Protein AF-A0A7S2HRE6-F1 (afdb_monomer_lite)

InterPro domains:
  IPR035952 Rhomboid-like superfamily [G3DSA:1.20.1540.10] (187-405)
  IPR035952 Rhomboid-like superfamily [SSF144091] (189-252)

pLDDT: mean 77.92, std 15.8, range [37.38, 98.12]

Sequence (557 aa):
MCKCFGLVRYGRLFTWSDDVVVDGQINCSAGLFGDPMPMDVKICKCYPKICTTDTGTCTPEPCSCPTSRDPAVEWGKKTLMTSDGTKCWACEKRASAAGVLVEGDSKFCPTLPGRCSLKRSCKCESSSDTKRVMRTKDGQKCWTCAPAGEGGALGMDSGQKAMFWMLPLLWPFMDLPNSAYEVCSGCRALTTFLALCVVGYILQNFVTVLNLNRFFSFYAPCMKKGEFWRLFTYFMLHSDLQHLCINLMHLLDALDLEGVPDLEVSLGVPLRCTRDGPVGSVCYPDVGIGRQHVVALIALVLAYGALVGTIKNFGALVQGASSVCFGVDGALIALYAMFLGAGLDSQLKIPEFGAFFWMRIGIIAFHIIIDVVQSICGQGKDTVGTMAHMASLVAGFCYVIIVLPPMGDGSLFHNTQPYIINCGMTSPKYTTIEEATTDCVAFFRRGNGIEISLAQNIAIAILGGGVLISAVNAVLKRHISDDGLALCSCGDVPGPKGEDAQNAEKDLISLRERQVGALKEDVTRLERLMHNMPNLPAAAPSDAAPAGAAAPATPSA

Structure (mmCIF, N/CA/C/O backbone):
data_AF-A0A7S2HRE6-F1
#
_entry.id   AF-A0A7S2HRE6-F1
#
loop_
_atom_site.group_PDB
_atom_site.id
_atom_site.type_symbol
_atom_site.label_atom_id
_atom_site.label_alt_id
_atom_site.label_comp_id
_atom_site.label_asym_id
_atom_site.label_entity_id
_atom_site.label_seq_id
_atom_site.pdbx_PDB_ins_code
_atom_site.Cartn_x
_atom_site.Cartn_y
_atom_site.Cartn_z
_atom_site.occupancy
_atom_site.B_iso_or_equiv
_atom_site.auth_seq_id
_atom_site.auth_comp_id
_atom_site.auth_asym_id
_atom_site.auth_atom_id
_atom_site.pdbx_PDB_model_num
ATOM 1 N N . MET A 1 1 ? -3.762 -34.401 -44.438 1.00 69.00 1 MET A N 1
ATOM 2 C CA . MET A 1 1 ? -3.299 -33.010 -44.645 1.00 69.00 1 MET A CA 1
ATOM 3 C C . MET A 1 1 ? -2.797 -32.472 -43.310 1.00 69.00 1 MET A C 1
ATOM 5 O O . MET A 1 1 ? -3.490 -32.671 -42.320 1.00 69.00 1 MET A O 1
ATOM 9 N N . CYS A 1 2 ? -1.602 -31.883 -43.249 1.00 76.00 2 CYS A N 1
ATOM 10 C CA . CYS A 1 2 ? -1.016 -31.337 -42.017 1.00 76.00 2 CYS A CA 1
ATOM 11 C C . CYS A 1 2 ? -0.936 -29.810 -42.123 1.00 76.00 2 CYS A C 1
ATOM 13 O O . CYS A 1 2 ? -0.434 -29.302 -43.124 1.00 76.00 2 CYS A O 1
ATOM 15 N N . LYS A 1 3 ? -1.454 -29.092 -41.116 1.00 75.94 3 LYS A N 1
ATOM 16 C CA . LYS A 1 3 ? -1.306 -27.636 -40.988 1.00 75.94 3 LYS A CA 1
ATOM 17 C C . LYS A 1 3 ? -0.035 -27.343 -40.188 1.00 75.94 3 LYS A C 1
ATOM 19 O O . LYS A 1 3 ? 0.048 -27.765 -39.038 1.00 75.94 3 LYS A O 1
ATOM 24 N N . CYS A 1 4 ? 0.947 -26.680 -40.788 1.00 71.75 4 CYS A N 1
ATOM 25 C CA . CYS A 1 4 ? 2.228 -26.370 -40.156 1.00 71.75 4 CYS A CA 1
ATOM 26 C C . CYS A 1 4 ? 2.850 -25.109 -40.768 1.00 71.75 4 CYS A C 1
ATOM 28 O O . CYS A 1 4 ? 2.831 -24.943 -41.985 1.00 71.75 4 CYS A O 1
ATOM 30 N N . PHE A 1 5 ? 3.434 -24.264 -39.919 1.00 69.19 5 PHE A N 1
ATOM 31 C CA . PHE A 1 5 ? 4.257 -23.115 -40.299 1.00 69.19 5 PHE A CA 1
ATOM 32 C C . PHE A 1 5 ? 5.659 -23.321 -39.713 1.00 69.19 5 PHE A C 1
ATOM 34 O O . PHE A 1 5 ? 5.903 -23.064 -38.533 1.00 69.19 5 PHE A O 1
ATOM 41 N N . GLY A 1 6 ? 6.571 -23.891 -40.498 1.00 75.94 6 GLY A N 1
ATOM 42 C CA . GLY A 1 6 ? 7.876 -24.330 -40.004 1.00 75.94 6 GLY A CA 1
ATOM 43 C C . GLY A 1 6 ? 8.429 -25.514 -40.784 1.00 75.94 6 GLY A C 1
ATOM 44 O O . GLY A 1 6 ? 8.315 -25.560 -42.003 1.00 75.94 6 GLY A O 1
ATOM 45 N N . LEU A 1 7 ? 9.051 -26.464 -40.089 1.00 80.50 7 LEU A N 1
ATOM 46 C CA . LEU A 1 7 ? 9.612 -27.666 -40.704 1.00 80.50 7 LEU A CA 1
ATOM 47 C C . LEU A 1 7 ? 8.683 -28.854 -40.475 1.00 80.50 7 LEU A C 1
ATOM 49 O O . LEU A 1 7 ? 8.228 -29.086 -39.357 1.00 80.50 7 LEU A O 1
ATOM 53 N N . VAL A 1 8 ? 8.416 -29.628 -41.519 1.00 88.00 8 VAL A N 1
ATOM 54 C CA . VAL A 1 8 ? 7.694 -30.897 -41.425 1.00 88.00 8 VAL A CA 1
ATOM 55 C C . VAL A 1 8 ? 8.620 -32.015 -41.857 1.00 88.00 8 VAL A C 1
ATOM 57 O O . VAL A 1 8 ? 9.276 -31.910 -42.886 1.00 88.00 8 VAL A O 1
ATOM 60 N N . ARG A 1 9 ? 8.612 -33.109 -41.102 1.00 92.00 9 ARG A N 1
ATOM 61 C CA . ARG A 1 9 ? 9.232 -34.373 -41.508 1.00 92.00 9 ARG A CA 1
ATOM 62 C C . ARG A 1 9 ? 8.221 -35.502 -41.483 1.00 92.00 9 ARG A C 1
ATOM 64 O O . ARG A 1 9 ? 7.295 -35.497 -40.666 1.00 92.00 9 ARG A O 1
ATOM 71 N N . TYR A 1 10 ? 8.413 -36.473 -42.360 1.00 92.56 10 TYR A N 1
ATOM 72 C CA . TYR A 1 10 ? 7.510 -37.595 -42.569 1.00 92.56 10 TYR A CA 1
ATOM 73 C C . TYR A 1 10 ? 8.219 -38.896 -42.205 1.00 92.56 10 TYR A C 1
ATOM 75 O O . TYR A 1 10 ? 9.350 -39.119 -42.616 1.00 92.56 10 TYR A O 1
ATOM 83 N N . GLY A 1 11 ? 7.610 -39.752 -41.392 1.00 91.94 11 GLY A N 1
ATOM 84 C CA . GLY A 1 11 ? 8.282 -40.971 -40.945 1.00 91.94 11 GLY A CA 1
ATOM 85 C C . GLY A 1 11 ? 7.566 -41.700 -39.824 1.00 91.94 11 GLY A C 1
ATOM 86 O O . GLY A 1 11 ? 6.408 -41.420 -39.508 1.00 91.94 11 GLY A O 1
ATOM 87 N N . ARG A 1 12 ? 8.259 -42.663 -39.220 1.00 87.06 12 ARG A N 1
ATOM 88 C CA . ARG A 1 12 ? 7.756 -43.452 -38.095 1.00 87.06 12 ARG A CA 1
ATOM 89 C C . ARG A 1 12 ? 8.908 -43.863 -37.188 1.00 87.06 12 ARG A C 1
ATOM 91 O O . ARG A 1 12 ? 9.979 -44.232 -37.656 1.00 87.06 12 ARG A O 1
ATOM 98 N N . LEU A 1 13 ? 8.662 -43.824 -35.877 1.00 84.88 13 LEU A N 1
ATOM 99 C CA . LEU A 1 13 ? 9.634 -44.197 -34.844 1.00 84.88 13 LEU A CA 1
ATOM 100 C C . LEU A 1 13 ? 10.957 -43.422 -34.997 1.00 84.88 13 LEU A C 1
ATOM 102 O O . LEU A 1 13 ? 10.983 -42.209 -34.776 1.00 84.88 13 LEU A O 1
ATOM 106 N N . PHE A 1 14 ? 12.038 -44.109 -35.366 1.00 86.06 14 PHE A N 1
ATOM 107 C CA . PHE A 1 14 ? 13.389 -43.556 -35.472 1.00 86.06 14 PHE A CA 1
ATOM 108 C C . PHE A 1 14 ? 13.807 -43.239 -36.915 1.00 86.06 14 PHE A C 1
ATOM 110 O O . PHE A 1 14 ? 14.906 -42.736 -37.123 1.00 86.06 14 PHE A O 1
ATOM 117 N N . THR A 1 15 ? 12.933 -43.473 -37.897 1.00 86.62 15 THR A N 1
ATOM 118 C CA . THR A 1 15 ? 13.238 -43.286 -39.321 1.00 86.62 15 THR A CA 1
ATOM 119 C C . THR A 1 15 ? 12.344 -42.194 -39.902 1.00 86.62 15 THR A C 1
ATOM 121 O O . THR A 1 15 ? 11.116 -42.323 -39.928 1.00 86.62 15 THR A O 1
ATOM 124 N N . TRP A 1 16 ? 12.963 -41.097 -40.337 1.00 90.69 16 TRP A N 1
ATOM 125 C CA . TRP A 1 16 ? 12.298 -39.879 -40.806 1.00 90.69 16 TRP A CA 1
ATOM 126 C C . TRP A 1 16 ? 12.901 -39.420 -42.134 1.00 90.69 16 TRP A C 1
ATOM 128 O O . TRP A 1 16 ? 14.079 -39.657 -42.384 1.00 90.69 16 TRP A O 1
ATOM 138 N N . SER A 1 17 ? 12.089 -38.771 -42.966 1.00 90.44 17 SER A N 1
ATOM 139 C CA . SER A 1 17 ? 12.543 -38.023 -44.138 1.00 90.44 17 SER A CA 1
ATOM 140 C C . SER A 1 17 ? 13.353 -36.796 -43.725 1.00 90.44 17 SER A C 1
ATOM 142 O O . SER A 1 17 ? 13.287 -36.360 -42.570 1.00 90.44 17 SER A O 1
ATOM 144 N N . ASP A 1 18 ? 14.008 -36.178 -44.704 1.00 87.75 18 ASP A N 1
ATOM 145 C CA . ASP A 1 18 ? 14.525 -34.822 -44.555 1.00 87.75 18 ASP A CA 1
ATOM 146 C C . ASP A 1 18 ? 13.396 -33.828 -44.237 1.00 87.75 18 ASP A C 1
ATOM 148 O O . ASP A 1 18 ? 12.217 -34.050 -44.558 1.00 87.75 18 ASP A O 1
ATOM 152 N N . ASP A 1 19 ? 13.771 -32.738 -43.571 1.00 85.19 19 ASP A N 1
ATOM 153 C CA . ASP A 1 19 ? 12.858 -31.667 -43.189 1.00 85.19 19 ASP A CA 1
ATOM 154 C C . ASP A 1 19 ? 12.453 -30.841 -44.422 1.00 85.19 19 ASP A C 1
ATOM 156 O O . ASP A 1 19 ? 13.297 -30.358 -45.179 1.00 85.19 19 ASP A O 1
ATOM 160 N N . VAL A 1 20 ? 11.152 -30.603 -44.586 1.00 78.56 20 VAL A N 1
ATOM 161 C CA . VAL A 1 20 ? 10.592 -29.731 -45.629 1.00 78.56 20 VAL A CA 1
ATOM 162 C C . VAL A 1 20 ? 10.002 -28.486 -44.982 1.00 78.56 20 VAL A C 1
ATOM 164 O O . VAL A 1 20 ? 9.255 -28.578 -44.007 1.00 78.56 20 VAL A O 1
ATOM 167 N N . VAL A 1 21 ? 10.319 -27.310 -45.525 1.00 74.31 21 VAL A N 1
ATOM 168 C CA . VAL A 1 21 ? 9.739 -26.038 -45.073 1.00 74.31 21 VAL A CA 1
ATOM 169 C C . VAL A 1 21 ? 8.299 -25.930 -45.572 1.00 74.31 21 VAL A C 1
ATOM 171 O O . VAL A 1 21 ? 8.037 -26.079 -46.764 1.00 74.31 21 VAL A O 1
ATOM 174 N N . VAL A 1 22 ? 7.368 -25.657 -44.661 1.00 71.69 22 VAL A N 1
ATOM 175 C CA . VAL A 1 22 ? 5.931 -25.557 -44.936 1.00 71.69 22 VAL A CA 1
ATOM 176 C C . VAL A 1 22 ? 5.396 -24.232 -44.420 1.00 71.69 22 VAL A C 1
ATOM 178 O O . VAL A 1 22 ? 5.640 -23.868 -43.270 1.00 71.69 22 VAL A O 1
ATOM 181 N N . ASP A 1 23 ? 4.636 -23.549 -45.270 1.00 62.50 23 ASP A N 1
ATOM 182 C CA . ASP A 1 23 ? 3.938 -22.301 -44.967 1.00 62.50 23 ASP A CA 1
ATOM 183 C C . ASP A 1 23 ? 2.423 -22.523 -45.101 1.00 62.50 23 ASP A C 1
ATOM 185 O O . ASP A 1 23 ? 1.811 -22.288 -46.142 1.00 62.50 23 ASP A O 1
ATOM 189 N N . GLY A 1 24 ? 1.824 -23.114 -44.066 1.00 73.00 24 GLY A N 1
ATOM 190 C CA . GLY A 1 24 ? 0.382 -23.313 -43.974 1.00 73.00 24 GLY A CA 1
ATOM 191 C C . GLY A 1 24 ? -0.035 -24.773 -44.019 1.00 73.00 24 GLY A C 1
ATOM 192 O O . GLY A 1 24 ? -0.296 -25.360 -42.971 1.00 73.00 24 GLY A O 1
ATOM 193 N N . GLN A 1 25 ? -0.179 -25.365 -45.206 1.00 80.94 25 GLN A N 1
ATOM 194 C CA . GLN A 1 25 ? -0.682 -26.736 -45.365 1.00 80.94 25 GLN A CA 1
ATOM 195 C C . GLN A 1 25 ? 0.212 -27.577 -46.267 1.00 80.94 25 GLN A C 1
ATOM 197 O O . GLN A 1 25 ? 0.592 -27.147 -47.350 1.00 80.94 25 GLN A O 1
ATOM 202 N N . ILE A 1 26 ? 0.475 -28.816 -45.850 1.00 83.75 26 ILE A N 1
ATOM 203 C CA . ILE A 1 26 ? 1.204 -29.800 -46.651 1.00 83.75 26 ILE A CA 1
ATOM 204 C C . ILE A 1 26 ? 0.468 -31.137 -46.708 1.00 83.75 26 ILE A C 1
ATOM 206 O O . ILE A 1 26 ? -0.192 -31.571 -45.750 1.00 83.75 26 ILE A O 1
ATOM 210 N N . ASN A 1 27 ? 0.584 -31.816 -47.850 1.00 89.06 27 ASN A N 1
ATOM 211 C CA . ASN A 1 27 ? 0.094 -33.176 -47.987 1.00 89.06 27 ASN A CA 1
ATOM 212 C C . ASN A 1 27 ? 1.154 -34.184 -47.523 1.00 89.06 27 ASN A C 1
ATOM 214 O O . ASN A 1 27 ? 2.197 -34.356 -48.146 1.00 89.06 27 ASN A O 1
ATOM 218 N N . CYS A 1 28 ? 0.859 -34.865 -46.421 1.00 87.00 28 CYS A N 1
ATOM 219 C CA . CYS A 1 28 ? 1.733 -35.853 -45.801 1.00 87.00 28 CYS A CA 1
ATOM 220 C C . CYS A 1 28 ? 1.654 -37.185 -46.533 1.00 87.00 28 CYS A C 1
ATOM 222 O O . CYS A 1 28 ? 0.862 -38.052 -46.166 1.00 87.00 28 CYS A O 1
ATOM 224 N N . SER A 1 29 ? 2.452 -37.320 -47.588 1.00 89.00 29 SER A N 1
ATOM 225 C CA . SER A 1 29 ? 2.472 -38.507 -48.436 1.00 89.00 29 SER A CA 1
ATOM 226 C C . SER A 1 29 ? 3.894 -38.876 -48.843 1.00 89.00 29 SER A C 1
ATOM 228 O O . SER A 1 29 ? 4.751 -38.003 -48.999 1.00 89.00 29 SER A O 1
ATOM 230 N N . ALA A 1 30 ? 4.111 -40.170 -49.083 1.00 85.12 30 ALA A N 1
ATOM 231 C CA . ALA A 1 30 ? 5.383 -40.686 -49.578 1.00 85.12 30 ALA A CA 1
ATOM 232 C C . ALA A 1 30 ? 5.775 -40.104 -50.951 1.00 85.12 30 ALA A C 1
ATOM 234 O O . ALA A 1 30 ? 6.952 -40.047 -51.281 1.00 85.12 30 ALA A O 1
ATOM 235 N N . GLY A 1 31 ? 4.807 -39.616 -51.736 1.00 84.44 31 GLY A N 1
ATOM 236 C CA . GLY A 1 31 ? 5.090 -38.948 -53.009 1.00 84.44 31 GLY A CA 1
ATOM 237 C C . GLY A 1 31 ? 5.794 -37.596 -52.858 1.00 84.44 31 GLY A C 1
ATOM 238 O O . GLY A 1 31 ? 6.489 -37.180 -53.776 1.00 84.44 31 GLY A O 1
ATOM 239 N N . LEU A 1 32 ? 5.634 -36.919 -51.713 1.00 86.06 32 LEU A N 1
ATOM 240 C CA . LEU A 1 32 ? 6.218 -35.595 -51.472 1.00 86.06 32 LEU A CA 1
ATOM 241 C C . LEU A 1 32 ? 7.521 -35.654 -50.665 1.00 86.06 32 LEU A C 1
ATOM 243 O O . LEU A 1 32 ? 8.437 -34.886 -50.930 1.00 86.06 32 LEU A O 1
ATOM 247 N N . PHE A 1 33 ? 7.601 -36.559 -49.688 1.00 88.88 33 PHE A N 1
ATOM 248 C CA . PHE A 1 33 ? 8.744 -36.684 -48.772 1.00 88.88 33 PHE A CA 1
ATOM 249 C C . PHE A 1 33 ? 9.662 -37.874 -49.092 1.00 88.88 33 PHE A C 1
ATOM 251 O O . PHE A 1 33 ? 10.645 -38.101 -48.389 1.00 88.88 33 PHE A O 1
ATOM 258 N N . GLY A 1 34 ? 9.323 -38.663 -50.114 1.00 87.38 34 GLY A N 1
ATOM 259 C CA . GLY A 1 34 ? 9.881 -39.998 -50.308 1.00 87.38 34 GLY A CA 1
ATOM 260 C C . GLY A 1 34 ? 9.299 -41.016 -49.324 1.00 87.38 34 GLY A C 1
ATOM 261 O O . GLY A 1 34 ? 8.526 -40.680 -48.420 1.00 87.38 34 GLY A O 1
ATOM 262 N N . ASP A 1 35 ? 9.668 -42.285 -49.507 1.00 89.25 35 ASP A N 1
ATOM 263 C CA . ASP A 1 35 ? 9.317 -43.347 -48.568 1.00 89.25 35 ASP A CA 1
ATOM 264 C C . ASP A 1 35 ? 10.525 -43.722 -47.692 1.00 89.25 35 ASP A C 1
ATOM 266 O O . ASP A 1 35 ? 11.318 -44.582 -48.083 1.00 89.25 35 ASP A O 1
ATOM 270 N N . PRO A 1 36 ? 10.684 -43.105 -46.505 1.00 88.38 36 PRO A N 1
ATOM 271 C CA . PRO A 1 36 ? 11.795 -43.425 -45.614 1.00 88.38 36 PRO A CA 1
ATOM 272 C C . PRO A 1 36 ? 11.671 -44.822 -44.978 1.00 88.38 36 PRO A C 1
ATOM 274 O O . PRO A 1 36 ? 12.629 -45.288 -44.369 1.00 88.38 36 PRO A O 1
ATOM 277 N N . MET A 1 37 ? 10.514 -45.493 -45.080 1.00 86.81 37 MET A N 1
ATOM 278 C CA . MET A 1 37 ? 10.287 -46.821 -44.498 1.00 86.81 37 MET A CA 1
ATOM 279 C C . MET A 1 37 ? 9.232 -47.604 -45.304 1.00 86.81 37 MET A C 1
ATOM 281 O O . MET A 1 37 ? 8.046 -47.578 -44.961 1.00 86.81 37 MET A O 1
ATOM 285 N N . PRO A 1 38 ? 9.625 -48.296 -46.386 1.00 84.62 38 PRO A N 1
ATOM 286 C CA . PRO A 1 38 ? 8.693 -49.004 -47.261 1.00 84.62 38 PRO A CA 1
ATOM 287 C C . PRO A 1 38 ? 7.770 -49.978 -46.515 1.00 84.62 38 PRO A C 1
ATOM 289 O O . PRO A 1 38 ? 8.183 -50.643 -45.574 1.00 84.62 38 PRO A O 1
ATOM 292 N N . MET A 1 39 ? 6.517 -50.071 -46.972 1.00 85.94 39 MET A N 1
ATOM 293 C CA . MET A 1 39 ? 5.447 -50.940 -46.438 1.00 85.94 39 MET A CA 1
ATOM 294 C C . MET A 1 39 ? 4.860 -50.591 -45.059 1.00 85.94 39 MET A C 1
ATOM 296 O O . MET A 1 39 ? 3.918 -51.255 -44.634 1.00 85.94 39 MET A O 1
ATOM 300 N N . ASP A 1 40 ? 5.308 -49.515 -44.407 1.00 88.19 40 ASP A N 1
ATOM 301 C CA . ASP A 1 40 ? 4.717 -49.042 -43.146 1.00 88.19 40 ASP A CA 1
ATOM 302 C C . ASP A 1 40 ? 3.834 -47.790 -43.287 1.00 88.19 40 ASP A C 1
ATOM 304 O O . ASP A 1 40 ? 3.931 -47.024 -44.251 1.00 88.19 40 ASP A O 1
ATOM 308 N N . VAL A 1 41 ? 2.981 -47.543 -42.283 1.00 85.38 41 VAL A N 1
ATOM 309 C CA . VAL A 1 41 ? 2.174 -46.310 -42.166 1.00 85.38 41 VAL A CA 1
ATOM 310 C C . VAL A 1 41 ? 2.983 -45.231 -41.452 1.00 85.38 41 VAL A C 1
ATOM 312 O O . VAL A 1 41 ? 3.355 -45.424 -40.296 1.00 85.38 41 VAL A O 1
ATOM 315 N N . LYS A 1 42 ? 3.200 -44.077 -42.091 1.00 90.19 42 LYS A N 1
ATOM 316 C CA . LYS A 1 42 ? 4.003 -42.961 -41.560 1.00 90.19 42 LYS A CA 1
ATOM 317 C C . LYS A 1 42 ? 3.144 -41.782 -41.118 1.00 90.19 42 LYS A C 1
ATOM 319 O O . LYS A 1 42 ? 2.024 -41.593 -41.589 1.00 90.19 42 LYS A O 1
ATOM 324 N N . ILE A 1 43 ? 3.710 -40.961 -40.243 1.00 89.06 43 ILE A N 1
ATOM 325 C CA . ILE A 1 43 ? 3.108 -39.732 -39.734 1.00 89.06 43 ILE A CA 1
ATOM 326 C C . ILE A 1 43 ? 3.955 -38.518 -40.114 1.00 89.06 43 ILE A C 1
ATOM 328 O O . ILE A 1 43 ? 5.169 -38.612 -40.282 1.00 89.06 43 ILE A O 1
ATOM 332 N N . CYS A 1 44 ? 3.311 -37.359 -40.216 1.00 88.69 44 CYS A N 1
ATOM 333 C CA . CYS A 1 44 ? 4.009 -36.080 -40.260 1.00 88.69 44 CYS A CA 1
ATOM 334 C C . CYS A 1 44 ? 4.216 -35.538 -38.854 1.00 88.69 44 CYS A C 1
ATOM 336 O O . CYS A 1 44 ? 3.302 -35.578 -38.030 1.00 88.69 44 CYS A O 1
ATOM 338 N N . LYS A 1 45 ? 5.384 -34.949 -38.617 1.00 86.50 45 LYS A N 1
ATOM 339 C CA . LYS A 1 45 ? 5.677 -34.193 -37.405 1.00 86.50 45 LYS A CA 1
ATOM 340 C C . LYS A 1 45 ? 6.072 -32.769 -37.776 1.00 86.50 45 LYS A C 1
ATOM 342 O O . LYS A 1 45 ? 6.993 -32.578 -38.565 1.00 86.50 45 LYS A O 1
ATOM 347 N N . CYS A 1 46 ? 5.350 -31.801 -37.219 1.00 83.19 46 CYS A N 1
ATOM 348 C CA . CYS A 1 46 ? 5.584 -30.373 -37.411 1.00 83.19 46 CYS A CA 1
ATOM 349 C C . CYS A 1 46 ? 6.501 -29.833 -36.307 1.00 83.19 46 CYS A C 1
ATOM 351 O O . CYS A 1 46 ? 6.291 -30.112 -35.126 1.00 83.19 46 CYS A O 1
ATOM 353 N N . TYR A 1 47 ? 7.487 -29.041 -36.711 1.00 76.44 47 TYR A N 1
ATOM 354 C CA . TYR A 1 47 ? 8.399 -28.278 -35.872 1.00 76.44 47 TYR A CA 1
ATOM 355 C C . TYR A 1 47 ? 8.228 -26.794 -36.216 1.00 76.44 47 TYR A C 1
ATOM 357 O O . TYR A 1 47 ? 8.869 -26.305 -37.155 1.00 76.44 47 TYR A O 1
ATOM 365 N N . PRO A 1 48 ? 7.338 -26.073 -35.514 1.00 63.31 48 PRO A N 1
ATOM 366 C CA . PRO A 1 48 ? 7.147 -24.653 -35.762 1.00 63.31 48 PRO A CA 1
ATOM 367 C C . PRO A 1 48 ? 8.440 -23.900 -35.422 1.00 63.31 48 PRO A C 1
ATOM 369 O O . PRO A 1 48 ? 8.988 -24.063 -34.336 1.00 63.31 48 PRO A O 1
ATOM 372 N N . LYS A 1 49 ? 8.959 -23.108 -36.367 1.00 59.38 49 LYS A N 1
ATOM 373 C CA . LYS A 1 49 ? 10.179 -22.289 -36.178 1.00 59.38 49 LYS A CA 1
ATOM 374 C C . LYS A 1 49 ? 9.961 -20.793 -36.440 1.00 59.38 49 LYS A C 1
ATOM 376 O O . LYS A 1 49 ? 10.856 -19.991 -36.181 1.00 59.38 49 LYS A O 1
ATOM 381 N N . ILE A 1 50 ? 8.784 -20.403 -36.926 1.00 56.50 50 ILE A N 1
ATOM 382 C CA . ILE A 1 50 ? 8.454 -19.027 -37.315 1.00 56.50 50 ILE A CA 1
ATOM 383 C C . ILE A 1 50 ? 7.185 -18.634 -36.559 1.00 56.50 50 ILE A C 1
ATOM 385 O O . ILE A 1 50 ? 6.195 -19.356 -36.654 1.00 56.50 50 ILE A O 1
ATOM 389 N N . CYS A 1 51 ? 7.207 -17.540 -35.785 1.00 57.12 51 CYS A N 1
ATOM 390 C CA . CYS A 1 51 ? 5.969 -17.055 -35.167 1.00 57.12 51 CYS A CA 1
ATOM 391 C C . CYS A 1 51 ? 5.085 -16.410 -36.252 1.00 57.12 51 CYS A C 1
ATOM 393 O O . CYS A 1 51 ? 5.574 -15.646 -37.086 1.00 57.12 51 CYS A O 1
ATOM 395 N N . THR A 1 52 ? 3.794 -16.731 -36.262 1.00 58.84 52 THR A N 1
ATOM 396 C CA . THR A 1 52 ? 2.835 -16.263 -37.273 1.00 58.84 52 THR A CA 1
ATOM 397 C C . THR A 1 52 ? 2.540 -14.761 -37.146 1.00 58.84 52 THR A C 1
ATOM 399 O O . THR A 1 52 ? 2.633 -14.178 -36.062 1.00 58.84 52 THR A O 1
ATOM 402 N N . THR A 1 53 ? 2.218 -14.128 -38.278 1.00 53.91 53 THR A N 1
ATOM 403 C CA . THR A 1 53 ? 1.857 -12.702 -38.397 1.00 53.91 53 THR A CA 1
ATOM 404 C C . THR A 1 53 ? 0.390 -12.451 -38.016 1.00 53.91 53 THR A C 1
ATOM 406 O O . THR A 1 53 ? -0.349 -13.411 -37.813 1.00 53.91 53 THR A O 1
ATOM 409 N N . ASP A 1 54 ? -0.023 -11.177 -37.953 1.00 50.28 54 ASP A N 1
ATOM 410 C CA . ASP A 1 54 ? -1.274 -10.587 -37.407 1.00 50.28 54 ASP A CA 1
ATOM 411 C C . ASP A 1 54 ? -2.644 -11.237 -37.752 1.00 50.28 54 ASP A C 1
ATOM 413 O O . ASP A 1 54 ? -3.687 -10.760 -37.313 1.00 50.28 54 ASP A O 1
ATOM 417 N N . THR A 1 55 ? -2.694 -12.347 -38.489 1.00 47.91 55 THR A N 1
ATOM 418 C CA . THR A 1 55 ? -3.914 -13.033 -38.952 1.00 47.91 55 THR A CA 1
ATOM 419 C C . THR A 1 55 ? -4.329 -14.265 -38.127 1.00 47.91 55 THR A C 1
ATOM 421 O O . THR A 1 55 ? -5.012 -15.148 -38.637 1.00 47.91 5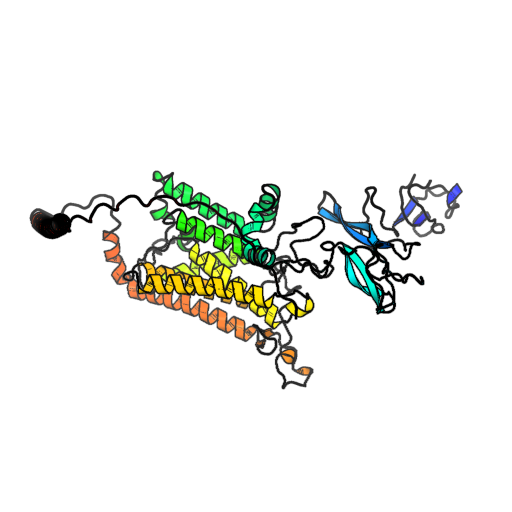5 THR A O 1
ATOM 424 N N . GLY A 1 56 ? -4.001 -14.314 -36.831 1.00 52.38 56 GLY A N 1
ATOM 425 C CA . GLY A 1 56 ? -4.835 -15.054 -35.866 1.00 52.38 56 GLY A CA 1
ATOM 426 C C . GLY A 1 56 ? -4.475 -16.511 -35.554 1.00 52.38 56 GLY A C 1
ATOM 427 O O . GLY A 1 56 ? -5.358 -17.356 -35.428 1.00 52.38 56 GLY A O 1
ATOM 428 N N . THR A 1 57 ? -3.201 -16.844 -35.357 1.00 55.00 57 THR A N 1
ATOM 429 C CA . THR A 1 57 ? -2.837 -18.049 -34.581 1.00 55.00 57 THR A CA 1
ATOM 430 C C . THR A 1 57 ? -1.462 -17.838 -33.958 1.00 55.00 57 THR A C 1
ATOM 432 O O . THR A 1 57 ? -0.507 -17.570 -34.677 1.00 55.00 57 THR A O 1
ATOM 435 N N . CYS A 1 58 ? -1.356 -17.878 -32.630 1.00 57.44 58 CYS A N 1
ATOM 436 C CA . CYS A 1 58 ? -0.111 -17.616 -31.906 1.00 57.44 58 CYS A CA 1
ATOM 437 C C . CYS A 1 58 ? 0.604 -18.921 -31.517 1.00 57.44 58 CYS A C 1
ATOM 439 O O . CYS A 1 58 ? -0.025 -19.972 -31.399 1.00 57.44 58 CYS A O 1
ATOM 441 N N . THR A 1 59 ? 1.926 -18.867 -31.343 1.00 60.66 59 THR A N 1
ATOM 442 C CA . THR A 1 59 ? 2.785 -20.063 -31.196 1.00 60.66 59 THR A CA 1
ATOM 443 C C . THR A 1 59 ? 3.394 -20.133 -29.790 1.00 60.66 59 THR A C 1
ATOM 445 O O . THR A 1 59 ? 3.852 -19.092 -29.315 1.00 60.66 59 THR A O 1
ATOM 448 N N . PRO A 1 60 ? 3.434 -21.306 -29.123 1.00 59.94 60 PRO A N 1
ATOM 449 C CA . PRO A 1 60 ? 4.206 -21.519 -27.892 1.00 59.94 60 PRO A CA 1
ATOM 450 C C . PRO A 1 60 ? 5.722 -21.674 -28.166 1.00 59.94 60 PRO A C 1
ATOM 452 O O . PRO A 1 60 ? 6.141 -21.874 -29.305 1.00 59.94 60 PRO A O 1
ATOM 455 N N . GLU A 1 61 ? 6.551 -21.528 -27.128 1.00 59.94 61 GLU A N 1
ATOM 456 C CA . GLU A 1 61 ? 8.020 -21.395 -27.198 1.00 59.94 61 GLU A CA 1
ATOM 457 C C . GLU A 1 61 ? 8.744 -22.666 -27.713 1.00 59.94 61 GLU A C 1
ATOM 459 O O . GLU A 1 61 ? 8.269 -23.772 -27.438 1.00 59.94 61 GLU A O 1
ATOM 464 N N . PRO A 1 62 ? 9.913 -22.563 -28.396 1.00 57.69 62 PRO A N 1
ATOM 465 C CA . PRO A 1 62 ? 10.627 -21.364 -28.859 1.00 57.69 62 PRO A CA 1
ATOM 466 C C . PRO A 1 62 ? 10.333 -20.998 -30.324 1.00 57.69 62 PRO A C 1
ATOM 468 O O . PRO A 1 62 ? 10.521 -21.807 -31.231 1.00 57.69 62 PRO A O 1
ATOM 471 N N . CYS A 1 63 ? 9.953 -19.739 -30.574 1.00 64.19 63 CYS A N 1
ATOM 472 C CA . CYS A 1 63 ? 9.759 -19.205 -31.928 1.00 64.19 63 CYS A CA 1
ATOM 473 C C . CYS A 1 63 ? 10.658 -17.983 -32.204 1.00 64.19 63 CYS A C 1
ATOM 475 O O . CYS A 1 63 ? 11.018 -17.226 -31.293 1.00 64.19 63 CYS A O 1
ATOM 477 N N . SER A 1 64 ? 11.043 -17.794 -33.468 1.00 65.31 64 SER A N 1
ATOM 478 C CA . SER A 1 64 ? 11.833 -16.654 -33.956 1.00 65.31 64 SER A CA 1
ATOM 479 C C . SER A 1 64 ? 11.047 -15.851 -34.990 1.00 65.31 64 SER A C 1
ATOM 481 O O . SER A 1 64 ? 10.358 -16.434 -35.828 1.00 65.31 64 SER A O 1
ATOM 483 N N . CYS A 1 65 ? 11.151 -14.520 -34.932 1.00 68.75 65 CYS A N 1
ATOM 484 C CA . CYS A 1 65 ? 10.537 -13.648 -35.927 1.00 68.75 65 CYS A CA 1
ATOM 485 C C . CYS A 1 65 ? 11.397 -13.542 -37.188 1.00 68.75 65 CYS A C 1
ATOM 487 O O . CYS A 1 65 ? 12.627 -13.586 -37.089 1.00 68.75 65 CYS A O 1
ATOM 489 N N . PRO A 1 66 ? 10.772 -13.406 -38.371 1.00 66.56 66 PRO A N 1
ATOM 490 C CA . PRO A 1 66 ? 11.513 -13.226 -39.608 1.00 66.56 66 PRO A CA 1
ATOM 491 C C . PRO A 1 66 ? 12.314 -11.921 -39.567 1.00 66.56 66 PRO A C 1
ATOM 493 O O . PRO A 1 66 ? 11.885 -10.918 -39.001 1.00 66.56 66 PRO A O 1
ATOM 496 N N . THR A 1 67 ? 13.482 -11.908 -40.202 1.00 62.34 67 THR A N 1
ATOM 497 C CA . THR A 1 67 ? 14.226 -10.671 -40.439 1.00 62.34 67 THR A CA 1
ATOM 498 C C . THR A 1 67 ? 13.548 -9.875 -41.552 1.00 62.34 67 THR A C 1
ATOM 500 O O . THR A 1 67 ? 13.238 -10.399 -42.624 1.00 62.34 67 THR A O 1
ATOM 503 N N . SER A 1 68 ? 13.276 -8.594 -41.297 1.00 61.97 68 SER A N 1
ATOM 504 C CA . SER A 1 68 ? 12.727 -7.701 -42.320 1.00 61.97 68 SER A CA 1
ATOM 505 C C . SER A 1 68 ? 13.775 -7.440 -43.401 1.00 61.97 68 SER A C 1
ATOM 507 O O . SER A 1 68 ? 14.943 -7.198 -43.094 1.00 61.97 68 SER A O 1
ATOM 509 N N . ARG A 1 69 ? 13.351 -7.460 -44.670 1.00 57.69 69 ARG A N 1
ATOM 510 C CA . ARG A 1 69 ? 14.174 -6.985 -45.796 1.00 57.69 69 ARG A CA 1
ATOM 511 C C . ARG A 1 69 ? 14.239 -5.459 -45.861 1.00 57.69 69 ARG A C 1
ATOM 513 O O . ARG A 1 69 ? 15.177 -4.927 -46.442 1.00 57.69 69 ARG A O 1
ATOM 520 N N . ASP A 1 70 ? 13.253 -4.774 -45.285 1.00 64.50 70 ASP A N 1
ATOM 521 C CA . ASP A 1 70 ? 13.261 -3.320 -45.159 1.00 64.50 70 ASP A CA 1
ATOM 522 C C . ASP A 1 70 ? 13.994 -2.939 -43.864 1.00 64.50 70 ASP A C 1
ATOM 524 O O . ASP A 1 70 ? 13.513 -3.300 -42.785 1.00 64.50 70 ASP A O 1
ATOM 528 N N . PRO A 1 71 ? 15.132 -2.227 -43.931 1.00 61.38 71 PRO A N 1
ATOM 529 C CA . PRO A 1 71 ? 15.880 -1.832 -42.744 1.00 61.38 71 PRO A CA 1
ATOM 530 C C . PRO A 1 71 ? 15.102 -0.870 -41.831 1.00 61.38 71 PRO A C 1
ATOM 532 O O . PRO A 1 71 ? 15.451 -0.767 -40.656 1.00 61.38 71 PRO A O 1
ATOM 535 N N . ALA A 1 72 ? 14.073 -0.174 -42.335 1.00 56.06 72 ALA A N 1
ATOM 536 C CA . ALA A 1 72 ? 13.256 0.760 -41.552 1.00 56.06 72 ALA A CA 1
ATOM 537 C C . ALA A 1 72 ? 12.218 0.060 -40.657 1.00 56.06 72 ALA A C 1
ATOM 539 O O . ALA A 1 72 ? 11.654 0.681 -39.753 1.00 56.06 72 ALA A O 1
ATOM 540 N N . VAL A 1 73 ? 11.980 -1.230 -40.888 1.00 62.72 73 VAL A N 1
ATOM 541 C CA . VAL A 1 73 ? 10.977 -2.029 -40.184 1.00 62.72 73 VAL A CA 1
ATOM 542 C C . VAL A 1 73 ? 11.679 -3.180 -39.479 1.00 62.72 73 VAL A C 1
ATOM 544 O O . VAL A 1 73 ? 12.461 -3.904 -40.089 1.00 62.72 73 VAL A O 1
ATOM 547 N N . GLU A 1 74 ? 11.390 -3.384 -38.201 1.00 71.00 74 GLU A N 1
ATOM 548 C CA . GLU A 1 74 ? 11.831 -4.556 -37.452 1.00 71.00 74 GLU A CA 1
ATOM 549 C C . GLU A 1 74 ? 10.633 -5.402 -37.026 1.00 71.00 74 GLU A C 1
ATOM 551 O O . GLU A 1 74 ? 9.544 -4.890 -36.771 1.00 71.00 74 GLU A O 1
ATOM 556 N N . TRP A 1 75 ? 10.815 -6.720 -36.988 1.00 67.62 75 TRP A N 1
ATOM 557 C CA . TRP A 1 75 ? 9.799 -7.618 -36.455 1.00 67.62 75 TRP A CA 1
ATOM 558 C C . TRP A 1 75 ? 10.053 -7.816 -34.966 1.00 67.62 75 TRP A C 1
ATOM 560 O O . TRP A 1 75 ? 11.061 -8.406 -34.573 1.00 67.62 75 TRP A O 1
ATOM 570 N N . GLY A 1 76 ? 9.140 -7.309 -34.145 1.00 68.12 76 GLY A N 1
ATOM 571 C CA . GLY A 1 76 ? 9.135 -7.519 -32.704 1.00 68.12 76 GLY A CA 1
ATOM 572 C C . GLY A 1 76 ? 8.320 -8.754 -32.330 1.00 68.12 76 GLY A C 1
ATOM 573 O O . GLY A 1 76 ? 7.326 -9.074 -32.983 1.00 68.12 76 GLY A O 1
ATOM 574 N N . LYS A 1 77 ? 8.715 -9.438 -31.251 1.00 73.50 77 LYS A N 1
ATOM 575 C CA . LYS A 1 77 ? 7.849 -10.430 -30.603 1.00 73.50 77 LYS A CA 1
ATOM 576 C C . LYS A 1 77 ? 6.780 -9.691 -29.801 1.00 73.50 77 LYS A C 1
ATOM 578 O O . LYS A 1 77 ? 7.111 -8.886 -28.934 1.00 73.50 77 LYS A O 1
ATOM 583 N N . LYS A 1 78 ? 5.514 -9.989 -30.066 1.00 74.19 78 LYS A N 1
ATOM 584 C CA . LYS A 1 78 ? 4.361 -9.544 -29.286 1.00 74.19 78 LYS A CA 1
ATOM 585 C C . LYS A 1 78 ? 3.833 -10.727 -28.488 1.00 74.19 78 LYS A C 1
ATOM 587 O O . LYS A 1 78 ? 3.529 -11.769 -29.069 1.00 74.19 78 LYS A O 1
ATOM 592 N N . THR A 1 79 ? 3.750 -10.580 -27.172 1.00 73.44 79 THR A N 1
ATOM 593 C CA . THR A 1 79 ? 3.104 -11.577 -26.312 1.00 73.44 79 THR A CA 1
ATOM 594 C C . THR A 1 79 ? 1.596 -11.384 -26.406 1.00 73.44 79 THR A C 1
ATOM 596 O O . THR A 1 79 ? 1.100 -10.269 -26.275 1.00 73.44 79 THR A O 1
ATOM 599 N N . LEU A 1 80 ? 0.879 -12.468 -26.656 1.00 66.25 80 LEU A N 1
ATOM 600 C CA . LEU A 1 80 ? -0.572 -12.540 -26.681 1.00 66.25 80 LEU A CA 1
ATOM 601 C C . LEU A 1 80 ? -1.024 -13.548 -25.623 1.00 66.25 80 LEU A C 1
ATOM 603 O O . LEU A 1 80 ? -0.285 -14.467 -25.266 1.00 66.25 80 LEU A O 1
ATOM 607 N N . MET A 1 81 ? -2.245 -13.371 -25.134 1.00 64.00 81 MET A N 1
ATOM 608 C CA . MET A 1 81 ? -2.904 -14.317 -24.241 1.00 64.00 81 MET A CA 1
ATOM 609 C C . MET A 1 81 ? -4.047 -14.973 -25.005 1.00 64.00 81 MET A C 1
ATOM 611 O O . MET A 1 81 ? -4.894 -14.285 -25.576 1.00 64.00 81 MET A O 1
ATOM 615 N N . THR A 1 82 ? -4.066 -16.299 -25.046 1.00 60.78 82 THR A N 1
ATOM 616 C CA . THR A 1 82 ? -5.223 -17.046 -25.547 1.00 60.78 82 THR A CA 1
ATOM 617 C C . THR A 1 82 ? -6.361 -16.996 -24.528 1.00 60.78 82 THR A C 1
ATOM 619 O O . THR A 1 82 ? -6.154 -16.729 -23.345 1.00 60.78 82 THR A O 1
ATOM 622 N N . SER A 1 83 ? -7.590 -17.268 -24.973 1.00 52.53 83 SER A N 1
ATOM 623 C CA . SER A 1 83 ? -8.789 -17.264 -24.118 1.00 52.53 83 SER A CA 1
ATOM 624 C C . SER A 1 83 ? -8.738 -18.266 -22.954 1.00 52.53 83 SER A C 1
ATOM 626 O O . SER A 1 83 ? -9.540 -18.175 -22.033 1.00 52.53 83 SER A O 1
ATOM 628 N N . ASP A 1 84 ? -7.817 -19.228 -23.001 1.00 62.44 84 ASP A N 1
ATOM 629 C CA . ASP A 1 84 ? -7.537 -20.206 -21.945 1.00 62.44 84 ASP A CA 1
ATOM 630 C C . ASP A 1 84 ? -6.436 -19.748 -20.961 1.00 62.44 84 ASP A C 1
ATOM 632 O O . ASP A 1 84 ? -6.065 -20.499 -20.062 1.00 62.44 84 ASP A O 1
ATOM 636 N N . GLY A 1 85 ? -5.918 -18.521 -21.104 1.00 57.72 85 GLY A N 1
ATOM 637 C CA . GLY A 1 85 ? -4.892 -17.951 -20.228 1.00 57.72 85 GLY A CA 1
ATOM 638 C C . GLY A 1 85 ? -3.458 -18.386 -20.551 1.00 57.72 85 GLY A C 1
ATOM 639 O O . GLY A 1 85 ? -2.544 -18.083 -19.783 1.00 57.72 85 GLY A O 1
ATOM 640 N N . THR A 1 86 ? -3.226 -19.074 -21.671 1.00 67.62 86 THR A N 1
ATOM 641 C CA . THR A 1 86 ? -1.872 -19.467 -22.082 1.00 67.62 86 THR A CA 1
ATOM 642 C C . THR A 1 86 ? -1.140 -18.294 -22.744 1.00 67.62 86 THR A C 1
ATOM 644 O O . THR A 1 86 ? -1.666 -17.623 -23.633 1.00 67.62 86 THR A O 1
ATOM 647 N N . LYS A 1 87 ? 0.110 -18.048 -22.329 1.00 64.38 87 LYS A N 1
ATOM 648 C CA . LYS A 1 87 ? 1.000 -17.084 -22.996 1.00 64.38 87 LYS A CA 1
ATOM 649 C C . LYS A 1 87 ? 1.433 -17.641 -24.349 1.00 64.38 87 LYS A C 1
ATOM 651 O O . LYS A 1 87 ? 1.952 -18.754 -24.428 1.00 64.38 87 LYS A O 1
ATOM 656 N N . CYS A 1 88 ? 1.272 -16.855 -25.401 1.00 67.06 88 CYS A N 1
ATOM 657 C CA . CYS A 1 88 ? 1.741 -17.186 -26.738 1.00 67.06 88 CYS A CA 1
ATOM 658 C C . CYS A 1 88 ? 2.401 -15.977 -27.407 1.00 67.06 88 CYS A C 1
ATOM 660 O O . CYS A 1 88 ? 2.261 -14.847 -26.945 1.00 67.06 88 CYS A O 1
ATOM 662 N N . TRP A 1 89 ? 3.141 -16.197 -28.496 1.00 70.56 89 TRP A N 1
ATOM 663 C CA . TRP A 1 89 ? 3.855 -15.122 -29.192 1.00 70.56 89 TRP A CA 1
ATOM 664 C C . TRP A 1 89 ? 3.442 -15.014 -30.661 1.00 70.56 89 TRP A C 1
ATOM 666 O O . TRP A 1 89 ? 3.254 -16.023 -31.350 1.00 70.56 89 TRP A O 1
ATOM 676 N N . ALA A 1 90 ? 3.340 -13.773 -31.131 1.00 70.56 90 ALA A N 1
ATOM 677 C CA . ALA A 1 90 ? 3.159 -13.388 -32.526 1.00 70.56 90 ALA A CA 1
ATOM 678 C C . ALA A 1 90 ? 4.272 -12.421 -32.955 1.00 70.56 90 ALA A C 1
ATOM 680 O O . ALA A 1 90 ? 4.915 -11.792 -32.111 1.00 70.56 90 ALA A O 1
ATOM 681 N N . CYS A 1 91 ? 4.514 -12.305 -34.259 1.00 70.44 91 CYS A N 1
ATOM 682 C CA . CYS A 1 91 ? 5.4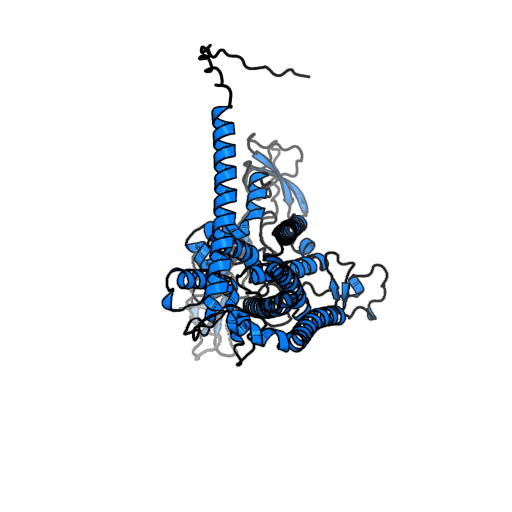34 -11.300 -34.789 1.00 70.44 91 CYS A CA 1
ATOM 683 C C . CYS A 1 91 ? 4.657 -10.080 -35.271 1.00 70.44 91 CYS A C 1
ATOM 685 O O . CYS A 1 91 ? 3.799 -10.202 -36.140 1.00 70.44 91 CYS A O 1
ATOM 687 N N . GLU A 1 92 ? 5.009 -8.912 -34.745 1.00 74.94 92 GLU A N 1
ATOM 688 C CA . GLU A 1 92 ? 4.424 -7.622 -35.110 1.00 74.94 92 GLU A CA 1
ATOM 689 C C . GLU A 1 92 ? 5.485 -6.771 -35.814 1.00 74.94 92 GLU A C 1
ATOM 691 O O . GLU A 1 92 ? 6.636 -6.697 -35.369 1.00 74.94 92 GLU A O 1
ATOM 696 N N . LYS A 1 93 ? 5.117 -6.118 -36.921 1.00 68.38 93 LYS A N 1
ATOM 697 C CA . LYS A 1 93 ? 5.994 -5.131 -37.564 1.00 68.38 93 LYS A CA 1
ATOM 698 C C . LYS A 1 93 ? 6.006 -3.852 -36.738 1.00 68.38 93 LYS A C 1
ATOM 700 O O . LYS A 1 93 ? 4.961 -3.253 -36.509 1.00 68.38 93 LYS A O 1
ATOM 705 N N . ARG A 1 94 ? 7.193 -3.394 -36.359 1.00 66.38 94 ARG A N 1
ATOM 706 C CA . ARG A 1 94 ? 7.417 -2.112 -35.686 1.00 66.38 94 ARG A CA 1
ATOM 707 C C . ARG A 1 94 ? 8.434 -1.290 -36.468 1.00 66.38 94 ARG A C 1
ATOM 709 O O . ARG A 1 94 ? 9.232 -1.831 -37.233 1.00 66.38 94 ARG A O 1
ATOM 716 N N . ALA A 1 95 ? 8.398 0.029 -36.304 1.00 61.66 95 ALA A N 1
ATOM 717 C CA . ALA A 1 95 ? 9.478 0.874 -36.800 1.00 61.66 95 ALA A CA 1
ATOM 718 C C . ALA A 1 95 ? 10.769 0.515 -36.050 1.00 61.66 95 ALA A C 1
ATOM 720 O O . ALA A 1 95 ? 10.738 0.368 -34.830 1.00 61.66 95 ALA A O 1
ATOM 721 N N . SER A 1 96 ? 11.880 0.368 -36.773 1.00 62.22 96 SER A N 1
ATOM 722 C CA . SER A 1 96 ? 13.173 0.024 -36.172 1.00 62.22 96 SER A CA 1
ATOM 723 C C . SER A 1 96 ? 13.563 1.040 -35.093 1.00 62.22 96 SER A C 1
ATOM 725 O O . SER A 1 96 ? 13.673 2.235 -35.381 1.00 62.22 96 SER A O 1
ATOM 727 N N . ALA A 1 97 ? 13.827 0.573 -33.866 1.00 56.94 97 ALA A N 1
ATOM 728 C CA . ALA A 1 97 ? 14.344 1.410 -32.778 1.00 56.94 97 ALA A CA 1
ATOM 729 C C . ALA A 1 97 ? 15.715 2.026 -33.116 1.00 56.94 97 ALA A C 1
ATOM 731 O O . ALA A 1 97 ? 16.074 3.103 -32.630 1.00 56.94 97 ALA A O 1
ATOM 732 N N . ALA A 1 98 ? 16.480 1.353 -33.977 1.00 59.44 98 ALA A N 1
ATOM 733 C CA . ALA A 1 98 ? 17.718 1.872 -34.525 1.00 59.44 98 ALA A CA 1
ATOM 734 C C . ALA A 1 98 ? 17.449 2.652 -35.815 1.00 59.44 98 ALA A C 1
ATOM 736 O O . ALA A 1 98 ? 16.845 2.134 -36.756 1.00 59.44 98 ALA A O 1
ATOM 737 N N . GLY A 1 99 ? 17.948 3.885 -35.872 1.00 63.81 99 GLY A N 1
ATOM 738 C CA . GLY A 1 99 ? 17.806 4.727 -37.049 1.00 63.81 99 GLY A CA 1
ATOM 739 C C . GLY A 1 99 ? 18.586 4.188 -38.244 1.00 63.81 99 GLY A C 1
ATOM 740 O O . GLY A 1 99 ? 19.787 3.930 -38.144 1.00 63.81 99 GLY A O 1
ATOM 741 N N . VAL A 1 100 ? 17.913 4.047 -39.380 1.00 77.12 100 VAL A N 1
ATOM 742 C CA . VAL A 1 100 ? 18.533 3.780 -40.677 1.00 77.12 100 VAL A CA 1
ATOM 743 C C . VAL A 1 100 ? 19.054 5.092 -41.233 1.00 77.12 100 VAL A C 1
ATOM 745 O O . VAL A 1 100 ? 18.310 6.072 -41.351 1.00 77.12 100 VAL A O 1
ATOM 748 N N . LEU A 1 101 ? 20.338 5.103 -41.578 1.00 77.00 101 LEU A N 1
ATOM 749 C CA . LEU A 1 101 ? 20.962 6.258 -42.195 1.00 77.00 101 LEU A CA 1
ATOM 750 C C . LEU A 1 101 ? 20.388 6.487 -43.585 1.00 77.00 101 LEU A C 1
ATOM 752 O O . LEU A 1 101 ? 20.392 5.599 -44.433 1.00 77.00 101 LEU A O 1
ATOM 756 N N . VAL A 1 102 ? 19.908 7.704 -43.812 1.00 81.12 102 VAL A N 1
ATOM 757 C CA . VAL A 1 102 ? 19.580 8.174 -45.154 1.00 81.12 102 VAL A CA 1
ATOM 758 C C . VAL A 1 102 ? 20.765 8.993 -45.641 1.00 81.12 102 VAL A C 1
ATOM 760 O O . VAL A 1 102 ? 20.971 10.125 -45.197 1.00 81.12 102 VAL A O 1
ATOM 763 N N . GLU A 1 103 ? 21.561 8.409 -46.533 1.00 69.06 103 GLU A N 1
ATOM 764 C CA . GLU A 1 103 ? 22.586 9.138 -47.276 1.00 69.06 103 GLU A CA 1
ATOM 765 C C . GLU A 1 103 ? 21.896 9.995 -48.337 1.00 69.06 103 GLU A C 1
ATOM 767 O O . GLU A 1 103 ? 21.569 9.553 -49.434 1.00 69.06 103 GLU A O 1
ATOM 772 N N . GLY A 1 104 ? 21.597 11.233 -47.961 1.00 68.44 104 GLY A N 1
ATOM 773 C CA . GLY A 1 104 ? 21.030 12.232 -48.850 1.00 68.44 104 GLY A CA 1
ATOM 774 C C . GLY A 1 104 ? 21.629 13.594 -48.547 1.00 68.44 104 GLY A C 1
ATOM 775 O O . GLY A 1 104 ? 21.870 13.946 -47.389 1.00 68.44 104 GLY A O 1
ATOM 776 N N . ASP A 1 105 ? 21.849 14.392 -49.588 1.00 75.06 105 ASP A N 1
ATOM 777 C CA . ASP A 1 105 ? 22.390 15.744 -49.444 1.00 75.06 105 ASP A CA 1
ATOM 778 C C . ASP A 1 105 ? 21.333 16.768 -48.972 1.00 75.06 105 ASP A C 1
ATOM 780 O O . ASP A 1 105 ? 21.531 17.980 -49.043 1.00 75.06 105 ASP A O 1
ATOM 784 N N . SER A 1 106 ? 20.201 16.286 -48.446 1.00 80.38 106 SER A N 1
ATOM 785 C CA . SER A 1 106 ? 19.086 17.117 -48.010 1.00 80.38 106 SER A CA 1
ATOM 786 C C . SER A 1 106 ? 19.473 18.021 -46.839 1.00 80.38 106 SER A C 1
ATOM 788 O O . SER A 1 106 ? 20.141 17.629 -45.879 1.00 80.38 106 SER A O 1
ATOM 790 N N . LYS A 1 107 ? 18.993 19.267 -46.897 1.00 89.50 107 LYS A N 1
ATOM 791 C CA . LYS A 1 107 ? 19.097 20.238 -45.797 1.00 89.50 107 LYS A CA 1
ATOM 792 C C . LYS A 1 107 ? 18.149 19.905 -44.635 1.00 89.50 107 LYS A C 1
ATOM 794 O O . LYS A 1 107 ? 18.323 20.424 -43.531 1.00 89.50 107 LYS A O 1
ATOM 799 N N . PHE A 1 108 ? 17.165 19.039 -44.877 1.00 90.44 108 PHE A N 1
ATOM 800 C CA . PHE A 1 108 ? 16.142 18.652 -43.913 1.00 90.44 108 PHE A CA 1
ATOM 801 C C . PHE A 1 108 ? 16.410 17.273 -43.308 1.00 90.44 108 PHE A C 1
ATOM 803 O O . PHE A 1 108 ? 16.962 16.399 -43.984 1.00 90.44 108 PHE A O 1
ATOM 810 N N . CYS A 1 109 ? 16.061 17.095 -42.029 1.00 89.12 109 CYS A N 1
ATOM 811 C CA . CYS A 1 109 ? 16.123 15.780 -41.395 1.00 89.12 109 CYS A CA 1
ATOM 812 C C . CYS A 1 109 ? 14.936 14.924 -41.882 1.00 89.12 109 CYS A C 1
ATOM 814 O O . CYS A 1 109 ? 13.872 15.481 -42.152 1.00 89.12 109 CYS A O 1
ATOM 816 N N . PRO A 1 110 ? 15.082 13.590 -41.965 1.00 86.62 110 PRO A N 1
ATOM 817 C CA . PRO A 1 110 ? 13.981 12.709 -42.346 1.00 86.62 110 PRO A CA 1
ATOM 818 C C . PRO A 1 110 ? 12.805 12.840 -41.373 1.00 86.62 110 PRO A C 1
ATOM 820 O O . PRO A 1 110 ? 13.032 12.983 -40.175 1.00 86.62 110 PRO A O 1
ATOM 823 N N . THR A 1 111 ? 11.578 12.756 -41.883 1.00 82.62 111 THR A N 1
ATOM 824 C CA . THR A 1 111 ? 10.336 12.687 -41.088 1.00 82.62 111 THR A CA 1
ATOM 825 C C . THR A 1 111 ? 9.761 11.271 -41.010 1.00 82.62 111 THR A C 1
ATOM 827 O O . THR A 1 111 ? 8.887 10.987 -40.197 1.00 82.62 111 THR A O 1
ATOM 830 N N . LEU A 1 112 ? 10.262 10.355 -41.847 1.00 74.94 112 LEU A N 1
ATOM 831 C CA . LEU A 1 112 ? 9.846 8.956 -41.847 1.00 74.94 112 LEU A CA 1
ATOM 832 C C . LEU A 1 112 ? 10.324 8.235 -40.571 1.00 74.94 112 LEU A C 1
ATOM 834 O O . LEU A 1 112 ? 11.518 8.308 -40.250 1.00 74.94 112 LEU A O 1
ATOM 838 N N . PRO A 1 113 ? 9.439 7.481 -39.889 1.00 63.03 113 PRO A N 1
ATOM 839 C CA . PRO A 1 113 ? 9.795 6.692 -38.714 1.00 63.03 113 PRO A CA 1
ATOM 840 C C . PRO A 1 113 ? 10.982 5.763 -38.987 1.00 63.03 113 PRO A C 1
ATOM 842 O O . PRO A 1 113 ? 11.077 5.147 -40.049 1.00 63.03 113 PRO A O 1
ATOM 845 N N . GLY A 1 114 ? 11.908 5.671 -38.030 1.00 65.38 114 GLY A N 1
ATOM 846 C CA . GLY A 1 114 ? 13.075 4.791 -38.134 1.00 65.38 114 GLY A CA 1
ATOM 847 C C . GLY A 1 114 ? 14.179 5.281 -39.079 1.00 65.38 114 GLY A C 1
ATOM 848 O O . GLY A 1 114 ? 15.188 4.597 -39.216 1.00 65.38 114 GLY A O 1
ATOM 849 N N . ARG A 1 115 ? 14.053 6.456 -39.714 1.00 80.06 115 ARG A N 1
ATOM 850 C CA . ARG A 1 115 ? 15.103 7.050 -40.562 1.00 80.06 115 ARG A CA 1
ATOM 851 C C . ARG A 1 115 ? 15.739 8.267 -39.902 1.00 80.06 115 ARG A C 1
ATOM 853 O O . ARG A 1 115 ? 15.060 9.083 -39.280 1.00 80.06 115 ARG A O 1
ATOM 860 N N . CYS A 1 116 ? 17.053 8.411 -40.055 1.00 82.94 116 CYS A N 1
ATOM 861 C CA . CYS A 1 116 ? 17.789 9.530 -39.479 1.00 82.94 116 CYS A CA 1
ATOM 862 C C . CYS A 1 116 ? 18.996 9.956 -40.329 1.00 82.94 116 CYS A C 1
ATOM 864 O O . CYS A 1 116 ? 19.518 9.200 -41.144 1.00 82.94 116 CYS A O 1
ATOM 866 N N . SER A 1 117 ? 19.440 11.199 -40.140 1.00 88.31 117 SER A N 1
ATOM 867 C CA . SER A 1 117 ? 20.604 11.786 -40.812 1.00 88.31 117 SER A CA 1
ATOM 868 C C . SER A 1 117 ? 21.760 11.976 -39.833 1.00 88.31 117 SER A C 1
ATOM 870 O O . SER A 1 117 ? 21.528 12.349 -38.689 1.00 88.31 117 SER A O 1
ATOM 872 N N . LEU A 1 118 ? 23.010 11.793 -40.266 1.00 87.62 118 LEU A N 1
ATOM 873 C CA . LEU A 1 118 ? 24.204 12.151 -39.478 1.00 87.62 118 LEU A CA 1
ATOM 874 C C . LEU A 1 118 ? 24.524 13.654 -39.520 1.00 87.62 118 LEU A C 1
ATOM 876 O O . LEU A 1 118 ? 25.428 14.125 -38.829 1.00 87.62 118 LEU A O 1
ATOM 880 N N . LYS A 1 119 ? 23.811 14.450 -40.325 1.00 87.81 119 LYS A N 1
ATOM 881 C CA . LYS A 1 119 ? 24.072 15.888 -40.407 1.00 87.81 119 LYS A CA 1
ATOM 882 C C . LYS A 1 119 ? 23.458 16.604 -39.209 1.00 87.81 119 LYS A C 1
ATOM 884 O O . LYS A 1 119 ? 22.263 16.898 -39.170 1.00 87.81 119 LYS A O 1
ATOM 889 N N . ARG A 1 120 ? 24.306 17.011 -38.261 1.00 84.56 120 ARG A N 1
ATOM 890 C CA . ARG A 1 120 ? 23.897 17.845 -37.116 1.00 84.56 120 ARG A CA 1
ATOM 891 C C . ARG A 1 120 ? 23.218 19.153 -37.541 1.00 84.56 120 ARG A C 1
ATOM 893 O O . ARG A 1 120 ? 22.436 19.694 -36.767 1.00 84.56 120 ARG A O 1
ATOM 900 N N . SER A 1 121 ? 23.467 19.648 -38.750 1.00 87.06 121 SER A N 1
ATOM 901 C CA . SER A 1 121 ? 22.896 20.888 -39.289 1.00 87.06 121 SER A CA 1
ATOM 902 C C . SER A 1 121 ? 21.510 20.745 -39.931 1.00 87.06 121 SER A C 1
ATOM 904 O O . SER A 1 121 ? 20.935 21.765 -40.310 1.00 87.06 121 SER A O 1
ATOM 906 N N . CYS A 1 122 ? 20.949 19.534 -40.046 1.00 87.62 122 CYS A N 1
ATOM 907 C CA . CYS A 1 122 ? 19.642 19.359 -40.683 1.00 87.62 122 CYS A CA 1
ATOM 908 C C . CYS A 1 122 ? 18.527 20.098 -39.911 1.00 87.62 122 CYS A C 1
ATOM 910 O O . CYS A 1 122 ? 18.560 20.151 -38.676 1.00 87.62 122 CYS A O 1
ATOM 912 N N . LYS A 1 123 ? 17.564 20.695 -40.620 1.00 91.94 123 LYS A N 1
ATOM 913 C CA . LYS A 1 123 ? 16.382 21.358 -40.029 1.00 91.94 123 LYS A CA 1
ATOM 914 C C . LYS A 1 123 ? 15.125 20.515 -40.246 1.00 91.94 123 LYS A C 1
ATOM 916 O O . LYS A 1 123 ? 15.116 19.674 -41.138 1.00 91.94 123 LYS A O 1
ATOM 921 N N . CYS A 1 124 ? 14.081 20.724 -39.453 1.00 89.44 124 CYS A N 1
ATOM 922 C CA . CYS A 1 124 ? 12.776 20.163 -39.790 1.00 89.44 124 CYS A CA 1
ATOM 923 C C . CYS A 1 124 ? 12.130 20.984 -40.900 1.00 89.44 124 CYS A C 1
ATOM 925 O O . CYS A 1 124 ? 12.361 22.191 -40.991 1.00 89.44 124 CYS A O 1
ATOM 927 N N . GLU A 1 125 ? 11.422 20.297 -41.790 1.00 89.81 125 GLU A N 1
ATOM 928 C CA . GLU A 1 125 ? 10.756 20.920 -42.932 1.00 89.81 125 GLU A CA 1
ATOM 929 C C . GLU A 1 125 ? 9.545 21.731 -42.471 1.00 89.81 125 GLU A C 1
ATOM 931 O O . GLU A 1 125 ? 9.405 22.891 -42.856 1.00 89.81 125 GLU A O 1
ATOM 936 N N . SER A 1 126 ? 8.749 21.174 -41.555 1.00 87.69 126 SER A N 1
ATOM 937 C CA . SER A 1 126 ? 7.734 21.937 -40.839 1.00 87.69 126 SER A CA 1
ATOM 938 C C . SER A 1 126 ? 8.329 22.679 -39.641 1.00 87.69 126 SER A C 1
ATOM 940 O O . SER A 1 126 ? 9.153 22.146 -38.895 1.00 87.69 126 SER A O 1
ATOM 942 N N . SER A 1 127 ? 7.858 23.906 -39.411 1.00 83.50 127 SER A N 1
ATOM 943 C CA . SER A 1 127 ? 8.157 24.691 -38.208 1.00 83.50 127 SER A CA 1
ATOM 944 C C . SER A 1 127 ? 7.474 24.148 -36.949 1.00 83.50 127 SER A C 1
ATOM 946 O O . SER A 1 127 ? 7.897 24.485 -35.845 1.00 83.50 127 SER A O 1
ATOM 948 N N . SER A 1 128 ? 6.446 23.306 -37.106 1.00 82.06 128 SER A N 1
ATOM 949 C CA . SER A 1 128 ? 5.782 22.595 -36.007 1.00 82.06 128 SER A CA 1
ATOM 950 C C . SER A 1 128 ? 6.553 21.366 -35.531 1.00 82.06 128 SER A C 1
ATOM 952 O O . SER A 1 128 ? 6.225 20.809 -34.488 1.00 82.06 128 SER A O 1
ATOM 954 N N . ASP A 1 129 ? 7.543 20.903 -36.291 1.00 83.69 129 ASP A N 1
ATOM 955 C CA . ASP A 1 129 ? 8.228 19.649 -36.008 1.00 83.69 129 ASP A CA 1
ATOM 956 C C . ASP A 1 129 ? 9.454 19.889 -35.131 1.00 83.69 129 ASP A C 1
ATOM 958 O O . ASP A 1 129 ? 10.204 20.857 -35.284 1.00 83.69 129 ASP A O 1
ATOM 962 N N . THR A 1 130 ? 9.691 18.966 -34.206 1.00 82.44 130 THR A N 1
ATOM 963 C CA . THR A 1 130 ? 10.840 19.010 -33.305 1.00 82.44 130 THR A CA 1
ATOM 964 C C . THR A 1 130 ? 11.908 18.028 -33.754 1.00 82.44 130 THR A C 1
ATOM 966 O O . THR A 1 130 ? 11.662 16.852 -34.027 1.00 82.44 130 THR A O 1
ATOM 969 N N . LYS A 1 131 ? 13.144 18.526 -33.803 1.00 86.62 131 LYS A N 1
ATOM 970 C CA . LYS A 1 131 ? 14.320 17.727 -34.131 1.00 86.62 131 LYS A CA 1
ATOM 971 C C . LYS A 1 131 ? 14.677 16.807 -32.967 1.00 86.62 131 LYS A C 1
ATOM 973 O O . LYS A 1 131 ? 14.876 17.269 -31.846 1.00 86.62 131 LYS A O 1
ATOM 978 N N . ARG A 1 132 ? 14.839 15.517 -33.248 1.00 78.81 132 ARG A N 1
ATOM 979 C CA . ARG A 1 132 ? 15.163 14.472 -32.268 1.00 78.81 132 ARG A CA 1
ATOM 980 C C . ARG A 1 132 ? 16.505 13.826 -32.544 1.00 78.81 132 ARG A C 1
ATOM 982 O O . ARG A 1 132 ? 17.006 13.868 -33.665 1.00 78.81 132 ARG A O 1
ATOM 989 N N . VAL A 1 133 ? 17.079 13.232 -31.501 1.00 80.31 133 VAL A N 1
ATOM 990 C CA . VAL A 1 133 ? 18.324 12.461 -31.565 1.00 80.31 133 VAL A CA 1
ATOM 991 C C . VAL A 1 133 ? 17.988 10.982 -31.434 1.00 80.31 133 VAL A C 1
ATOM 993 O O . VAL A 1 133 ? 17.336 10.576 -30.479 1.00 80.31 133 VAL A O 1
ATOM 996 N N . MET A 1 134 ? 18.476 10.183 -32.372 1.00 73.75 134 MET A N 1
ATOM 997 C CA . MET A 1 134 ? 18.415 8.725 -32.368 1.00 73.75 134 MET A CA 1
ATOM 998 C C . MET A 1 134 ? 19.832 8.146 -32.429 1.00 73.75 134 MET A C 1
ATOM 1000 O O . MET A 1 134 ? 20.811 8.875 -32.628 1.00 73.75 134 MET A O 1
ATOM 1004 N N . ARG A 1 135 ? 19.955 6.830 -32.246 1.00 75.88 135 ARG A N 1
ATOM 1005 C CA . ARG A 1 135 ? 21.198 6.093 -32.497 1.00 75.88 135 ARG A CA 1
ATOM 1006 C C . ARG A 1 135 ? 20.994 5.091 -33.629 1.00 75.88 135 ARG A C 1
ATOM 1008 O O . ARG A 1 135 ? 19.931 4.481 -33.726 1.00 75.88 135 ARG A O 1
ATOM 1015 N N . THR A 1 136 ? 21.995 4.944 -34.488 1.00 74.56 136 THR A N 1
ATOM 1016 C CA . THR A 1 136 ? 22.031 3.893 -35.513 1.00 74.56 136 THR A CA 1
ATOM 1017 C C . THR A 1 136 ? 22.355 2.538 -34.875 1.00 74.56 136 THR A C 1
ATOM 1019 O O . THR A 1 136 ? 22.725 2.475 -33.699 1.00 74.56 136 THR A O 1
ATOM 1022 N N . LYS A 1 137 ? 22.258 1.444 -35.647 1.00 67.75 137 LYS A N 1
ATOM 1023 C CA . LYS A 1 137 ? 22.673 0.099 -35.193 1.00 67.75 137 LYS A CA 1
ATOM 1024 C C . LYS A 1 137 ? 24.151 0.050 -34.788 1.00 67.75 137 LYS A C 1
ATOM 1026 O O . LYS A 1 137 ? 24.498 -0.652 -33.848 1.00 67.75 137 LYS A O 1
ATOM 1031 N N . ASP A 1 138 ? 24.974 0.887 -35.412 1.00 73.25 138 ASP A N 1
ATOM 1032 C CA . ASP A 1 138 ? 26.403 1.041 -35.109 1.00 73.25 138 ASP A CA 1
ATOM 1033 C C . ASP A 1 138 ? 26.672 2.005 -33.935 1.00 73.25 138 ASP A C 1
ATOM 1035 O O . ASP A 1 138 ? 27.809 2.393 -33.675 1.00 73.25 138 ASP A O 1
ATOM 1039 N N . GLY A 1 139 ? 25.623 2.455 -33.235 1.00 70.44 139 GLY A N 1
ATOM 1040 C CA . GLY A 1 139 ? 25.721 3.338 -32.072 1.00 70.44 139 GLY A CA 1
ATOM 1041 C C . GLY A 1 139 ? 25.999 4.812 -32.393 1.00 70.44 139 GLY A C 1
ATOM 1042 O O . GLY A 1 139 ? 26.158 5.617 -31.469 1.00 70.44 139 GLY A O 1
ATOM 1043 N N . GLN A 1 140 ? 26.028 5.204 -33.669 1.00 80.56 140 GLN A N 1
ATOM 1044 C CA . GLN A 1 140 ? 26.277 6.590 -34.066 1.00 80.56 140 GLN A CA 1
ATOM 1045 C C . GLN A 1 140 ? 25.053 7.466 -33.787 1.00 80.56 140 GLN A C 1
ATOM 1047 O O . GLN A 1 140 ? 23.915 7.057 -34.010 1.00 80.56 140 GLN A O 1
ATOM 1052 N N . LYS A 1 141 ? 25.275 8.694 -33.305 1.00 82.00 141 LYS A N 1
ATOM 1053 C CA . LYS A 1 141 ? 24.191 9.665 -33.097 1.00 82.00 141 LYS A CA 1
ATOM 1054 C C . LYS A 1 141 ? 23.705 10.191 -34.445 1.00 82.00 141 LYS A C 1
ATOM 1056 O O . LYS A 1 141 ? 24.504 10.692 -35.229 1.00 82.00 141 LYS A O 1
ATOM 1061 N N . CYS A 1 142 ? 22.400 10.150 -34.662 1.00 86.25 142 CYS A N 1
ATOM 1062 C CA . CYS A 1 142 ? 21.749 10.685 -35.849 1.00 86.25 142 CYS A CA 1
ATOM 1063 C C . CYS A 1 142 ? 20.502 11.500 -35.472 1.00 86.25 142 CYS A C 1
ATOM 1065 O O . CYS A 1 142 ? 20.038 11.454 -34.333 1.00 86.25 142 CYS A O 1
ATOM 1067 N N . TRP A 1 143 ? 19.973 12.278 -36.415 1.00 87.81 143 TRP A N 1
ATOM 1068 C CA . TRP A 1 143 ? 18.877 13.219 -36.200 1.00 87.81 143 TRP A CA 1
ATOM 1069 C C . TRP A 1 143 ? 17.686 12.944 -37.118 1.00 87.81 143 TRP A C 1
ATOM 1071 O O . TRP A 1 143 ? 17.862 12.658 -38.302 1.00 87.81 143 TRP A O 1
ATOM 1081 N N . THR A 1 144 ? 16.479 13.073 -36.576 1.00 88.94 144 THR A N 1
ATOM 1082 C CA . THR A 1 144 ? 15.199 12.912 -37.286 1.00 88.94 144 THR A CA 1
ATOM 1083 C C . THR A 1 144 ? 14.241 14.036 -36.884 1.00 88.94 144 THR A C 1
ATOM 1085 O O . THR A 1 144 ? 14.502 14.728 -35.896 1.00 88.94 144 THR A O 1
ATOM 1088 N N . CYS A 1 145 ? 13.166 14.252 -37.632 1.00 86.50 145 CYS A N 1
ATOM 1089 C CA . CYS A 1 145 ? 12.116 15.215 -37.305 1.00 86.50 145 CYS A CA 1
ATOM 1090 C C . CYS A 1 145 ? 10.799 14.493 -37.064 1.00 86.50 145 CYS A C 1
ATOM 1092 O O . CYS A 1 145 ? 10.464 13.549 -37.770 1.00 86.50 145 CYS A O 1
ATOM 1094 N N . ALA A 1 146 ? 10.066 14.938 -36.053 1.00 76.56 146 ALA A N 1
ATOM 1095 C CA . ALA A 1 146 ? 8.755 14.403 -35.728 1.00 76.56 146 ALA A CA 1
ATOM 1096 C C . ALA A 1 146 ? 7.825 15.548 -35.309 1.00 76.56 146 ALA A C 1
ATOM 1098 O O . ALA A 1 146 ? 8.326 16.559 -34.795 1.00 76.56 146 ALA A O 1
ATOM 1099 N N . PRO A 1 147 ? 6.502 15.397 -35.482 1.00 77.06 147 PRO A N 1
ATOM 1100 C CA . PRO A 1 147 ? 5.535 16.402 -35.060 1.00 77.06 147 PRO A CA 1
ATOM 1101 C C . PRO A 1 147 ? 5.734 16.763 -33.586 1.00 77.06 147 PRO A C 1
ATOM 1103 O O . PRO A 1 147 ? 6.033 15.893 -32.754 1.00 77.06 147 PRO A O 1
ATOM 1106 N N . ALA A 1 148 ? 5.594 18.045 -33.237 1.00 61.44 148 ALA A N 1
ATOM 1107 C CA . ALA A 1 148 ? 5.509 18.441 -31.835 1.00 61.44 148 ALA A CA 1
ATOM 1108 C C . ALA A 1 148 ? 4.339 17.695 -31.170 1.00 61.44 148 ALA A C 1
ATOM 1110 O O . ALA A 1 148 ? 3.190 17.862 -31.562 1.00 61.44 148 ALA A O 1
ATOM 1111 N N . GLY A 1 149 ? 4.653 16.843 -30.189 1.00 55.56 149 GLY A N 1
ATOM 1112 C CA . GLY A 1 149 ? 3.680 16.036 -29.441 1.00 55.56 149 GLY A CA 1
ATOM 1113 C C . GLY A 1 149 ? 3.802 14.521 -29.642 1.00 55.56 149 GLY A C 1
ATOM 1114 O O . GLY A 1 149 ? 3.605 13.772 -28.692 1.00 55.56 149 GLY A O 1
ATOM 1115 N N . GLU A 1 150 ? 4.223 14.036 -30.812 1.00 47.81 150 GLU A N 1
ATOM 1116 C CA . GLU A 1 150 ? 4.274 12.589 -31.089 1.00 47.81 150 GLU A CA 1
ATOM 1117 C C . GLU A 1 150 ? 5.653 11.996 -30.789 1.00 47.81 150 GLU A C 1
ATOM 1119 O O . GLU A 1 150 ? 6.458 11.788 -31.692 1.00 47.81 150 GLU A O 1
ATOM 1124 N N . GLY A 1 151 ? 5.984 11.761 -29.516 1.00 45.47 151 GLY A N 1
ATOM 1125 C CA . GLY A 1 151 ? 7.099 10.875 -29.130 1.00 45.47 151 GLY A CA 1
ATOM 1126 C C . GLY A 1 151 ? 8.415 11.535 -28.695 1.00 45.47 151 GLY A C 1
ATOM 1127 O O . GLY A 1 151 ? 9.472 10.902 -28.740 1.00 45.47 151 GLY A O 1
ATOM 1128 N N . GLY A 1 152 ? 8.395 12.802 -28.274 1.00 41.38 152 GLY A N 1
ATOM 1129 C CA . GLY A 1 152 ? 9.303 13.160 -27.184 1.00 41.38 152 GLY A CA 1
ATOM 1130 C C . GLY A 1 152 ? 8.837 12.357 -25.975 1.00 41.38 152 GLY A C 1
ATOM 1131 O O . GLY A 1 152 ? 7.625 12.228 -25.811 1.00 41.38 152 GLY A O 1
ATOM 1132 N N . ALA A 1 153 ? 9.743 11.797 -25.163 1.00 43.62 153 ALA A N 1
ATOM 1133 C CA . ALA A 1 153 ? 9.379 11.428 -23.793 1.00 43.62 153 ALA A CA 1
ATOM 1134 C C . ALA A 1 153 ? 8.540 12.591 -23.270 1.00 43.62 153 ALA A C 1
ATOM 1136 O O . ALA A 1 153 ? 9.054 13.713 -23.300 1.00 43.62 153 ALA A O 1
ATOM 1137 N N . LEU A 1 154 ? 7.248 12.344 -23.022 1.00 41.81 154 LEU A N 1
ATOM 1138 C CA . LEU A 1 154 ? 6.251 13.377 -22.776 1.00 41.81 154 LEU A CA 1
ATOM 1139 C C . LEU A 1 154 ? 6.872 14.336 -21.772 1.00 41.81 154 LEU A C 1
ATOM 1141 O O . LEU A 1 154 ? 7.051 14.002 -20.601 1.00 41.81 154 LEU A O 1
ATOM 1145 N N . GLY A 1 155 ? 7.286 15.507 -22.254 1.00 43.78 155 GLY A N 1
ATOM 1146 C CA . GLY A 1 155 ? 7.568 16.624 -21.385 1.00 43.78 155 GLY A CA 1
ATOM 1147 C C . GLY A 1 155 ? 6.205 17.020 -20.877 1.00 43.78 155 GLY A C 1
ATOM 1148 O O . GLY A 1 155 ? 5.591 17.898 -21.468 1.00 43.78 155 GLY A O 1
ATOM 1149 N N . MET A 1 156 ? 5.709 16.276 -19.886 1.00 49.59 156 MET A N 1
ATOM 1150 C CA . MET A 1 156 ? 4.444 16.542 -19.237 1.00 49.59 156 MET A CA 1
ATOM 1151 C C . MET A 1 156 ? 4.527 17.989 -18.790 1.00 49.59 156 MET A C 1
ATOM 1153 O O . MET A 1 156 ? 5.387 18.371 -17.987 1.00 49.59 156 MET A O 1
ATOM 1157 N N . ASP A 1 157 ? 3.659 18.797 -19.371 1.00 54.38 157 ASP A N 1
ATOM 1158 C CA . ASP A 1 157 ? 3.287 20.086 -18.844 1.00 54.38 157 ASP A CA 1
ATOM 1159 C C . ASP A 1 157 ? 2.978 19.922 -17.348 1.00 54.38 157 ASP A C 1
ATOM 1161 O O . ASP A 1 157 ? 2.542 18.866 -16.879 1.00 54.38 157 ASP A O 1
ATOM 1165 N N . SER A 1 158 ? 3.289 20.944 -16.552 1.00 55.50 158 SER A N 1
ATOM 1166 C CA . SER A 1 158 ? 3.219 20.875 -15.085 1.00 55.50 158 SER A CA 1
ATOM 1167 C C . SER A 1 158 ? 1.864 20.372 -14.566 1.00 55.50 158 SER A C 1
ATOM 1169 O O . SER A 1 158 ? 1.821 19.713 -13.529 1.00 55.50 158 SER A O 1
ATOM 1171 N N . GLY A 1 159 ? 0.779 20.614 -15.312 1.00 54.31 159 GLY A N 1
ATOM 1172 C CA . GLY A 1 159 ? -0.557 20.082 -15.037 1.00 54.31 159 GLY A CA 1
ATOM 1173 C C . GLY A 1 159 ? -0.698 18.571 -15.259 1.00 54.31 159 GLY A C 1
ATOM 1174 O O . GLY A 1 159 ? -1.319 17.894 -14.443 1.00 54.31 159 GLY A O 1
ATOM 1175 N N . GLN A 1 160 ? -0.078 18.005 -16.296 1.00 57.97 160 GLN A N 1
ATOM 1176 C CA . GLN A 1 160 ? -0.040 16.553 -16.494 1.00 57.97 160 GLN A CA 1
ATOM 1177 C C . GLN A 1 160 ? 0.823 15.874 -15.426 1.00 57.97 160 GLN A C 1
ATOM 1179 O O . GLN A 1 160 ? 0.420 14.842 -14.890 1.00 57.97 160 GLN A O 1
ATOM 1184 N N . LYS A 1 161 ? 1.957 16.482 -15.036 1.00 61.28 161 LYS A N 1
ATOM 1185 C CA . LYS A 1 161 ? 2.747 16.009 -13.882 1.00 61.28 161 LYS A CA 1
ATOM 1186 C C . LYS A 1 161 ? 1.904 15.994 -12.606 1.00 61.28 161 LYS A C 1
ATOM 1188 O O . LYS A 1 161 ? 1.921 15.003 -11.892 1.00 61.28 161 LYS A O 1
ATOM 1193 N N . ALA A 1 162 ? 1.120 17.049 -12.364 1.00 57.19 162 ALA A N 1
ATOM 1194 C CA . ALA A 1 162 ? 0.182 17.130 -11.243 1.00 57.19 162 ALA A CA 1
ATOM 1195 C C . ALA A 1 162 ? -0.875 16.013 -11.249 1.00 57.19 162 ALA A C 1
ATOM 1197 O O . ALA A 1 162 ? -1.129 15.410 -10.210 1.00 57.19 162 ALA A O 1
ATOM 1198 N N . MET A 1 163 ? -1.455 15.703 -12.412 1.00 57.03 163 MET A N 1
ATOM 1199 C CA . MET A 1 163 ? -2.405 14.594 -12.548 1.00 57.03 163 MET A CA 1
ATOM 1200 C C . MET A 1 163 ? -1.757 13.234 -12.294 1.00 57.03 163 MET A C 1
ATOM 1202 O O . MET A 1 163 ? -2.383 12.389 -11.661 1.00 57.03 163 MET A O 1
ATOM 1206 N N . PHE A 1 164 ? -0.502 13.035 -12.708 1.00 58.12 164 PHE A N 1
ATOM 1207 C CA . PHE A 1 164 ? 0.226 11.801 -12.412 1.00 58.12 164 PHE A CA 1
ATOM 1208 C C . PHE A 1 164 ? 0.379 11.536 -10.916 1.00 58.12 164 PHE A C 1
ATOM 1210 O O . PHE A 1 164 ? 0.227 10.406 -10.462 1.00 58.12 164 PHE A O 1
ATOM 1217 N N . TRP A 1 165 ? 0.581 12.584 -10.127 1.00 60.41 165 TRP A N 1
ATOM 1218 C CA . TRP A 1 165 ? 0.660 12.461 -8.676 1.00 60.41 165 TRP A CA 1
ATOM 1219 C C . TRP A 1 165 ? -0.657 12.007 -8.021 1.00 60.41 165 TRP A C 1
ATOM 1221 O O . TRP A 1 165 ? -0.626 11.498 -6.907 1.00 60.41 165 TRP A O 1
ATOM 1231 N N . MET A 1 166 ? -1.790 12.140 -8.719 1.00 63.19 166 MET A N 1
ATOM 1232 C CA . MET A 1 166 ? -3.125 11.728 -8.264 1.00 63.19 166 MET A CA 1
ATOM 1233 C C . MET A 1 166 ? -3.630 10.458 -8.970 1.00 63.19 166 MET A C 1
ATOM 1235 O O . MET A 1 166 ? -4.779 10.065 -8.769 1.00 63.19 166 MET A O 1
ATOM 1239 N N . LEU A 1 167 ? -2.813 9.815 -9.816 1.00 62.88 167 LEU A N 1
ATOM 1240 C CA . LEU A 1 167 ? -3.268 8.709 -10.661 1.00 62.88 167 LEU A CA 1
ATOM 1241 C C . LEU A 1 167 ? -3.854 7.506 -9.893 1.00 62.88 167 LEU A C 1
ATOM 1243 O O . LEU A 1 167 ? -4.849 6.989 -10.393 1.00 62.88 167 LEU A O 1
ATOM 1247 N N . PRO A 1 168 ? -3.355 7.067 -8.712 1.00 62.28 168 PRO A N 1
ATOM 1248 C CA . PRO A 1 168 ? -3.912 5.896 -8.023 1.00 62.28 168 PRO A CA 1
ATOM 1249 C C . PRO A 1 168 ? -5.371 6.108 -7.608 1.00 62.28 168 PRO A C 1
ATOM 1251 O O . PRO A 1 168 ? -6.206 5.217 -7.742 1.00 62.28 168 PRO A O 1
ATOM 1254 N N . LEU A 1 169 ? -5.704 7.342 -7.216 1.00 67.31 169 LEU A N 1
ATOM 1255 C CA . LEU A 1 169 ? -7.076 7.767 -6.942 1.00 67.31 169 LEU A CA 1
ATOM 1256 C C . LEU A 1 169 ? -7.940 7.805 -8.203 1.00 67.31 169 LEU A C 1
ATOM 1258 O O . LEU A 1 169 ? -9.155 7.647 -8.116 1.00 67.31 169 LEU A O 1
ATOM 1262 N N . LEU A 1 170 ? -7.329 8.040 -9.365 1.00 70.56 170 LEU A N 1
ATOM 1263 C CA . LEU A 1 170 ? -8.018 8.172 -10.643 1.00 70.56 170 LEU A CA 1
ATOM 1264 C C . LEU A 1 170 ? -8.198 6.834 -11.370 1.00 70.56 170 LEU A C 1
ATOM 1266 O O . LEU A 1 170 ? -9.129 6.751 -12.167 1.00 70.56 170 LEU A O 1
ATOM 1270 N N . TRP A 1 171 ? -7.405 5.784 -11.089 1.00 70.88 171 TRP A N 1
ATOM 1271 C CA . TRP A 1 171 ? -7.513 4.471 -11.762 1.00 70.88 171 TRP A CA 1
ATOM 1272 C C . TRP A 1 171 ? -8.951 3.942 -11.857 1.00 70.88 171 TRP A C 1
ATOM 1274 O O . TRP A 1 171 ? -9.371 3.550 -12.952 1.00 70.88 171 TRP A O 1
ATOM 1284 N N . PRO A 1 172 ? -9.758 3.973 -10.775 1.00 69.12 172 PRO A N 1
ATOM 1285 C CA . PRO A 1 172 ? -11.125 3.461 -10.827 1.00 69.12 172 PRO A CA 1
ATOM 1286 C C . PRO A 1 172 ? -12.047 4.281 -11.740 1.00 69.12 172 PRO A C 1
ATOM 1288 O O . PRO A 1 172 ? -13.104 3.794 -12.127 1.00 69.12 172 PRO A O 1
ATOM 1291 N N . PHE A 1 173 ? -11.659 5.510 -12.088 1.00 74.56 173 PHE A N 1
ATOM 1292 C CA . PHE A 1 173 ? -12.485 6.480 -12.807 1.00 74.56 173 PHE A CA 1
ATOM 1293 C C . PHE A 1 173 ? -12.035 6.741 -14.251 1.00 74.56 173 PHE A C 1
ATOM 1295 O O . PHE A 1 173 ? -12.779 7.381 -14.989 1.00 74.56 173 PHE A O 1
ATOM 1302 N N . MET A 1 174 ? -10.852 6.269 -14.670 1.00 65.31 174 MET A N 1
ATOM 1303 C CA . MET A 1 174 ? -10.306 6.572 -16.004 1.00 65.31 174 MET A CA 1
ATOM 1304 C C . MET A 1 174 ? -11.107 5.955 -17.164 1.00 65.31 174 MET A C 1
ATOM 1306 O O . MET A 1 174 ? -11.270 6.620 -18.183 1.00 65.31 174 MET A O 1
ATOM 1310 N N . ASP A 1 175 ? -11.623 4.731 -17.015 1.00 65.12 175 ASP A N 1
ATOM 1311 C CA . ASP A 1 175 ? -12.481 4.062 -18.011 1.00 65.12 175 ASP A CA 1
ATOM 1312 C C . ASP A 1 175 ? -13.568 3.232 -17.313 1.00 65.12 175 ASP A C 1
ATOM 1314 O O . ASP A 1 175 ? -13.626 2.002 -17.397 1.00 65.12 175 ASP A O 1
ATOM 1318 N N . LEU A 1 176 ? -14.414 3.908 -16.533 1.00 70.62 176 LEU A N 1
ATOM 1319 C CA . LEU A 1 176 ? -15.540 3.256 -15.871 1.00 70.62 176 LEU A CA 1
ATOM 1320 C C . LEU A 1 176 ? -16.535 2.766 -16.946 1.00 70.62 176 LEU A C 1
ATOM 1322 O O . LEU A 1 176 ? -17.035 3.601 -17.704 1.00 70.62 176 LEU A O 1
ATOM 1326 N N . PRO A 1 177 ? -16.887 1.462 -17.018 1.00 77.56 177 PRO A N 1
ATOM 1327 C CA . PRO A 1 177 ? -16.767 0.429 -15.975 1.00 77.56 177 PRO A CA 1
ATOM 1328 C C . PRO A 1 177 ? -15.605 -0.573 -16.108 1.00 77.56 177 PRO A C 1
ATOM 1330 O O . PRO A 1 177 ? -15.391 -1.355 -15.178 1.00 77.56 177 PRO A O 1
ATOM 1333 N N . ASN A 1 178 ? -14.874 -0.592 -17.222 1.00 77.19 178 ASN A N 1
ATOM 1334 C CA . ASN A 1 178 ? -13.836 -1.597 -17.479 1.00 77.19 178 ASN A CA 1
ATOM 1335 C C . ASN A 1 178 ? -12.693 -1.496 -16.464 1.00 77.19 178 ASN A C 1
ATOM 1337 O O . ASN A 1 178 ? -12.293 -2.506 -15.882 1.00 77.19 178 ASN A O 1
ATOM 1341 N N . SER A 1 179 ? -12.242 -0.274 -16.165 1.00 78.44 179 SER A N 1
ATOM 1342 C CA . SER A 1 179 ? -11.153 -0.047 -15.213 1.00 78.44 179 SER A CA 1
ATOM 1343 C C . SER A 1 179 ? -11.520 -0.494 -13.798 1.00 78.44 179 SER A C 1
ATOM 1345 O O . SER A 1 179 ? -10.703 -1.099 -13.110 1.00 78.44 179 SER A O 1
ATOM 1347 N N . ALA A 1 180 ? -12.768 -0.287 -13.368 1.00 82.00 180 ALA A N 1
ATOM 1348 C CA . ALA A 1 180 ? -13.234 -0.764 -12.068 1.00 82.00 180 ALA A CA 1
ATOM 1349 C C . ALA A 1 180 ? -13.245 -2.297 -11.984 1.00 82.00 180 ALA A C 1
ATOM 1351 O O . ALA A 1 180 ? -12.873 -2.852 -10.950 1.00 82.00 180 ALA A O 1
ATOM 1352 N N . TYR A 1 181 ? -13.638 -2.993 -13.056 1.00 85.94 181 TYR A N 1
ATOM 1353 C CA . TYR A 1 181 ? -13.573 -4.454 -13.095 1.00 85.94 181 TYR A CA 1
ATOM 1354 C C . TYR A 1 181 ? -12.126 -4.954 -13.028 1.00 85.94 181 TYR A C 1
ATOM 1356 O O . TYR A 1 181 ? -11.826 -5.848 -12.235 1.00 85.94 181 TYR A O 1
ATOM 1364 N N . GLU A 1 182 ? -11.220 -4.353 -13.800 1.00 85.50 182 GLU A N 1
ATOM 1365 C CA . GLU A 1 182 ? -9.801 -4.715 -13.802 1.00 85.50 182 GLU A CA 1
ATOM 1366 C C . GLU A 1 182 ? -9.149 -4.461 -12.437 1.00 85.50 182 GLU A C 1
ATOM 1368 O O . GLU A 1 182 ? -8.519 -5.370 -11.893 1.00 85.50 182 GLU A O 1
ATOM 1373 N N . VAL A 1 183 ? -9.398 -3.303 -11.817 1.00 85.81 183 VAL A N 1
ATOM 1374 C CA . VAL A 1 183 ? -8.925 -2.974 -10.460 1.00 85.81 183 VAL A CA 1
ATOM 1375 C C . VAL A 1 183 ? -9.476 -3.956 -9.423 1.00 85.81 183 VAL A C 1
ATOM 1377 O O . VAL A 1 183 ? -8.713 -4.492 -8.623 1.00 85.81 183 VAL A O 1
ATOM 1380 N N . CYS A 1 184 ? -10.775 -4.270 -9.454 1.00 88.25 184 CYS A N 1
ATOM 1381 C CA . CYS A 1 184 ? -11.368 -5.286 -8.576 1.00 88.25 184 CYS A CA 1
ATOM 1382 C C . CYS A 1 184 ? -10.773 -6.680 -8.806 1.00 88.25 184 CYS A C 1
ATOM 1384 O O . CYS A 1 184 ? -10.639 -7.467 -7.868 1.00 88.25 184 CYS A O 1
ATOM 1386 N N . SER A 1 185 ? -10.419 -7.006 -10.049 1.00 87.69 185 SER A N 1
ATOM 1387 C CA . SER A 1 185 ? -9.840 -8.300 -10.394 1.00 87.69 185 SER A CA 1
ATOM 1388 C C . SER A 1 185 ? -8.381 -8.434 -9.949 1.00 87.69 185 SER A C 1
ATOM 1390 O O . SER A 1 185 ? -8.008 -9.526 -9.506 1.00 87.69 185 SER A O 1
ATOM 1392 N N . GLY A 1 186 ? -7.608 -7.341 -10.024 1.00 84.62 186 GLY A N 1
ATOM 1393 C CA . GLY A 1 186 ? -6.191 -7.262 -9.666 1.00 84.62 186 GLY A CA 1
ATOM 1394 C C . GLY A 1 186 ? -5.943 -7.052 -8.171 1.00 84.62 186 GLY A C 1
ATOM 1395 O O . GLY A 1 186 ? -5.097 -7.727 -7.594 1.00 84.62 186 GLY A O 1
ATOM 1396 N N . CYS A 1 187 ? -6.735 -6.199 -7.520 1.00 90.62 187 CYS A N 1
ATOM 1397 C CA . CYS A 1 187 ? -6.589 -5.817 -6.111 1.00 90.62 187 CYS A CA 1
ATOM 1398 C C . CYS A 1 187 ? -7.765 -6.355 -5.274 1.00 90.62 187 CYS A C 1
ATOM 1400 O O . CYS A 1 187 ? -8.547 -5.597 -4.691 1.00 90.62 187 CYS A O 1
ATOM 1402 N N . ARG A 1 188 ? -7.961 -7.680 -5.258 1.00 93.31 188 ARG A N 1
ATOM 1403 C CA . ARG A 1 188 ? -9.148 -8.317 -4.654 1.00 93.31 188 ARG A CA 1
ATOM 1404 C C . ARG A 1 188 ? -9.255 -8.104 -3.148 1.00 93.31 188 ARG A C 1
ATOM 1406 O O . ARG A 1 188 ? -10.370 -7.957 -2.655 1.00 93.31 188 ARG A O 1
ATOM 1413 N N . ALA A 1 189 ? -8.159 -8.160 -2.395 1.00 94.75 189 ALA A N 1
ATOM 1414 C CA . ALA A 1 189 ? -8.192 -7.976 -0.945 1.00 94.75 189 ALA A CA 1
ATOM 1415 C C . ALA A 1 189 ? -8.582 -6.544 -0.574 1.00 94.75 189 ALA A C 1
ATOM 1417 O O . ALA A 1 189 ? -9.530 -6.372 0.193 1.00 94.75 189 ALA A O 1
ATOM 1418 N N . LEU A 1 190 ? -7.914 -5.536 -1.142 1.00 94.25 190 LEU A N 1
ATOM 1419 C CA . LEU A 1 190 ? -8.211 -4.131 -0.850 1.00 94.25 190 LEU A CA 1
ATOM 1420 C C . LEU A 1 190 ? -9.606 -3.738 -1.329 1.00 94.25 190 LEU A C 1
ATOM 1422 O O . LEU A 1 190 ? -10.352 -3.119 -0.576 1.00 94.25 190 LEU A O 1
ATOM 1426 N N . THR A 1 191 ? -10.020 -4.161 -2.525 1.00 93.88 191 THR A N 1
ATOM 1427 C CA . THR A 1 191 ? -11.379 -3.871 -3.017 1.00 93.88 191 THR A CA 1
ATOM 1428 C C . THR A 1 191 ? -12.466 -4.588 -2.218 1.00 93.88 191 THR A C 1
ATOM 1430 O O . THR A 1 191 ? -13.503 -3.989 -1.934 1.00 93.88 191 THR A O 1
ATOM 1433 N N . THR A 1 192 ? -12.223 -5.821 -1.754 1.00 96.06 192 THR A N 1
ATOM 1434 C CA . THR A 1 192 ? -13.135 -6.496 -0.812 1.00 96.06 192 THR A CA 1
ATOM 1435 C C . THR A 1 192 ? -13.209 -5.734 0.510 1.00 96.06 192 THR A C 1
ATOM 1437 O O . THR A 1 192 ? -14.297 -5.545 1.048 1.00 96.06 192 THR A O 1
ATOM 1440 N N . PHE A 1 193 ? -12.075 -5.263 1.029 1.00 96.56 193 PHE A N 1
ATOM 1441 C CA . PHE A 1 193 ? -12.025 -4.489 2.267 1.00 96.56 193 PHE A CA 1
ATOM 1442 C C . PHE A 1 193 ? -12.785 -3.156 2.142 1.00 96.56 193 PHE A C 1
ATOM 1444 O O . PHE A 1 193 ? -13.631 -2.855 2.982 1.00 96.56 193 PHE A O 1
ATOM 1451 N N . LEU A 1 194 ? -12.573 -2.412 1.050 1.00 95.44 194 LEU A N 1
ATOM 1452 C CA . LEU A 1 194 ? -13.330 -1.203 0.701 1.00 95.44 194 LEU A CA 1
ATOM 1453 C C . LEU A 1 194 ? -14.840 -1.483 0.642 1.00 95.44 194 LEU A C 1
ATOM 1455 O O . LEU A 1 194 ? -15.635 -0.750 1.233 1.00 95.44 194 LEU A O 1
ATOM 1459 N N . ALA A 1 195 ? -15.243 -2.573 -0.019 1.00 96.62 195 ALA A N 1
ATOM 1460 C CA . ALA A 1 195 ? -16.643 -2.977 -0.092 1.00 96.62 195 ALA A CA 1
ATOM 1461 C C . ALA A 1 195 ? -17.225 -3.290 1.297 1.00 96.62 195 ALA A C 1
ATOM 1463 O O . ALA A 1 195 ? -18.348 -2.883 1.592 1.00 96.62 195 ALA A O 1
ATOM 1464 N N . LEU A 1 196 ? -16.464 -3.948 2.179 1.00 97.44 196 LEU A N 1
ATOM 1465 C CA . LEU A 1 196 ? -16.878 -4.211 3.561 1.00 97.44 196 LEU A CA 1
ATOM 1466 C C . LEU A 1 196 ? -17.048 -2.921 4.378 1.00 97.44 196 LEU A C 1
ATOM 1468 O O . LEU A 1 196 ? -17.988 -2.848 5.168 1.00 97.44 196 LEU A O 1
ATOM 1472 N N . CYS A 1 197 ? -16.215 -1.895 4.169 1.00 97.44 197 CYS A N 1
ATOM 1473 C CA . CYS A 1 197 ? -16.399 -0.575 4.786 1.00 97.44 197 CYS A CA 1
ATOM 1474 C C . CYS A 1 197 ? -17.719 0.077 4.350 1.00 97.44 197 CYS A C 1
ATOM 1476 O O . CYS A 1 197 ? -18.485 0.552 5.189 1.00 97.44 197 CYS A O 1
ATOM 1478 N N . VAL A 1 198 ? -18.008 0.066 3.044 1.00 97.44 198 VAL A N 1
ATOM 1479 C CA . VAL A 1 198 ? -19.242 0.641 2.483 1.00 97.44 198 VAL A CA 1
ATOM 1480 C C . VAL A 1 198 ? -20.472 -0.119 2.976 1.00 97.44 198 VAL A C 1
ATOM 1482 O O . VAL A 1 198 ? -21.418 0.492 3.471 1.00 97.44 198 VAL A O 1
ATOM 1485 N N . VAL A 1 199 ? -20.457 -1.453 2.893 1.00 97.56 199 VAL A N 1
ATOM 1486 C CA . VAL A 1 199 ? -21.555 -2.302 3.379 1.00 97.56 199 VAL A CA 1
ATOM 1487 C C . VAL A 1 199 ? -21.749 -2.119 4.883 1.00 97.56 199 VAL A C 1
ATOM 1489 O O . VAL A 1 199 ? -22.882 -1.967 5.331 1.00 97.56 199 VAL A O 1
ATOM 1492 N N . GLY A 1 200 ? -20.663 -2.073 5.657 1.00 96.56 200 GLY A N 1
ATOM 1493 C CA . GLY A 1 200 ? -20.699 -1.811 7.094 1.00 96.56 200 GLY A CA 1
ATOM 1494 C C . GLY A 1 200 ? -21.379 -0.485 7.426 1.00 96.56 200 GLY A C 1
ATOM 1495 O O . GLY A 1 200 ? -22.307 -0.463 8.234 1.00 96.56 200 GLY A O 1
ATOM 1496 N N . TYR A 1 201 ? -21.004 0.592 6.732 1.00 96.88 201 TYR A N 1
ATOM 1497 C CA . TYR A 1 201 ? -21.621 1.906 6.901 1.00 96.88 201 TYR A CA 1
ATOM 1498 C C . TYR A 1 201 ? -23.103 1.927 6.500 1.00 96.88 201 TYR A C 1
ATOM 1500 O O . TYR A 1 201 ? -23.930 2.486 7.225 1.00 96.88 201 TYR A O 1
ATOM 1508 N N . ILE A 1 202 ? -23.472 1.290 5.383 1.00 97.00 202 ILE A N 1
ATOM 1509 C CA . ILE A 1 202 ? -24.874 1.184 4.952 1.00 97.00 202 ILE A CA 1
ATOM 1510 C C . ILE A 1 202 ? -25.689 0.433 6.008 1.00 97.00 202 ILE A C 1
ATOM 1512 O O . ILE A 1 202 ? -26.722 0.927 6.457 1.00 97.00 202 ILE A O 1
ATOM 1516 N N . LEU A 1 203 ? -25.227 -0.732 6.462 1.00 96.62 203 LEU A N 1
ATOM 1517 C CA . LEU A 1 203 ? -25.953 -1.501 7.471 1.00 96.62 203 LEU A CA 1
ATOM 1518 C C . LEU A 1 203 ? -26.035 -0.752 8.810 1.00 96.62 203 LEU A C 1
ATOM 1520 O O . LEU A 1 203 ? -27.070 -0.810 9.471 1.00 96.62 203 LEU A O 1
ATOM 1524 N N . GLN A 1 204 ? -24.992 -0.006 9.187 1.00 95.06 204 GLN A N 1
ATOM 1525 C CA . GLN A 1 204 ? -24.970 0.809 10.404 1.00 95.06 204 GLN A CA 1
ATOM 1526 C C . GLN A 1 204 ? -26.046 1.905 10.381 1.00 95.06 204 GLN A C 1
ATOM 1528 O O . GLN A 1 204 ? -26.701 2.126 11.398 1.00 95.06 204 GLN A O 1
ATOM 1533 N N . ASN A 1 205 ? -26.239 2.578 9.241 1.00 95.12 205 ASN A N 1
ATOM 1534 C CA . ASN A 1 205 ? -27.168 3.708 9.127 1.00 95.12 205 ASN A CA 1
ATOM 1535 C C . ASN A 1 205 ? -28.602 3.285 8.784 1.00 95.12 205 ASN A C 1
ATOM 1537 O O . ASN A 1 205 ? -29.553 3.882 9.284 1.00 95.12 205 ASN A O 1
ATOM 1541 N N . PHE A 1 206 ? -28.774 2.257 7.950 1.00 96.25 206 PHE A N 1
ATOM 1542 C CA . PHE A 1 206 ? -30.088 1.870 7.426 1.00 96.25 206 PHE A CA 1
ATOM 1543 C C . PHE A 1 206 ? -30.713 0.665 8.140 1.00 96.25 206 PHE A C 1
ATOM 1545 O O . PHE A 1 206 ? -31.924 0.477 8.054 1.00 96.25 206 PHE A O 1
ATOM 1552 N N . VAL A 1 207 ? -29.932 -0.140 8.869 1.00 95.06 207 VAL A N 1
ATOM 1553 C CA . VAL A 1 207 ? -30.422 -1.348 9.558 1.00 95.06 207 VAL A CA 1
ATOM 1554 C C . VAL A 1 207 ? -30.192 -1.234 11.067 1.00 95.06 207 VAL A C 1
ATOM 1556 O O . VAL A 1 207 ? -29.491 -2.030 11.694 1.00 95.06 207 VAL A O 1
ATOM 1559 N N . THR A 1 208 ? -30.829 -0.233 11.678 1.00 91.62 208 THR A N 1
ATOM 1560 C CA . THR A 1 208 ? -30.686 0.093 13.111 1.00 91.62 208 THR A CA 1
ATOM 1561 C C . THR A 1 208 ? -31.059 -1.066 14.044 1.00 91.62 208 THR A C 1
ATOM 1563 O O . THR A 1 208 ? -30.484 -1.188 15.126 1.00 91.62 208 THR A O 1
ATOM 1566 N N . VAL A 1 209 ? -31.943 -1.971 13.603 1.00 92.88 209 VAL A N 1
ATOM 1567 C CA . VAL A 1 209 ? -32.339 -3.196 14.325 1.00 92.88 209 VAL A CA 1
ATOM 1568 C C . VAL A 1 209 ? -31.153 -4.100 14.682 1.00 92.88 209 VAL A C 1
ATOM 1570 O O . VAL A 1 209 ? -31.191 -4.758 15.718 1.00 92.88 209 VAL A O 1
ATOM 1573 N N . LEU A 1 210 ? -30.093 -4.131 13.864 1.00 88.69 210 LEU A N 1
ATOM 1574 C CA . LEU A 1 210 ? -28.935 -5.002 14.105 1.00 88.69 210 LEU A CA 1
ATOM 1575 C C . LEU A 1 210 ? -27.997 -4.472 15.198 1.00 88.69 210 LEU A C 1
ATOM 1577 O O . LEU A 1 210 ? -27.167 -5.228 15.698 1.00 88.69 210 LEU A O 1
ATOM 1581 N N . ASN A 1 211 ? -28.108 -3.187 15.561 1.00 90.06 211 ASN A N 1
ATOM 1582 C CA . ASN A 1 211 ? -27.252 -2.512 16.540 1.00 90.06 211 ASN A CA 1
ATOM 1583 C C . ASN A 1 211 ? -25.752 -2.842 16.359 1.00 90.06 211 ASN A C 1
ATOM 1585 O O . ASN A 1 211 ? -25.060 -3.264 17.290 1.00 90.06 211 ASN A O 1
ATOM 1589 N N . LEU A 1 212 ? -25.246 -2.666 15.130 1.00 90.94 212 LEU A N 1
ATOM 1590 C CA . LEU A 1 212 ? -23.884 -3.063 14.741 1.00 90.94 212 LEU A CA 1
ATOM 1591 C C . LEU A 1 212 ? -22.791 -2.413 15.590 1.00 90.94 212 LEU A C 1
ATOM 1593 O O . LEU A 1 212 ? -21.760 -3.038 15.837 1.00 90.94 212 LEU A O 1
ATOM 1597 N N . ASN A 1 213 ? -23.037 -1.205 16.105 1.00 88.50 213 ASN A N 1
ATOM 1598 C CA . ASN A 1 213 ? -22.137 -0.538 17.041 1.00 88.50 213 ASN A CA 1
ATOM 1599 C C . ASN A 1 213 ? -21.852 -1.402 18.264 1.00 88.50 213 ASN A C 1
ATOM 1601 O O . ASN A 1 213 ? -20.712 -1.455 18.702 1.00 88.50 213 ASN A O 1
ATOM 1605 N N . ARG A 1 214 ? -22.836 -2.136 18.788 1.00 87.31 214 ARG A N 1
ATOM 1606 C CA . ARG A 1 214 ? -22.623 -3.039 19.922 1.00 87.31 214 ARG A CA 1
ATOM 1607 C C . ARG A 1 214 ? -21.843 -4.290 19.532 1.00 87.31 214 ARG A C 1
ATOM 1609 O O . ARG A 1 214 ? -21.135 -4.826 20.379 1.00 87.31 214 ARG A O 1
ATOM 1616 N N . PHE A 1 215 ? -21.981 -4.777 18.302 1.00 88.62 215 PHE A N 1
ATOM 1617 C CA . PHE A 1 215 ? -21.419 -6.061 17.878 1.00 88.62 215 PHE A CA 1
ATOM 1618 C C . PHE A 1 215 ? -19.992 -5.953 17.318 1.00 88.62 215 PHE A C 1
ATOM 1620 O O . PHE A 1 215 ? -19.153 -6.795 17.633 1.00 88.62 215 PHE A O 1
ATOM 1627 N N . PHE A 1 216 ? -19.705 -4.913 16.529 1.00 91.25 216 PHE A N 1
ATOM 1628 C CA . PHE A 1 216 ? -18.440 -4.785 15.798 1.00 91.25 216 PHE A CA 1
ATOM 1629 C C . PHE A 1 216 ? -17.410 -3.859 16.431 1.00 91.25 216 PHE A C 1
ATOM 1631 O O . PHE A 1 216 ? -16.230 -3.995 16.116 1.00 91.25 216 PHE A O 1
ATOM 1638 N N . SER A 1 217 ? -17.818 -2.936 17.302 1.00 87.94 217 SER A N 1
ATOM 1639 C CA . SER A 1 217 ? -16.873 -2.012 17.928 1.00 87.94 217 SER A CA 1
ATOM 1640 C C . SER A 1 217 ? -15.917 -2.716 18.886 1.00 87.94 217 SER A C 1
ATOM 1642 O O . SER A 1 217 ? -16.256 -3.722 19.527 1.00 87.94 217 SER A O 1
ATOM 1644 N N . PHE A 1 218 ? -14.716 -2.155 18.993 1.00 85.88 218 PHE A N 1
ATOM 1645 C CA . PHE A 1 218 ? -13.715 -2.615 19.936 1.00 85.88 218 PHE A CA 1
ATOM 1646 C C . PHE A 1 218 ? -13.694 -1.725 21.181 1.00 85.88 218 PHE A C 1
ATOM 1648 O O . PHE A 1 218 ? -13.639 -0.498 21.083 1.00 85.88 218 PHE A O 1
ATOM 1655 N N . TYR A 1 219 ? -13.680 -2.369 22.350 1.00 80.75 219 TYR A N 1
ATOM 1656 C CA . TYR A 1 219 ? -13.428 -1.732 23.638 1.00 80.75 219 TYR A CA 1
ATOM 1657 C C . TYR A 1 219 ? -12.453 -2.600 24.437 1.00 80.75 219 TYR A C 1
ATOM 1659 O O . TYR A 1 219 ? -12.647 -3.811 24.573 1.00 80.75 219 TYR A O 1
ATOM 1667 N N . ALA A 1 220 ? -11.437 -1.978 25.031 1.00 67.00 220 ALA A N 1
ATOM 1668 C CA . ALA A 1 220 ? -10.408 -2.677 25.804 1.00 67.00 220 ALA A CA 1
ATOM 1669 C C . ALA A 1 220 ? -10.903 -3.537 26.993 1.00 67.00 220 ALA A C 1
ATOM 1671 O O . ALA A 1 220 ? -10.293 -4.577 27.247 1.00 67.00 220 ALA A O 1
ATOM 1672 N N . PRO A 1 221 ? -12.003 -3.208 27.708 1.00 56.50 221 PRO A N 1
ATOM 1673 C CA . PRO A 1 221 ? -12.509 -4.087 28.756 1.00 56.50 221 PRO A CA 1
ATOM 1674 C C . PRO A 1 221 ? -13.311 -5.296 28.232 1.00 56.50 221 PRO A C 1
ATOM 1676 O O . PRO A 1 221 ? -13.701 -6.160 29.019 1.00 56.50 221 PRO A O 1
ATOM 1679 N N . CYS A 1 222 ? -13.543 -5.404 26.916 1.00 49.84 222 CYS A N 1
ATOM 1680 C CA . CYS A 1 222 ? -14.458 -6.379 26.316 1.00 49.84 222 CYS A CA 1
ATOM 1681 C C . CYS A 1 222 ? -13.803 -7.644 25.746 1.00 49.84 222 CYS A C 1
ATOM 1683 O O . CYS A 1 222 ? -14.506 -8.443 25.138 1.00 49.84 222 CYS A O 1
ATOM 1685 N N . MET A 1 223 ? -12.541 -7.963 26.058 1.00 58.34 223 MET A N 1
ATOM 1686 C CA . MET A 1 223 ? -12.102 -9.371 25.945 1.00 58.34 223 MET A CA 1
ATOM 1687 C C . MET A 1 223 ? -12.798 -10.297 26.976 1.00 58.34 223 MET A C 1
ATOM 1689 O O . MET A 1 223 ? -12.350 -11.415 27.229 1.00 58.34 223 MET A O 1
ATOM 1693 N N . LYS A 1 224 ? -13.909 -9.875 27.598 1.00 53.59 224 LYS A N 1
ATOM 1694 C CA . LYS A 1 224 ? -14.799 -10.778 28.331 1.00 53.59 224 LYS A CA 1
ATOM 1695 C C . LYS A 1 224 ? -15.545 -11.649 27.299 1.00 53.59 224 LYS A C 1
ATOM 1697 O O . LYS A 1 224 ? -16.249 -11.131 26.447 1.00 53.59 224 LYS A O 1
ATOM 1702 N N . LYS A 1 225 ? -15.409 -12.977 27.436 1.00 61.53 225 LYS A N 1
ATOM 1703 C CA . LYS A 1 225 ? -16.103 -14.049 26.676 1.00 61.53 225 LYS A CA 1
ATOM 1704 C C . LYS A 1 225 ? -15.660 -14.303 25.221 1.00 61.53 225 LYS A C 1
ATOM 1706 O O . LYS A 1 225 ? -16.493 -14.601 24.377 1.00 61.53 225 LYS A O 1
ATOM 1711 N N . GLY A 1 226 ? -14.357 -14.283 24.928 1.00 74.25 226 GLY A N 1
ATOM 1712 C CA . GLY A 1 226 ? -13.842 -14.859 23.671 1.00 74.25 226 GLY A CA 1
ATOM 1713 C C . GLY A 1 226 ? -14.287 -14.139 22.389 1.00 74.25 226 GLY A C 1
ATOM 1714 O O . GLY A 1 226 ? -14.238 -14.729 21.312 1.00 74.25 226 GLY A O 1
ATOM 1715 N N . GLU A 1 227 ? -14.698 -12.871 22.491 1.00 87.12 227 GLU A N 1
ATOM 1716 C CA . GLU A 1 227 ? -15.175 -12.048 21.371 1.00 87.12 227 GLU A CA 1
ATOM 1717 C C . GLU A 1 227 ? -14.023 -11.499 20.503 1.00 87.12 227 GLU A C 1
ATOM 1719 O O . GLU A 1 227 ? -13.934 -10.303 20.224 1.00 87.12 227 GLU A O 1
ATOM 1724 N N . PHE A 1 228 ? -13.104 -12.373 20.078 1.00 88.12 228 PHE A N 1
ATOM 1725 C CA . PHE A 1 228 ? -11.882 -11.991 19.357 1.00 88.12 228 PHE A CA 1
ATOM 1726 C C . PHE A 1 228 ? -12.147 -11.330 18.000 1.00 88.12 228 PHE A C 1
ATOM 1728 O O . PHE A 1 228 ? -11.309 -10.567 17.525 1.00 88.12 228 PHE A O 1
ATOM 1735 N N . TRP A 1 229 ? -13.312 -11.567 17.387 1.00 91.69 229 TRP A N 1
ATOM 1736 C CA . TRP A 1 229 ? -13.677 -10.951 16.107 1.00 91.69 229 TRP A CA 1
ATOM 1737 C C . TRP A 1 229 ? -13.694 -9.421 16.174 1.00 91.69 229 TRP A C 1
ATOM 1739 O O . TRP A 1 229 ? -13.400 -8.778 15.171 1.00 91.69 229 TRP A O 1
ATOM 1749 N N . ARG A 1 230 ? -13.952 -8.824 17.348 1.00 91.94 230 ARG A N 1
ATOM 1750 C CA . ARG A 1 230 ? -13.975 -7.362 17.529 1.00 91.94 230 ARG A CA 1
ATOM 1751 C C . ARG A 1 230 ? -12.649 -6.690 17.206 1.00 91.94 230 ARG A C 1
ATOM 1753 O O . ARG A 1 230 ? -12.659 -5.540 16.785 1.00 91.94 230 ARG A O 1
ATOM 1760 N N . LEU A 1 231 ? -11.530 -7.403 17.359 1.00 92.56 231 LEU A N 1
ATOM 1761 C CA . LEU A 1 231 ? -10.208 -6.923 16.943 1.00 92.56 231 LEU A CA 1
ATOM 1762 C C . LEU A 1 231 ? -10.118 -6.710 15.432 1.00 92.56 231 LEU A C 1
ATOM 1764 O O . LEU A 1 231 ? -9.257 -5.971 14.983 1.00 92.56 231 LEU A O 1
ATOM 1768 N N . PHE A 1 232 ? -10.995 -7.349 14.659 1.00 95.25 232 PHE A N 1
ATOM 1769 C CA . PHE A 1 232 ? -10.938 -7.374 13.204 1.00 95.25 232 PHE A CA 1
ATOM 1770 C C . PHE A 1 232 ? -12.177 -6.780 12.538 1.00 95.25 232 PHE A C 1
ATOM 1772 O O . PHE A 1 232 ? -12.179 -6.674 11.324 1.00 95.25 232 PHE A O 1
ATOM 1779 N N . THR A 1 233 ? -13.232 -6.408 13.270 1.00 95.44 233 THR A N 1
ATOM 1780 C CA . THR A 1 233 ? -14.492 -5.922 12.670 1.00 95.44 233 THR A CA 1
ATOM 1781 C C . THR A 1 233 ? -14.754 -4.433 12.862 1.00 95.44 233 THR A C 1
ATOM 1783 O O . THR A 1 233 ? -15.611 -3.878 12.177 1.00 95.44 233 THR A O 1
ATOM 1786 N N . TYR A 1 234 ? -14.043 -3.760 13.772 1.00 95.19 234 TYR A N 1
ATOM 1787 C CA . TYR A 1 234 ? -14.328 -2.358 14.112 1.00 95.19 234 TYR A CA 1
ATOM 1788 C C . TYR A 1 234 ? -14.142 -1.390 12.932 1.00 95.19 234 TYR A C 1
ATOM 1790 O O . TYR A 1 234 ? -14.747 -0.318 12.914 1.00 95.19 234 TYR A O 1
ATOM 1798 N N . PHE A 1 235 ? -13.350 -1.785 11.932 1.00 96.50 235 PHE A N 1
ATOM 1799 C CA . PHE A 1 235 ? -13.110 -1.007 10.719 1.00 96.50 235 PHE A CA 1
ATOM 1800 C C . PHE A 1 235 ? -14.360 -0.815 9.861 1.00 96.50 235 PHE A C 1
ATOM 1802 O O . PHE A 1 235 ? -14.434 0.136 9.092 1.00 96.50 235 PHE A O 1
ATOM 1809 N N . MET A 1 236 ? -15.341 -1.714 9.978 1.00 96.62 236 MET A N 1
ATOM 1810 C CA . MET A 1 236 ? -16.575 -1.645 9.196 1.00 96.62 236 MET A CA 1
ATOM 1811 C C . MET A 1 236 ? -17.477 -0.490 9.649 1.00 96.62 236 MET A C 1
ATOM 1813 O O . MET A 1 236 ? -18.358 -0.069 8.902 1.00 96.62 236 MET A O 1
ATOM 1817 N N . LEU A 1 237 ? -17.269 0.019 10.867 1.00 95.56 237 LEU A N 1
ATOM 1818 C CA . LEU A 1 237 ? -18.056 1.099 11.450 1.00 95.56 237 LEU A CA 1
ATOM 1819 C C . LEU A 1 237 ? -17.408 2.449 11.154 1.00 95.56 237 LEU A C 1
ATOM 1821 O O . LEU A 1 237 ? -16.208 2.614 11.353 1.00 95.56 237 LEU A O 1
ATOM 1825 N N . HIS A 1 238 ? -18.208 3.426 10.735 1.00 95.62 238 HIS A N 1
ATOM 1826 C CA . HIS A 1 238 ? -17.752 4.796 10.493 1.00 95.62 238 HIS A CA 1
ATOM 1827 C C . HIS A 1 238 ? -18.723 5.786 11.143 1.00 95.62 238 HIS A C 1
ATOM 1829 O O . HIS A 1 238 ? -19.937 5.588 11.099 1.00 95.62 238 HIS A O 1
ATOM 1835 N N . SER A 1 239 ? -18.194 6.842 11.764 1.00 91.94 239 SER A N 1
ATOM 1836 C CA . SER A 1 239 ? -18.987 7.871 12.455 1.00 91.94 239 SER A CA 1
ATOM 1837 C C . SER A 1 239 ? -19.926 8.617 11.511 1.00 91.94 239 SER A C 1
ATOM 1839 O O . SER A 1 239 ? -21.078 8.876 11.848 1.00 91.94 239 SER A O 1
ATOM 1841 N N . ASP A 1 240 ? -19.431 8.941 10.320 1.00 94.56 240 ASP A N 1
ATOM 1842 C CA . ASP A 1 240 ? -20.099 9.772 9.332 1.00 94.56 240 ASP A CA 1
ATOM 1843 C C . ASP A 1 240 ? -19.594 9.447 7.914 1.00 94.56 240 ASP A C 1
ATOM 1845 O O . ASP A 1 240 ? -18.633 8.693 7.719 1.00 94.56 240 ASP A O 1
ATOM 1849 N N . LEU A 1 241 ? -20.285 9.998 6.912 1.00 93.81 241 LEU A N 1
ATOM 1850 C CA . LEU A 1 241 ? -19.976 9.769 5.501 1.00 93.81 241 LEU A CA 1
ATOM 1851 C C . LEU A 1 241 ? -18.622 10.367 5.106 1.00 93.81 241 LEU A C 1
ATOM 1853 O O . LEU A 1 241 ? -17.926 9.793 4.276 1.00 93.81 241 LEU A O 1
ATOM 1857 N N . GLN A 1 242 ? -18.238 11.506 5.690 1.00 91.56 242 GLN A N 1
ATOM 1858 C CA . GLN A 1 242 ? -16.978 12.169 5.365 1.00 91.56 242 GLN A CA 1
ATOM 1859 C C . GLN A 1 242 ? -15.791 11.298 5.790 1.00 91.56 242 GLN A C 1
ATOM 1861 O O . GLN A 1 242 ? -14.878 11.084 4.995 1.00 91.56 242 GLN A O 1
ATOM 1866 N N . HIS A 1 243 ? -15.836 10.740 6.998 1.00 89.56 243 HIS A N 1
ATOM 1867 C CA . HIS A 1 243 ? -14.829 9.825 7.516 1.00 89.56 243 HIS A CA 1
ATOM 1868 C C . HIS A 1 243 ? -14.740 8.542 6.678 1.00 89.56 243 HIS A C 1
ATOM 1870 O O . HIS A 1 243 ? -13.639 8.090 6.369 1.00 89.56 243 HIS A O 1
ATOM 1876 N N . LEU A 1 244 ? -15.880 7.987 6.238 1.00 94.94 244 LEU A N 1
ATOM 1877 C CA . LEU A 1 244 ? -15.886 6.878 5.279 1.00 94.94 244 LEU A CA 1
ATOM 1878 C C . LEU A 1 244 ? -15.194 7.279 3.969 1.00 94.94 244 LEU A C 1
ATOM 1880 O O . LEU A 1 244 ? -14.273 6.591 3.545 1.00 94.94 244 LEU A O 1
ATOM 1884 N N . CYS A 1 245 ? -15.598 8.384 3.340 1.00 92.19 245 CYS A N 1
ATOM 1885 C CA . CYS A 1 245 ? -15.038 8.822 2.061 1.00 92.19 245 CYS A CA 1
ATOM 1886 C C . CYS A 1 245 ? -13.523 9.045 2.130 1.00 92.19 245 CYS A C 1
ATOM 1888 O O . CYS A 1 245 ? -12.814 8.620 1.222 1.00 92.19 245 CYS A O 1
ATOM 1890 N N . ILE A 1 246 ? -13.020 9.663 3.203 1.00 89.00 246 ILE A N 1
ATOM 1891 C CA . ILE A 1 246 ? -11.579 9.876 3.397 1.00 89.00 246 ILE A CA 1
ATOM 1892 C C . ILE A 1 246 ? -10.851 8.531 3.505 1.00 89.00 246 ILE A C 1
ATOM 1894 O O . ILE A 1 246 ? -9.881 8.316 2.783 1.00 89.00 246 ILE A O 1
ATOM 1898 N N . ASN A 1 247 ? -11.350 7.596 4.323 1.00 92.50 247 ASN A N 1
ATOM 1899 C CA . ASN A 1 247 ? -10.737 6.270 4.458 1.00 92.50 247 ASN A CA 1
ATOM 1900 C C . ASN A 1 247 ? -10.768 5.477 3.143 1.00 92.50 247 ASN A C 1
ATOM 1902 O O . ASN A 1 247 ? -9.791 4.811 2.808 1.00 92.50 247 ASN A O 1
ATOM 1906 N N . LEU A 1 248 ? -11.863 5.558 2.377 1.00 93.00 248 LEU A N 1
ATOM 1907 C CA . LEU A 1 248 ? -11.960 4.905 1.069 1.00 93.00 248 LEU A CA 1
ATOM 1908 C C . LEU A 1 248 ? -10.955 5.498 0.078 1.00 93.00 248 LEU A C 1
ATOM 1910 O O . LEU A 1 248 ? -10.253 4.742 -0.581 1.00 93.00 248 LEU A O 1
ATOM 1914 N N . MET A 1 249 ? -10.854 6.828 -0.008 1.00 89.06 249 MET A N 1
ATOM 1915 C CA . MET A 1 249 ? -9.882 7.490 -0.886 1.00 89.06 249 MET A CA 1
ATOM 1916 C C . MET A 1 249 ? -8.450 7.125 -0.507 1.00 89.06 249 MET A C 1
ATOM 1918 O O . MET A 1 249 ? -7.643 6.816 -1.375 1.00 89.06 249 MET A O 1
ATOM 1922 N N . HIS A 1 250 ? -8.144 7.084 0.785 1.00 89.38 250 HIS A N 1
ATOM 1923 C CA . HIS A 1 250 ? -6.822 6.703 1.263 1.00 89.38 250 HIS A CA 1
ATOM 1924 C C . HIS A 1 250 ? -6.472 5.255 0.887 1.00 89.38 250 HIS A C 1
ATOM 1926 O O . HIS A 1 250 ? -5.415 4.992 0.325 1.00 89.38 250 HIS A O 1
ATOM 1932 N N . LEU A 1 251 ? -7.389 4.312 1.100 1.00 91.25 251 LEU A N 1
ATOM 1933 C CA . LEU A 1 251 ? -7.185 2.915 0.704 1.00 91.25 251 LEU A CA 1
ATOM 1934 C C . LEU A 1 251 ? -7.122 2.724 -0.820 1.00 91.25 251 LEU A C 1
ATOM 1936 O O . LEU A 1 251 ? -6.409 1.837 -1.285 1.00 91.25 251 LEU A O 1
ATOM 1940 N N . LEU A 1 252 ? -7.832 3.550 -1.595 1.00 89.56 252 LEU A N 1
ATOM 1941 C CA . LEU A 1 252 ? -7.706 3.582 -3.055 1.00 89.56 252 LEU A CA 1
ATOM 1942 C C . LEU A 1 252 ? -6.316 4.066 -3.496 1.00 89.56 252 LEU A C 1
ATOM 1944 O O . LEU A 1 252 ? -5.762 3.521 -4.447 1.00 89.56 252 LEU A O 1
ATOM 1948 N N . ASP A 1 253 ? -5.716 5.026 -2.784 1.00 87.12 253 ASP A N 1
ATOM 1949 C CA . ASP A 1 253 ? -4.349 5.489 -3.074 1.00 87.12 253 ASP A CA 1
ATOM 1950 C C . ASP A 1 253 ? -3.289 4.395 -2.858 1.00 87.12 253 ASP A C 1
ATOM 1952 O O . ASP A 1 253 ? -2.190 4.453 -3.418 1.00 87.12 253 ASP A O 1
ATOM 1956 N N . ALA A 1 254 ? -3.628 3.376 -2.069 1.00 90.81 254 ALA A N 1
ATOM 1957 C CA . ALA A 1 254 ? -2.749 2.278 -1.705 1.00 90.81 254 ALA A CA 1
ATOM 1958 C C . ALA A 1 254 ? -3.059 0.948 -2.416 1.00 90.81 254 ALA A C 1
ATOM 1960 O O . ALA A 1 254 ? -2.613 -0.114 -1.975 1.00 90.81 254 ALA A O 1
ATOM 1961 N N . LEU A 1 255 ? -3.826 0.977 -3.515 1.00 89.94 255 LEU A N 1
ATOM 1962 C CA . LEU A 1 255 ? -4.113 -0.216 -4.327 1.00 89.94 255 LEU A CA 1
ATOM 1963 C C . LEU A 1 255 ? -2.842 -0.892 -4.863 1.00 89.94 255 LEU A C 1
ATOM 1965 O O . LEU A 1 255 ? -2.805 -2.118 -4.992 1.00 89.94 255 LEU A O 1
ATOM 1969 N N . ASP A 1 256 ? -1.793 -0.102 -5.098 1.00 87.25 256 ASP A N 1
ATOM 1970 C CA . ASP A 1 256 ? -0.461 -0.556 -5.505 1.00 87.25 256 ASP A CA 1
ATOM 1971 C C . ASP A 1 256 ? 0.214 -1.485 -4.485 1.00 87.25 256 ASP A C 1
ATOM 1973 O O . ASP A 1 256 ? 1.112 -2.239 -4.861 1.00 87.25 256 ASP A O 1
ATOM 1977 N N . LEU A 1 257 ? -0.236 -1.494 -3.224 1.00 92.56 257 LEU A N 1
ATOM 1978 C CA . LEU A 1 257 ? 0.259 -2.431 -2.222 1.00 92.56 257 LEU A CA 1
ATOM 1979 C C . LEU A 1 257 ? -0.111 -3.883 -2.555 1.00 92.56 257 LEU A C 1
ATOM 1981 O O . LEU A 1 257 ? 0.698 -4.781 -2.342 1.00 92.56 257 LEU A O 1
ATOM 1985 N N . GLU A 1 258 ? -1.322 -4.149 -3.052 1.00 91.81 258 GLU A N 1
ATOM 1986 C CA . GLU A 1 258 ? -1.708 -5.518 -3.426 1.00 91.81 258 GLU A CA 1
ATOM 1987 C C . GLU A 1 258 ? -1.059 -5.940 -4.745 1.00 91.81 258 GLU A C 1
ATOM 1989 O O . GLU A 1 258 ? -0.637 -7.089 -4.884 1.00 91.81 258 GLU A O 1
ATOM 1994 N N . GLY A 1 259 ? -0.944 -4.994 -5.673 1.00 86.31 259 GLY A N 1
ATOM 1995 C CA . GLY A 1 259 ? -0.371 -5.171 -6.998 1.00 86.31 259 GLY A CA 1
ATOM 1996 C C . GLY A 1 259 ? -0.830 -4.066 -7.937 1.00 86.31 259 GLY A C 1
ATOM 1997 O O . GLY A 1 259 ? -1.850 -3.419 -7.706 1.00 86.31 259 GLY A O 1
ATOM 1998 N N . VAL A 1 260 ? -0.080 -3.854 -9.015 1.00 82.94 260 VAL A N 1
ATOM 1999 C CA . VAL A 1 260 ? -0.510 -2.962 -10.097 1.00 82.94 260 VAL A CA 1
ATOM 2000 C C . VAL A 1 260 ? -1.296 -3.803 -11.108 1.00 82.94 260 VAL A C 1
ATOM 2002 O O . VAL A 1 260 ? -0.730 -4.766 -11.633 1.00 82.94 260 VAL A O 1
ATOM 2005 N N . PRO A 1 261 ? -2.577 -3.494 -11.389 1.00 81.38 261 PRO A N 1
ATOM 2006 C CA . PRO A 1 261 ? -3.331 -4.225 -12.401 1.00 81.38 261 PRO A CA 1
ATOM 2007 C C . PRO A 1 261 ? -2.683 -4.047 -13.781 1.00 81.38 261 PRO A C 1
ATOM 2009 O O . PRO A 1 261 ? -2.118 -2.993 -14.085 1.00 81.38 261 PRO A O 1
ATOM 2012 N N . ASP A 1 262 ? -2.785 -5.071 -14.628 1.00 76.31 262 ASP A N 1
ATOM 2013 C CA . ASP A 1 262 ? -2.289 -5.040 -16.009 1.00 76.31 262 ASP A CA 1
ATOM 2014 C C . ASP A 1 262 ? -3.246 -4.216 -16.903 1.00 76.31 262 ASP A C 1
ATOM 2016 O O . ASP A 1 262 ? -3.880 -4.744 -17.811 1.00 76.31 262 ASP A O 1
ATOM 2020 N N . LEU A 1 263 ? -3.372 -2.919 -16.604 1.00 77.50 263 LEU A N 1
ATOM 2021 C CA . LEU A 1 263 ? -4.241 -1.959 -17.291 1.00 77.50 263 LEU A CA 1
ATOM 2022 C C . LEU A 1 263 ? -3.425 -1.139 -18.302 1.00 77.50 263 LEU A C 1
ATOM 2024 O O . LEU A 1 263 ? -2.281 -0.781 -18.023 1.00 77.50 263 LEU A O 1
ATOM 2028 N N . GLU A 1 264 ? -3.988 -0.802 -19.461 1.00 72.69 264 GLU A N 1
ATOM 2029 C CA . GLU A 1 264 ? -3.377 0.161 -20.389 1.00 72.69 264 GLU A CA 1
ATOM 2030 C C . GLU A 1 264 ? -3.983 1.553 -20.165 1.00 72.69 264 GLU A C 1
ATOM 2032 O O . GLU A 1 264 ? -5.188 1.745 -20.294 1.00 72.69 264 GLU A O 1
ATOM 2037 N N . VAL A 1 265 ? -3.150 2.541 -19.822 1.00 70.69 265 VAL A N 1
ATOM 2038 C CA . VAL A 1 265 ? -3.597 3.932 -19.590 1.00 70.69 265 VAL A CA 1
ATOM 2039 C C . VAL A 1 265 ? -3.981 4.612 -20.908 1.00 70.69 265 VAL A C 1
ATOM 2041 O O . VAL A 1 265 ? -4.867 5.463 -20.967 1.00 70.69 265 VAL A O 1
ATOM 2044 N N . SER A 1 266 ? -3.287 4.239 -21.976 1.00 68.75 266 SER A N 1
ATOM 2045 C CA . SER A 1 266 ? -3.564 4.610 -23.358 1.00 68.75 266 SER A CA 1
ATOM 2046 C C . SER A 1 266 ? -3.064 3.489 -24.267 1.00 68.75 266 SER A C 1
ATOM 2048 O O . SER A 1 266 ? -2.325 2.617 -23.812 1.00 68.75 266 SER A O 1
ATOM 2050 N N . LEU A 1 267 ? -3.472 3.492 -25.541 1.00 61.78 267 LEU A N 1
ATOM 2051 C CA . LEU A 1 267 ? -3.170 2.415 -26.490 1.00 61.78 267 LEU A CA 1
ATOM 2052 C C . LEU A 1 267 ? -1.662 2.069 -26.494 1.00 61.78 267 LEU A C 1
ATOM 2054 O O . LEU A 1 267 ? -0.844 2.857 -26.973 1.00 61.78 267 LEU A O 1
ATOM 2058 N N . GLY A 1 268 ? -1.297 0.894 -25.967 1.00 64.88 268 GLY A N 1
ATOM 2059 C CA . GLY A 1 268 ? 0.090 0.418 -25.904 1.00 64.88 268 GLY A CA 1
ATOM 2060 C C . GLY A 1 268 ? 0.964 1.010 -24.788 1.00 64.88 268 GLY A C 1
ATOM 2061 O O . GLY A 1 268 ? 2.182 0.807 -24.813 1.00 64.88 268 GLY A O 1
ATOM 2062 N N . VAL A 1 269 ? 0.384 1.726 -23.818 1.00 70.50 269 VAL A N 1
ATOM 2063 C CA . VAL A 1 269 ? 1.077 2.229 -22.621 1.00 70.50 269 VAL A CA 1
ATOM 2064 C C . VAL A 1 269 ? 0.584 1.466 -21.386 1.00 70.50 269 VAL A C 1
ATOM 2066 O O . VAL A 1 269 ? -0.454 1.826 -20.819 1.00 70.50 269 VAL A O 1
ATOM 2069 N N . PRO A 1 270 ? 1.308 0.419 -20.947 1.00 71.38 270 PRO A N 1
ATOM 2070 C CA . PRO A 1 270 ? 0.927 -0.327 -19.758 1.00 71.38 270 PRO A CA 1
ATOM 2071 C C . PRO A 1 270 ? 1.104 0.534 -18.503 1.00 71.38 270 PRO A C 1
ATOM 2073 O O . PRO A 1 270 ? 2.106 1.234 -18.344 1.00 71.38 270 PRO A O 1
ATOM 2076 N N . LEU A 1 271 ? 0.143 0.440 -17.585 1.00 78.62 271 LEU A N 1
ATOM 2077 C CA . LEU A 1 271 ? 0.190 1.059 -16.263 1.00 78.62 271 LEU A CA 1
ATOM 2078 C C . LEU A 1 271 ? 1.359 0.498 -15.447 1.00 78.62 271 LEU A C 1
ATOM 2080 O O . LEU A 1 271 ? 2.010 1.235 -14.712 1.00 78.62 271 LEU A O 1
ATOM 2084 N N . ARG A 1 272 ? 1.652 -0.797 -15.595 1.00 78.25 272 ARG A N 1
ATOM 2085 C CA . ARG A 1 272 ? 2.743 -1.494 -14.908 1.00 78.25 272 ARG A CA 1
ATOM 2086 C C . ARG A 1 272 ? 4.076 -1.283 -15.624 1.00 78.25 272 ARG A C 1
ATOM 2088 O O . ARG A 1 272 ? 4.189 -1.493 -16.832 1.00 78.25 272 ARG A O 1
ATOM 2095 N N . CYS A 1 273 ? 5.117 -0.926 -14.872 1.00 71.62 273 CYS A N 1
ATOM 2096 C CA . CYS A 1 273 ? 6.463 -0.796 -15.424 1.00 71.62 273 CYS A CA 1
ATOM 2097 C C . CYS A 1 273 ? 7.022 -2.159 -15.843 1.00 71.62 273 CYS A C 1
ATOM 2099 O O . CYS A 1 273 ? 7.463 -2.952 -15.013 1.00 71.62 273 CYS A O 1
ATOM 2101 N N . THR A 1 274 ? 7.072 -2.414 -17.149 1.00 65.75 274 THR A N 1
ATOM 2102 C CA . THR A 1 274 ? 7.812 -3.551 -17.706 1.00 65.75 274 THR A CA 1
ATOM 2103 C C . THR A 1 274 ? 9.235 -3.136 -18.063 1.00 65.75 274 THR A C 1
ATOM 2105 O O . THR A 1 274 ? 9.444 -2.049 -18.600 1.00 65.75 274 THR A O 1
ATOM 2108 N N . ARG A 1 275 ? 10.209 -4.029 -17.851 1.00 58.12 275 ARG A N 1
ATOM 2109 C CA . ARG A 1 275 ? 11.624 -3.826 -18.221 1.00 58.12 275 ARG A CA 1
ATOM 2110 C C . ARG A 1 275 ? 11.826 -3.418 -19.691 1.00 58.12 275 ARG A C 1
ATOM 2112 O O . ARG A 1 275 ? 12.774 -2.695 -19.986 1.00 58.12 275 ARG A O 1
ATOM 2119 N N . ASP A 1 276 ? 10.930 -3.857 -20.575 1.00 54.81 276 ASP A N 1
ATOM 2120 C CA . ASP A 1 276 ? 10.981 -3.608 -22.022 1.00 54.81 276 ASP A CA 1
ATOM 2121 C C . ASP A 1 276 ? 9.983 -2.527 -22.492 1.00 54.81 276 ASP A C 1
ATOM 2123 O O . ASP A 1 276 ? 9.783 -2.338 -23.692 1.00 54.81 276 ASP A O 1
ATOM 2127 N N . GLY A 1 277 ? 9.340 -1.823 -21.554 1.00 56.97 277 GLY A N 1
ATOM 2128 C CA . GLY A 1 277 ? 8.365 -0.774 -21.852 1.00 56.97 277 GLY A CA 1
ATOM 2129 C C . GLY A 1 277 ? 9.014 0.472 -22.471 1.00 56.97 277 GLY A C 1
ATOM 2130 O O . GLY A 1 277 ? 10.220 0.694 -22.311 1.00 56.97 277 GLY A O 1
ATOM 2131 N N . PRO A 1 278 ? 8.244 1.307 -23.191 1.00 54.22 278 PRO A N 1
ATOM 2132 C CA . PRO A 1 278 ? 8.770 2.521 -23.801 1.00 54.22 278 PRO A CA 1
ATOM 2133 C C . PRO A 1 278 ? 9.383 3.446 -22.739 1.00 54.22 278 PRO A C 1
ATOM 2135 O O . PRO A 1 278 ? 8.720 3.919 -21.819 1.00 54.22 278 PRO A O 1
ATOM 2138 N N . VAL A 1 279 ? 10.685 3.710 -22.882 1.00 50.25 279 VAL A N 1
ATOM 2139 C CA . VAL A 1 279 ? 11.466 4.572 -21.985 1.00 50.25 279 VAL A CA 1
ATOM 2140 C C . VAL A 1 279 ? 10.939 6.005 -22.099 1.00 50.25 279 VAL A C 1
ATOM 2142 O O . VAL A 1 279 ? 11.314 6.738 -23.012 1.00 50.25 279 VAL A O 1
ATOM 2145 N N . GLY A 1 280 ? 10.037 6.392 -21.199 1.00 54.41 280 GLY A N 1
ATOM 2146 C CA . GLY A 1 280 ? 9.418 7.719 -21.182 1.00 54.41 280 GLY A CA 1
ATOM 2147 C C . GLY A 1 280 ? 7.901 7.722 -21.014 1.00 54.41 280 GLY A C 1
ATOM 2148 O O . GLY A 1 280 ? 7.339 8.805 -20.868 1.00 54.41 280 GLY A O 1
ATOM 2149 N N . SER A 1 281 ? 7.239 6.559 -21.011 1.00 58.25 281 SER A N 1
ATOM 2150 C CA . SER A 1 281 ? 5.871 6.471 -20.507 1.00 58.25 281 SER A CA 1
ATOM 2151 C C . SER A 1 281 ? 5.883 6.328 -18.994 1.00 58.25 281 SER A C 1
ATOM 2153 O O . SER A 1 281 ? 6.667 5.568 -18.426 1.00 58.25 281 SER A O 1
ATOM 2155 N N . VAL A 1 282 ? 4.999 7.068 -18.352 1.00 62.34 282 VAL A N 1
ATOM 2156 C CA . VAL A 1 282 ? 4.825 7.034 -16.914 1.00 62.34 282 VAL A CA 1
ATOM 2157 C C . VAL A 1 282 ? 4.138 5.727 -16.519 1.00 62.34 282 VAL A C 1
ATOM 2159 O O . VAL A 1 282 ? 3.044 5.440 -16.993 1.00 62.34 282 VAL A O 1
ATOM 2162 N N . CYS A 1 283 ? 4.798 4.932 -15.682 1.00 70.19 283 CYS A N 1
ATOM 2163 C CA . CYS A 1 283 ? 4.321 3.631 -15.230 1.00 70.19 283 CYS A CA 1
ATOM 2164 C C . CYS A 1 283 ? 4.537 3.487 -13.718 1.00 70.19 283 CYS A C 1
ATOM 2166 O O . CYS A 1 283 ? 5.391 4.158 -13.131 1.00 70.19 283 CYS A O 1
ATOM 2168 N N . TYR A 1 284 ? 3.768 2.603 -13.090 1.00 75.12 284 TYR A N 1
ATOM 2169 C CA . TYR A 1 284 ? 3.884 2.266 -11.680 1.00 75.12 284 TYR A CA 1
ATOM 2170 C C . TYR A 1 284 ? 4.856 1.105 -11.482 1.00 75.12 284 TYR A C 1
ATOM 2172 O O . TYR A 1 284 ? 4.756 0.090 -12.186 1.00 75.12 284 TYR A O 1
ATOM 2180 N N . PRO A 1 285 ? 5.802 1.229 -10.534 1.00 75.12 285 PRO A N 1
ATOM 2181 C CA . PRO A 1 285 ? 6.632 0.106 -10.153 1.00 75.12 285 PRO A CA 1
ATOM 2182 C C . PRO A 1 285 ? 5.752 -0.967 -9.531 1.00 75.12 285 PRO A C 1
ATOM 2184 O O . PRO A 1 285 ? 4.870 -0.695 -8.720 1.00 75.12 285 PRO A O 1
ATOM 2187 N N . ASP A 1 286 ? 6.025 -2.203 -9.909 1.00 79.62 286 ASP A N 1
ATOM 2188 C CA . ASP A 1 286 ? 5.319 -3.353 -9.383 1.00 79.62 286 ASP A CA 1
ATOM 2189 C C . ASP A 1 286 ? 5.892 -3.753 -8.017 1.00 79.62 286 ASP A C 1
ATOM 2191 O O . ASP A 1 286 ? 6.731 -4.645 -7.899 1.00 79.62 286 ASP A O 1
ATOM 2195 N N . VAL A 1 287 ? 5.494 -3.006 -6.987 1.00 83.19 287 VAL A N 1
ATOM 2196 C CA . VAL A 1 287 ? 5.885 -3.228 -5.583 1.00 83.19 287 VAL A CA 1
ATOM 2197 C C . VAL A 1 287 ? 4.883 -4.081 -4.807 1.00 83.19 287 VAL A C 1
ATOM 2199 O O . VAL A 1 287 ? 5.042 -4.255 -3.599 1.00 83.19 287 VAL A O 1
ATOM 2202 N N . GLY A 1 288 ? 3.858 -4.599 -5.488 1.00 86.56 288 GLY A N 1
ATOM 2203 C CA . GLY A 1 288 ? 2.781 -5.351 -4.866 1.00 86.56 288 GLY A CA 1
ATOM 2204 C C . GLY A 1 288 ? 3.297 -6.529 -4.049 1.00 86.56 288 GLY A C 1
ATOM 2205 O O . GLY A 1 288 ? 4.170 -7.268 -4.501 1.00 86.56 288 GLY A O 1
ATOM 2206 N N . ILE A 1 289 ? 2.747 -6.710 -2.850 1.00 91.25 289 ILE A N 1
ATOM 2207 C CA . ILE A 1 289 ? 3.066 -7.845 -1.968 1.00 91.25 289 ILE A CA 1
ATOM 2208 C C . ILE A 1 289 ? 2.097 -9.012 -2.158 1.00 91.25 289 ILE A C 1
ATOM 2210 O O . ILE A 1 289 ? 2.252 -10.059 -1.535 1.00 91.25 289 ILE A O 1
ATOM 2214 N N . GLY A 1 290 ? 1.078 -8.847 -3.001 1.00 91.00 290 GLY A N 1
ATOM 2215 C CA . GLY A 1 290 ? 0.075 -9.863 -3.265 1.00 91.00 290 GLY A CA 1
ATOM 2216 C C . GLY A 1 290 ? -1.037 -9.945 -2.225 1.00 91.00 290 GLY A C 1
ATOM 2217 O O . GLY A 1 290 ? -0.932 -9.529 -1.068 1.00 91.00 290 GLY A O 1
ATOM 2218 N N . ARG A 1 291 ? -2.131 -10.582 -2.646 1.00 92.81 291 ARG A N 1
ATOM 2219 C CA . ARG A 1 291 ? -3.384 -10.688 -1.889 1.00 92.81 291 ARG A CA 1
ATOM 2220 C C . ARG A 1 291 ? -3.217 -11.254 -0.478 1.00 92.81 291 ARG A C 1
ATOM 2222 O O . ARG A 1 291 ? -3.797 -10.728 0.468 1.00 92.81 291 ARG A O 1
ATOM 2229 N N . GLN A 1 292 ? -2.483 -12.358 -0.331 1.00 93.62 292 GLN A N 1
ATOM 2230 C CA . GLN A 1 292 ? -2.383 -13.057 0.958 1.00 93.62 292 GLN A CA 1
ATOM 2231 C C . GLN A 1 292 ? -1.638 -12.212 1.993 1.00 93.62 292 GLN A C 1
ATOM 2233 O O . GLN A 1 292 ? -2.062 -12.127 3.146 1.00 93.62 292 GLN A O 1
ATOM 2238 N N . HIS A 1 293 ? -0.571 -11.538 1.562 1.00 94.06 293 HIS A N 1
ATOM 2239 C CA . HIS A 1 293 ? 0.193 -10.649 2.421 1.00 94.06 293 HIS A CA 1
ATOM 2240 C C . HIS A 1 293 ? -0.604 -9.403 2.802 1.00 94.06 293 HIS A C 1
ATOM 2242 O O . HIS A 1 293 ? -0.585 -9.019 3.966 1.00 94.06 293 HIS A O 1
ATOM 2248 N N . VAL A 1 294 ? -1.388 -8.834 1.880 1.00 96.00 294 VAL A N 1
ATOM 2249 C CA . VAL A 1 294 ? -2.307 -7.730 2.200 1.00 96.00 294 VAL A CA 1
ATOM 2250 C C . VAL A 1 294 ? -3.354 -8.142 3.237 1.00 96.00 294 VAL A C 1
ATOM 2252 O O . VAL A 1 294 ? -3.567 -7.419 4.205 1.00 96.00 294 VAL A O 1
ATOM 2255 N N . VAL A 1 295 ? -3.981 -9.316 3.103 1.00 96.75 295 VAL A N 1
ATOM 2256 C CA . VAL A 1 295 ? -4.958 -9.799 4.100 1.00 96.75 295 VAL A CA 1
ATOM 2257 C C . VAL A 1 295 ? -4.304 -9.985 5.473 1.00 96.75 295 VAL A C 1
ATOM 2259 O O . VAL A 1 295 ? -4.864 -9.559 6.485 1.00 96.75 295 VAL A O 1
ATOM 2262 N N . ALA A 1 296 ? -3.114 -10.589 5.520 1.00 96.81 296 ALA A N 1
ATOM 2263 C CA . ALA A 1 296 ? -2.372 -10.788 6.763 1.00 96.81 296 ALA A CA 1
ATOM 2264 C C . ALA A 1 296 ? -1.926 -9.459 7.398 1.00 96.81 296 ALA A C 1
ATOM 2266 O O . ALA A 1 296 ? -2.034 -9.297 8.614 1.00 96.81 296 ALA A O 1
ATOM 2267 N N . LEU A 1 297 ? -1.482 -8.502 6.580 1.00 97.25 297 LEU A N 1
ATOM 2268 C CA . LEU A 1 297 ? -1.145 -7.146 6.997 1.00 97.25 297 LEU A CA 1
ATOM 2269 C C . LEU A 1 297 ? -2.354 -6.450 7.626 1.00 97.25 297 LEU A C 1
ATOM 2271 O O . LEU A 1 297 ? -2.249 -5.966 8.749 1.00 97.25 297 LEU A O 1
ATOM 2275 N N . ILE A 1 298 ? -3.502 -6.431 6.938 1.00 97.88 298 ILE A N 1
ATOM 2276 C CA . ILE A 1 298 ? -4.735 -5.807 7.439 1.00 97.88 298 ILE A CA 1
ATOM 2277 C C . ILE A 1 298 ? -5.133 -6.433 8.779 1.00 97.88 298 ILE A C 1
ATOM 2279 O O . ILE A 1 298 ? -5.412 -5.711 9.733 1.00 97.88 298 ILE A O 1
ATOM 2283 N N . ALA A 1 299 ? -5.107 -7.764 8.888 1.00 97.50 299 ALA A N 1
ATOM 2284 C CA . ALA A 1 299 ? -5.430 -8.453 10.134 1.00 97.50 299 ALA A CA 1
ATOM 2285 C C . ALA A 1 299 ? -4.478 -8.061 11.280 1.00 97.50 299 ALA A C 1
ATOM 2287 O O . ALA A 1 299 ? -4.938 -7.744 12.379 1.00 97.50 299 ALA A O 1
ATOM 2288 N N . LEU A 1 300 ? -3.164 -8.042 11.029 1.00 97.62 300 LEU A N 1
ATOM 2289 C CA . LEU A 1 300 ? -2.168 -7.641 12.024 1.00 97.62 300 LEU A CA 1
ATOM 2290 C C . LEU A 1 300 ? -2.370 -6.187 12.464 1.00 97.62 300 LEU A C 1
ATOM 2292 O O . LEU A 1 300 ? -2.374 -5.908 13.661 1.00 97.62 300 LEU A O 1
ATOM 2296 N N . VAL A 1 301 ? -2.539 -5.278 11.504 1.00 97.88 301 VAL A N 1
ATOM 2297 C CA . VAL A 1 301 ? -2.716 -3.844 11.743 1.00 97.88 301 VAL A CA 1
ATOM 2298 C C . VAL A 1 301 ? -3.977 -3.578 12.559 1.00 97.88 301 VAL A C 1
ATOM 2300 O O . VAL A 1 301 ? -3.909 -2.837 13.535 1.00 97.88 301 VAL A O 1
ATOM 2303 N N . LEU A 1 302 ? -5.098 -4.221 12.218 1.00 96.50 302 LEU A N 1
ATOM 2304 C CA . LEU A 1 302 ? -6.349 -4.091 12.965 1.00 96.50 302 LEU A CA 1
ATOM 2305 C C . LEU A 1 302 ? -6.179 -4.528 14.424 1.00 96.50 302 LEU A C 1
ATOM 2307 O O . LEU A 1 302 ? -6.484 -3.779 15.354 1.00 96.50 302 LEU A O 1
ATOM 2311 N N . ALA A 1 303 ? -5.623 -5.723 14.637 1.00 95.44 303 ALA A N 1
ATOM 2312 C CA . ALA A 1 303 ? -5.422 -6.243 15.982 1.00 95.44 303 ALA A CA 1
ATOM 2313 C C . ALA A 1 303 ? -4.448 -5.372 16.790 1.00 95.44 303 ALA A C 1
ATOM 2315 O O . ALA A 1 303 ? -4.735 -5.008 17.931 1.00 95.44 303 ALA A O 1
ATOM 2316 N N . TYR A 1 304 ? -3.304 -5.012 16.206 1.00 96.50 304 TYR A N 1
ATOM 2317 C CA . TYR A 1 304 ? -2.273 -4.235 16.889 1.00 96.50 304 TYR A CA 1
ATOM 2318 C C . TYR A 1 304 ? -2.719 -2.794 17.165 1.00 96.50 304 TYR A C 1
ATOM 2320 O O . TYR A 1 304 ? -2.550 -2.303 18.281 1.00 96.50 304 TYR A O 1
ATOM 2328 N N . GLY A 1 305 ? -3.342 -2.135 16.184 1.00 95.25 305 GLY A N 1
ATOM 2329 C CA . GLY A 1 305 ? -3.885 -0.784 16.306 1.00 95.25 305 GLY A CA 1
ATOM 2330 C C . GLY A 1 305 ? -4.944 -0.683 17.402 1.00 95.25 305 GLY A C 1
ATOM 2331 O O . GLY A 1 305 ? -4.874 0.219 18.238 1.00 95.25 305 GLY A O 1
ATOM 2332 N N . ALA A 1 306 ? -5.869 -1.645 17.467 1.00 92.62 306 ALA A N 1
ATOM 2333 C CA . ALA A 1 306 ? -6.877 -1.719 18.524 1.00 92.62 306 ALA A CA 1
ATOM 2334 C C . ALA A 1 306 ? -6.259 -1.929 19.920 1.00 92.62 306 ALA A C 1
ATOM 2336 O O . ALA A 1 306 ? -6.596 -1.219 20.875 1.00 92.62 306 ALA A O 1
ATOM 2337 N N . LEU A 1 307 ? -5.326 -2.880 20.049 1.00 91.94 307 LEU A N 1
ATOM 2338 C CA . LEU A 1 307 ? -4.677 -3.190 21.326 1.00 91.94 307 LEU A CA 1
ATOM 2339 C C . LEU A 1 307 ? -3.868 -2.000 21.854 1.00 91.94 307 LEU A C 1
ATOM 2341 O O . LEU A 1 307 ? -4.086 -1.560 22.983 1.00 91.94 307 LEU A O 1
ATOM 2345 N N . VAL A 1 308 ? -2.986 -1.438 21.027 1.00 92.94 308 VAL A N 1
ATOM 2346 C CA . VAL A 1 308 ? -2.079 -0.360 21.442 1.00 92.94 308 VAL A CA 1
ATOM 2347 C C . VAL A 1 308 ? -2.812 0.976 21.568 1.00 92.94 308 VAL A C 1
ATOM 2349 O O . VAL A 1 308 ? -2.568 1.727 22.515 1.00 92.94 308 VAL A O 1
ATOM 2352 N N . GLY A 1 309 ? -3.764 1.263 20.674 1.00 90.69 309 GLY A N 1
ATOM 2353 C CA . GLY A 1 309 ? -4.553 2.499 20.704 1.00 90.69 309 GLY A CA 1
ATOM 2354 C C . GLY A 1 309 ? -5.321 2.688 22.014 1.00 90.69 309 GLY A C 1
ATOM 2355 O O . GLY A 1 309 ? -5.442 3.803 22.524 1.00 90.69 309 GLY A O 1
ATOM 2356 N N . THR A 1 310 ? -5.763 1.591 22.631 1.00 88.69 310 THR A N 1
ATOM 2357 C CA . THR A 1 310 ? -6.525 1.628 23.886 1.00 88.69 310 THR A CA 1
ATOM 2358 C C . THR A 1 310 ? -5.678 1.644 25.162 1.00 88.69 310 THR A C 1
ATOM 2360 O O . THR A 1 310 ? -6.232 1.706 26.264 1.00 88.69 310 THR A O 1
ATOM 2363 N N . ILE A 1 311 ? -4.340 1.663 25.062 1.00 87.88 311 ILE A N 1
ATOM 2364 C CA . ILE A 1 311 ? -3.456 1.692 26.240 1.00 87.88 311 ILE A CA 1
ATOM 2365 C C . ILE A 1 311 ? -3.750 2.917 27.126 1.00 87.88 311 ILE A C 1
ATOM 2367 O O . ILE A 1 311 ? -3.880 2.801 28.355 1.00 87.88 311 ILE A O 1
ATOM 2371 N N . LYS A 1 312 ? -3.880 4.096 26.502 1.00 83.69 312 LYS A N 1
ATOM 2372 C CA . LYS A 1 312 ? -4.045 5.373 27.210 1.00 83.69 312 LYS A CA 1
ATOM 2373 C C . LYS A 1 312 ? -5.418 5.468 27.881 1.00 83.69 312 LYS A C 1
ATOM 2375 O O . LYS A 1 312 ? -5.487 5.598 29.104 1.00 83.69 312 LYS A O 1
ATOM 2380 N N . ASN A 1 313 ? -6.488 5.298 27.104 1.00 82.50 313 ASN A N 1
ATOM 2381 C CA . ASN A 1 313 ? -7.868 5.380 27.585 1.00 82.50 313 ASN A CA 1
ATOM 2382 C C . ASN A 1 313 ? -8.529 4.005 27.503 1.00 82.50 313 ASN A C 1
ATOM 2384 O O . ASN A 1 313 ? -9.144 3.630 26.503 1.00 82.50 313 ASN A O 1
ATOM 2388 N N . PHE A 1 314 ? -8.390 3.252 28.588 1.00 75.38 314 PHE A N 1
ATOM 2389 C CA . PHE A 1 314 ? -9.012 1.944 28.719 1.00 75.38 314 PHE A CA 1
ATOM 2390 C C . PHE A 1 314 ? -10.538 2.119 28.741 1.00 75.38 314 PHE A C 1
ATOM 2392 O O . PHE A 1 314 ? -11.053 2.846 29.585 1.00 75.38 314 PHE A O 1
ATOM 2399 N N . GLY A 1 315 ? -11.250 1.503 27.795 1.00 71.38 315 GLY A N 1
ATOM 2400 C CA . GLY A 1 315 ? -12.700 1.689 27.620 1.00 71.38 315 GLY A CA 1
ATOM 2401 C C . GLY A 1 315 ? -13.097 2.665 26.514 1.00 71.38 315 GLY A C 1
ATOM 2402 O O . GLY A 1 315 ? -14.280 2.758 26.199 1.00 71.38 315 GLY A O 1
ATOM 2403 N N . ALA A 1 316 ? -12.136 3.342 25.880 1.00 81.69 316 ALA A N 1
ATOM 2404 C CA . ALA A 1 316 ? -12.435 4.113 24.686 1.00 81.69 316 ALA A CA 1
ATOM 2405 C C . ALA A 1 316 ? -12.933 3.206 23.554 1.00 81.69 316 ALA A C 1
ATOM 2407 O O . ALA A 1 316 ? -12.419 2.106 23.336 1.00 81.69 316 ALA A O 1
ATOM 2408 N N . LEU A 1 317 ? -13.946 3.708 22.857 1.00 84.12 317 LEU A N 1
ATOM 2409 C CA . LEU A 1 317 ? -14.498 3.121 21.651 1.00 84.12 317 LEU A CA 1
ATOM 2410 C C . LEU A 1 317 ? -13.497 3.303 20.506 1.00 84.12 317 LEU A C 1
ATOM 2412 O O . LEU A 1 317 ? -13.143 4.436 20.186 1.00 84.12 317 LEU A O 1
ATOM 2416 N N . VAL A 1 318 ? -13.079 2.207 19.874 1.00 87.19 318 VAL A N 1
ATOM 2417 C CA . VAL A 1 318 ? -12.318 2.254 18.618 1.00 87.19 318 VAL A CA 1
ATOM 2418 C C . VAL A 1 318 ? -13.233 1.819 17.478 1.00 87.19 318 VAL A C 1
ATOM 2420 O O . VAL A 1 318 ? -13.848 0.750 17.534 1.00 87.19 318 VAL A O 1
ATOM 2423 N N . GLN A 1 319 ? -13.343 2.672 16.463 1.00 91.56 319 GLN A N 1
ATOM 2424 C CA . GLN A 1 319 ? -14.120 2.477 15.239 1.00 91.56 319 GLN A CA 1
ATOM 2425 C C . GLN A 1 319 ? -13.383 3.142 14.071 1.00 91.56 319 GLN A C 1
ATOM 2427 O O . GLN A 1 319 ? -12.582 4.051 14.289 1.00 91.56 319 GLN A O 1
ATOM 2432 N N . GLY A 1 320 ? -13.681 2.718 12.845 1.00 92.50 320 GLY A N 1
ATOM 2433 C CA . GLY A 1 320 ? -13.136 3.317 11.629 1.00 92.50 320 GLY A CA 1
ATOM 2434 C C . GLY A 1 320 ? -12.013 2.515 10.985 1.00 92.50 320 GLY A C 1
ATOM 2435 O O . GLY A 1 320 ? -11.250 1.805 11.644 1.00 92.50 320 GLY A O 1
ATOM 2436 N N . ALA A 1 321 ? -11.916 2.644 9.663 1.00 95.06 321 ALA A N 1
ATOM 2437 C CA . ALA A 1 321 ? -10.893 1.991 8.855 1.00 95.06 321 ALA A CA 1
ATOM 2438 C C . ALA A 1 321 ? -9.553 2.745 8.805 1.00 95.06 321 ALA A C 1
ATOM 2440 O O . ALA A 1 321 ? -8.584 2.202 8.283 1.00 95.06 321 ALA A O 1
ATOM 2441 N N . SER A 1 322 ? -9.463 3.941 9.392 1.00 93.75 322 SER A N 1
ATOM 2442 C CA . SER A 1 322 ? -8.262 4.790 9.392 1.00 93.75 322 SER A CA 1
ATOM 2443 C C . SER A 1 322 ? -7.007 4.057 9.878 1.00 93.75 322 SER A C 1
ATOM 2445 O O . SER A 1 322 ? -5.954 4.160 9.259 1.00 93.75 322 SER A O 1
ATOM 2447 N N . SER A 1 323 ? -7.117 3.236 10.931 1.00 94.62 323 SER A N 1
ATOM 2448 C CA . SER A 1 323 ? -6.017 2.367 11.391 1.00 94.62 323 SER A CA 1
ATOM 2449 C C . SER A 1 323 ? -5.430 1.504 10.265 1.00 94.62 323 SER A C 1
ATOM 2451 O O . SER A 1 323 ? -4.214 1.432 10.114 1.00 94.62 323 SER A O 1
ATOM 2453 N N . VAL A 1 324 ? -6.273 0.918 9.412 1.00 96.81 324 VAL A N 1
ATOM 2454 C CA . VAL A 1 324 ? -5.818 0.131 8.261 1.00 96.81 324 VAL A CA 1
ATOM 2455 C C . VAL A 1 324 ? -5.139 1.011 7.228 1.00 96.81 324 VAL A C 1
ATOM 2457 O O . VAL A 1 324 ? -4.083 0.616 6.747 1.00 96.81 324 VAL A O 1
ATOM 2460 N N . CYS A 1 325 ? -5.676 2.200 6.944 1.00 95.75 325 CYS A N 1
ATOM 2461 C CA . CYS A 1 325 ? -5.046 3.155 6.031 1.00 95.75 325 CYS A CA 1
ATOM 2462 C C . CYS A 1 325 ? -3.601 3.460 6.459 1.00 95.75 325 CYS A C 1
ATOM 2464 O O . CYS A 1 325 ? -2.667 3.259 5.688 1.00 95.75 325 CYS A O 1
ATOM 2466 N N . PHE A 1 326 ? -3.400 3.811 7.733 1.00 95.81 326 PHE A N 1
ATOM 2467 C CA . PHE A 1 326 ? -2.071 4.086 8.282 1.00 95.81 326 PHE A CA 1
ATOM 2468 C C . PHE A 1 326 ? -1.149 2.862 8.281 1.00 95.81 326 PHE A C 1
ATOM 2470 O O . PHE A 1 326 ? 0.052 2.996 8.053 1.00 95.81 326 PHE A O 1
ATOM 2477 N N . GLY A 1 327 ? -1.666 1.658 8.538 1.00 97.00 327 GLY A N 1
ATOM 2478 C CA . GLY A 1 327 ? -0.839 0.452 8.465 1.00 97.00 327 GLY A CA 1
ATOM 2479 C C . GLY A 1 327 ? -0.449 0.068 7.041 1.00 97.00 327 GLY A C 1
ATOM 2480 O O . GLY A 1 327 ? 0.689 -0.330 6.802 1.00 97.00 327 GLY A O 1
ATOM 2481 N N . VAL A 1 328 ? -1.353 0.242 6.084 1.00 96.19 328 VAL A N 1
ATOM 2482 C CA . VAL A 1 328 ? -1.073 0.072 4.656 1.00 96.19 328 VAL A CA 1
ATOM 2483 C C . VAL A 1 328 ? -0.014 1.080 4.188 1.00 96.19 328 VAL A C 1
ATOM 2485 O O . VAL A 1 328 ? 0.954 0.680 3.542 1.00 96.19 328 VAL A O 1
ATOM 2488 N N . ASP A 1 329 ? -0.106 2.340 4.618 1.00 94.88 329 ASP A N 1
ATOM 2489 C CA . ASP A 1 329 ? 0.931 3.355 4.396 1.00 94.88 329 ASP A CA 1
ATOM 2490 C C . ASP A 1 329 ? 2.285 2.946 4.977 1.00 94.88 329 ASP A C 1
ATOM 2492 O O . ASP A 1 329 ? 3.316 3.055 4.315 1.00 94.88 329 ASP A O 1
ATOM 2496 N N . GLY A 1 330 ? 2.300 2.455 6.220 1.00 96.38 330 GLY A N 1
ATOM 2497 C CA . GLY A 1 330 ? 3.515 1.970 6.869 1.00 96.38 330 GLY A CA 1
ATOM 2498 C C . GLY A 1 330 ? 4.186 0.846 6.079 1.00 96.38 330 GLY A C 1
ATOM 2499 O O . GLY A 1 330 ? 5.410 0.843 5.921 1.00 96.38 330 GLY A O 1
ATOM 2500 N N . ALA A 1 331 ? 3.389 -0.073 5.529 1.00 96.56 331 ALA A N 1
ATOM 2501 C CA . ALA A 1 331 ? 3.878 -1.137 4.659 1.00 96.56 331 ALA A CA 1
ATOM 2502 C C . ALA A 1 331 ? 4.438 -0.587 3.336 1.00 96.56 331 ALA A C 1
ATOM 2504 O O . ALA A 1 331 ? 5.551 -0.950 2.951 1.00 96.56 331 ALA A O 1
ATOM 2505 N N . LEU A 1 332 ? 3.729 0.333 2.672 1.00 93.69 332 LEU A N 1
ATOM 2506 C CA . LEU A 1 332 ? 4.207 0.989 1.449 1.00 93.69 332 LEU A CA 1
ATOM 2507 C C . LEU A 1 332 ? 5.516 1.753 1.677 1.00 93.69 332 LEU A C 1
ATOM 2509 O O . LEU A 1 332 ? 6.450 1.620 0.887 1.00 93.69 332 LEU A O 1
ATOM 2513 N N . ILE A 1 333 ? 5.629 2.505 2.778 1.00 94.50 333 ILE A N 1
ATOM 2514 C CA . ILE A 1 333 ? 6.862 3.216 3.140 1.00 94.50 333 ILE A CA 1
ATOM 2515 C C . ILE A 1 333 ? 8.020 2.225 3.290 1.00 94.50 333 ILE A C 1
ATOM 2517 O O . ILE A 1 333 ? 9.101 2.484 2.760 1.00 94.50 333 ILE A O 1
ATOM 2521 N N . ALA A 1 334 ? 7.813 1.095 3.976 1.00 95.31 334 ALA A N 1
ATOM 2522 C CA . ALA A 1 334 ? 8.844 0.069 4.132 1.00 95.31 334 ALA A CA 1
ATOM 2523 C C . ALA A 1 334 ? 9.279 -0.510 2.779 1.00 95.31 334 ALA A C 1
ATOM 2525 O O . ALA A 1 334 ? 10.476 -0.559 2.489 1.00 95.31 334 ALA A O 1
ATOM 2526 N N . LEU A 1 335 ? 8.321 -0.899 1.933 1.00 93.25 335 LEU A N 1
ATOM 2527 C CA . LEU A 1 335 ? 8.585 -1.469 0.609 1.00 93.25 335 LEU A CA 1
ATOM 2528 C C . LEU A 1 335 ? 9.352 -0.495 -0.278 1.00 93.25 335 LEU A C 1
ATOM 2530 O O . LEU A 1 335 ? 10.384 -0.856 -0.840 1.00 93.25 335 LEU A O 1
ATOM 2534 N N . TYR A 1 336 ? 8.900 0.755 -0.358 1.00 92.19 336 TYR A N 1
ATOM 2535 C CA . TYR A 1 336 ? 9.560 1.778 -1.158 1.00 92.19 336 TYR A CA 1
ATOM 2536 C C . TYR A 1 336 ? 10.934 2.163 -0.612 1.00 92.19 336 TYR A C 1
ATOM 2538 O O . TYR A 1 336 ? 11.874 2.341 -1.389 1.00 92.19 336 TYR A O 1
ATOM 2546 N N . ALA A 1 337 ? 11.100 2.227 0.711 1.00 93.25 337 ALA A N 1
ATOM 2547 C CA . ALA A 1 337 ? 12.403 2.462 1.317 1.00 93.25 337 ALA A CA 1
ATOM 2548 C C . ALA A 1 337 ? 13.386 1.323 1.004 1.00 93.25 337 ALA A C 1
ATOM 2550 O O . ALA A 1 337 ? 14.540 1.609 0.678 1.00 93.25 337 ALA A O 1
ATOM 2551 N N . MET A 1 338 ? 12.944 0.061 1.049 1.00 92.94 338 MET A N 1
ATOM 2552 C CA . MET A 1 338 ? 13.762 -1.094 0.656 1.00 92.94 338 MET A CA 1
ATOM 2553 C C . MET A 1 338 ? 14.074 -1.095 -0.844 1.00 92.94 338 MET A C 1
ATOM 2555 O O . MET A 1 338 ? 15.212 -1.330 -1.246 1.00 92.94 338 MET A O 1
ATOM 2559 N N . PHE A 1 339 ? 13.090 -0.754 -1.676 1.00 90.50 339 PHE A N 1
ATOM 2560 C CA . PHE A 1 339 ? 13.245 -0.641 -3.123 1.00 90.50 339 PHE A CA 1
ATOM 2561 C C . PHE A 1 339 ? 14.304 0.408 -3.510 1.00 90.50 339 PHE A C 1
ATOM 2563 O O . PHE A 1 339 ? 15.193 0.133 -4.321 1.00 90.50 339 PHE A O 1
ATOM 2570 N N . LEU A 1 340 ? 14.259 1.590 -2.879 1.00 90.06 340 LEU A N 1
ATOM 2571 C CA . LEU A 1 340 ? 15.276 2.639 -3.027 1.00 90.06 340 LEU A CA 1
ATOM 2572 C C . LEU A 1 340 ? 16.637 2.203 -2.486 1.00 90.06 340 LEU A C 1
ATOM 2574 O O . LEU A 1 340 ? 17.665 2.432 -3.121 1.00 90.06 340 LEU A O 1
ATOM 2578 N N . GLY A 1 341 ? 16.666 1.567 -1.313 1.00 89.00 341 GLY A N 1
ATOM 2579 C CA . GLY A 1 341 ? 17.911 1.112 -0.703 1.00 89.00 341 GLY A CA 1
ATOM 2580 C C . GLY A 1 341 ? 18.638 0.066 -1.548 1.00 89.00 341 GLY A C 1
ATOM 2581 O O . GLY A 1 341 ? 19.865 0.091 -1.627 1.00 89.00 341 GLY A O 1
ATOM 2582 N N . ALA A 1 342 ? 17.899 -0.782 -2.259 1.00 87.81 342 ALA A N 1
ATOM 2583 C CA . ALA A 1 342 ? 18.452 -1.741 -3.208 1.00 87.81 342 ALA A CA 1
ATOM 2584 C C . ALA A 1 342 ? 18.901 -1.117 -4.547 1.00 87.81 342 ALA A C 1
ATOM 2586 O O . ALA A 1 342 ? 19.616 -1.759 -5.320 1.00 87.81 342 ALA A O 1
ATOM 2587 N N . GLY A 1 343 ? 18.537 0.142 -4.821 1.00 85.50 343 GLY A N 1
ATOM 2588 C CA . GLY A 1 343 ? 18.857 0.839 -6.071 1.00 85.50 343 GLY A CA 1
ATOM 2589 C C . GLY A 1 343 ? 18.077 0.316 -7.281 1.00 85.50 343 GLY A C 1
ATOM 2590 O O . GLY A 1 343 ? 18.572 0.378 -8.411 1.00 85.50 343 GLY A O 1
ATOM 2591 N N . LEU A 1 344 ? 16.886 -0.248 -7.054 1.00 83.56 344 LEU A N 1
ATOM 2592 C CA . LEU A 1 344 ? 16.029 -0.789 -8.115 1.00 83.56 344 LEU A CA 1
ATOM 2593 C C . LEU A 1 344 ? 15.424 0.312 -8.992 1.00 83.56 344 LEU A C 1
ATOM 2595 O O . LEU A 1 344 ? 15.184 0.093 -10.177 1.00 83.56 344 LEU A O 1
ATOM 2599 N N . ASP A 1 345 ? 15.265 1.516 -8.447 1.00 82.44 345 ASP A N 1
ATOM 2600 C CA . ASP A 1 345 ? 14.847 2.719 -9.169 1.00 82.44 345 ASP A CA 1
ATOM 2601 C C . ASP A 1 345 ? 15.775 3.023 -10.356 1.00 82.44 345 ASP A C 1
ATOM 2603 O O . ASP A 1 345 ? 15.331 3.263 -11.481 1.00 82.44 345 ASP A O 1
ATOM 2607 N N . SER A 1 346 ? 17.082 2.913 -10.116 1.00 81.50 346 SER A N 1
ATOM 2608 C CA . SER A 1 346 ? 18.128 3.140 -11.106 1.00 81.50 346 SER A CA 1
ATOM 2609 C C . SER A 1 346 ? 18.175 2.017 -12.146 1.00 81.50 346 SER A C 1
ATOM 2611 O O . SER A 1 346 ? 18.443 2.274 -13.321 1.00 81.50 346 SER A O 1
ATOM 2613 N N . GLN A 1 347 ? 17.888 0.775 -11.740 1.00 76.19 347 GLN A N 1
ATOM 2614 C CA . GLN A 1 347 ? 17.860 -0.382 -12.642 1.00 76.19 347 GLN A CA 1
ATOM 2615 C C . GLN A 1 347 ? 16.647 -0.360 -13.577 1.00 76.19 347 GLN A C 1
ATOM 2617 O O . GLN A 1 347 ? 16.792 -0.617 -14.773 1.00 76.19 347 GLN A O 1
ATOM 2622 N N . LEU A 1 348 ? 15.472 -0.012 -13.048 1.00 70.62 348 LEU A N 1
ATOM 2623 C CA . LEU A 1 348 ? 14.234 0.114 -13.819 1.00 70.62 348 LEU A CA 1
ATOM 2624 C C . LEU A 1 348 ? 14.134 1.447 -14.573 1.00 70.62 348 LEU A C 1
ATOM 2626 O O . LEU A 1 348 ? 13.209 1.630 -15.359 1.00 70.62 348 LEU A O 1
ATOM 2630 N N . LYS A 1 349 ? 15.102 2.358 -14.381 1.00 73.44 349 LYS A N 1
ATOM 2631 C CA . LYS A 1 349 ? 15.162 3.686 -15.014 1.00 73.44 349 LYS A CA 1
ATOM 2632 C C . LYS A 1 349 ? 13.861 4.473 -14.845 1.00 73.44 349 LYS A C 1
ATOM 2634 O O . LYS A 1 349 ? 13.465 5.181 -15.768 1.00 73.44 349 LYS A O 1
ATOM 2639 N N . ILE A 1 350 ? 13.205 4.346 -13.693 1.00 74.38 350 ILE A N 1
ATOM 2640 C CA . ILE A 1 350 ? 11.938 5.032 -13.432 1.00 74.38 350 ILE A CA 1
ATOM 2641 C C . ILE A 1 350 ? 12.272 6.499 -13.143 1.00 74.38 350 ILE A C 1
ATOM 2643 O O . ILE A 1 350 ? 12.853 6.792 -12.090 1.00 74.38 350 ILE A O 1
ATOM 2647 N N . PRO A 1 351 ? 11.980 7.433 -14.067 1.00 69.38 351 PRO A N 1
ATOM 2648 C CA . PRO A 1 351 ? 12.269 8.835 -13.827 1.00 69.38 351 PRO A CA 1
ATOM 2649 C C . PRO A 1 351 ? 11.431 9.320 -12.639 1.00 69.38 351 PRO A C 1
ATOM 2651 O O . PRO A 1 351 ? 10.269 8.958 -12.499 1.00 69.38 351 PRO A O 1
ATOM 2654 N N . GLU A 1 352 ? 12.031 10.142 -11.778 1.00 78.38 352 GLU A N 1
ATOM 2655 C CA . GLU A 1 352 ? 11.330 10.825 -10.678 1.00 78.38 352 GLU A CA 1
ATOM 2656 C C . GLU A 1 352 ? 10.727 9.905 -9.584 1.00 78.38 352 GLU A C 1
ATOM 2658 O O . GLU A 1 352 ? 10.006 10.397 -8.718 1.00 78.38 352 GLU A O 1
ATOM 2663 N N . PHE A 1 353 ? 11.077 8.610 -9.517 1.00 82.25 353 PHE A N 1
ATOM 2664 C CA . PHE A 1 353 ? 10.567 7.705 -8.467 1.00 82.25 353 PHE A CA 1
ATOM 2665 C C . PHE A 1 353 ? 10.848 8.211 -7.040 1.00 82.25 353 PHE A C 1
ATOM 2667 O O . PHE A 1 353 ? 9.989 8.149 -6.162 1.00 82.25 353 PHE A O 1
ATOM 2674 N N . GLY A 1 354 ? 12.025 8.799 -6.808 1.00 82.56 354 GLY A N 1
ATOM 2675 C CA . GLY A 1 354 ? 12.332 9.434 -5.526 1.00 82.56 354 GLY A CA 1
ATOM 2676 C C . GLY A 1 354 ? 11.367 10.575 -5.173 1.00 82.56 354 GLY A C 1
ATOM 2677 O O . GLY A 1 354 ? 10.978 10.700 -4.016 1.00 82.56 354 GLY A O 1
ATOM 2678 N N . ALA A 1 355 ? 10.938 11.381 -6.151 1.00 82.88 355 ALA A N 1
ATOM 2679 C CA . ALA A 1 355 ? 9.970 12.455 -5.921 1.00 82.88 355 ALA A CA 1
ATOM 2680 C C . ALA A 1 355 ? 8.579 11.894 -5.581 1.00 82.88 355 ALA A C 1
ATOM 2682 O O . ALA A 1 355 ? 7.956 12.374 -4.636 1.00 82.88 355 ALA A O 1
ATOM 2683 N N . PHE A 1 356 ? 8.150 10.831 -6.272 1.00 81.94 356 PHE A N 1
ATOM 2684 C CA . PHE A 1 356 ? 6.919 10.093 -5.959 1.00 81.94 356 PHE A CA 1
ATOM 2685 C C . PHE A 1 356 ? 6.886 9.602 -4.516 1.00 81.94 356 PHE A C 1
ATOM 2687 O O . PHE A 1 356 ? 5.937 9.854 -3.774 1.00 81.94 356 PHE A O 1
ATOM 2694 N N . PHE A 1 357 ? 7.967 8.950 -4.100 1.00 86.69 357 PHE A N 1
ATOM 2695 C CA . PHE A 1 357 ? 8.109 8.433 -2.753 1.00 86.69 357 PHE A CA 1
ATOM 2696 C C . PHE A 1 357 ? 8.063 9.539 -1.687 1.00 86.69 357 PHE A C 1
ATOM 2698 O O . PHE A 1 357 ? 7.308 9.438 -0.719 1.00 86.69 357 PHE A O 1
ATOM 2705 N N . TRP A 1 358 ? 8.827 10.622 -1.872 1.00 86.56 358 TRP A N 1
ATOM 2706 C CA . TRP A 1 358 ? 8.836 11.745 -0.928 1.00 86.56 358 TRP A CA 1
ATOM 2707 C C . TRP A 1 358 ? 7.495 12.466 -0.849 1.00 86.56 358 TRP A C 1
ATOM 2709 O O . TRP A 1 358 ? 7.115 12.918 0.228 1.00 86.56 358 TRP A O 1
ATOM 2719 N N . MET A 1 359 ? 6.765 12.551 -1.958 1.00 84.81 359 MET A N 1
ATOM 2720 C CA . MET A 1 359 ? 5.418 13.104 -1.968 1.00 84.81 359 MET A CA 1
ATOM 2721 C C . MET A 1 359 ? 4.458 12.249 -1.139 1.00 84.81 359 MET A C 1
ATOM 2723 O O . MET A 1 359 ? 3.767 12.804 -0.287 1.00 84.81 359 MET A O 1
ATOM 2727 N N . ARG A 1 360 ? 4.441 10.919 -1.326 1.00 84.44 360 ARG A N 1
ATOM 2728 C CA . ARG A 1 360 ? 3.612 10.021 -0.502 1.00 84.44 360 ARG A CA 1
ATOM 2729 C C . ARG A 1 360 ? 3.948 10.168 0.979 1.00 84.44 360 ARG A C 1
ATOM 2731 O O . ARG A 1 360 ? 3.047 10.380 1.784 1.00 84.44 360 ARG A O 1
ATOM 2738 N N . ILE A 1 361 ? 5.236 10.176 1.336 1.00 88.50 361 ILE A N 1
ATOM 2739 C CA . ILE A 1 361 ? 5.664 10.465 2.715 1.00 88.50 361 ILE A CA 1
ATOM 2740 C C . ILE A 1 361 ? 5.146 11.829 3.178 1.00 88.50 361 ILE A C 1
ATOM 2742 O O . ILE A 1 361 ? 4.681 11.943 4.306 1.00 88.50 361 ILE A O 1
ATOM 2746 N N . GLY A 1 362 ? 5.208 12.857 2.330 1.00 87.44 362 GLY A N 1
ATOM 2747 C CA . GLY A 1 362 ? 4.696 14.191 2.635 1.00 87.44 362 GLY A CA 1
ATOM 2748 C C . GLY A 1 362 ? 3.195 14.198 2.933 1.00 87.44 362 GLY A C 1
ATOM 2749 O O . GLY A 1 362 ? 2.782 14.806 3.917 1.00 87.44 362 GLY A O 1
ATOM 2750 N N . ILE A 1 363 ? 2.392 13.485 2.138 1.00 85.12 363 ILE A N 1
ATOM 2751 C CA . ILE A 1 363 ? 0.941 13.345 2.338 1.00 85.12 363 ILE A CA 1
ATOM 2752 C C . ILE A 1 363 ? 0.648 12.602 3.644 1.00 85.12 363 ILE A C 1
ATOM 2754 O O . ILE A 1 363 ? -0.174 13.058 4.439 1.00 85.12 363 ILE A O 1
ATOM 2758 N N . ILE A 1 364 ? 1.342 11.492 3.898 1.00 86.31 364 ILE A N 1
ATOM 2759 C CA . ILE A 1 364 ? 1.177 10.687 5.116 1.00 86.31 364 ILE A CA 1
ATOM 2760 C C . ILE A 1 364 ? 1.583 11.507 6.349 1.00 86.31 364 ILE A C 1
ATOM 2762 O O . ILE A 1 364 ? 0.844 11.582 7.328 1.00 86.31 364 ILE A O 1
ATOM 2766 N N . ALA A 1 365 ? 2.723 12.199 6.287 1.00 88.00 365 ALA A N 1
ATOM 2767 C CA . ALA A 1 365 ? 3.197 13.075 7.355 1.00 88.00 365 ALA A CA 1
ATOM 2768 C C . ALA A 1 365 ? 2.228 14.236 7.615 1.00 88.00 365 ALA A C 1
ATOM 2770 O O . ALA A 1 365 ? 1.982 14.578 8.769 1.00 88.00 365 ALA A O 1
ATOM 2771 N N . PHE A 1 366 ? 1.648 14.825 6.568 1.00 86.75 366 PHE A N 1
ATOM 2772 C CA . PHE A 1 366 ? 0.650 15.881 6.707 1.00 86.75 366 PHE A CA 1
ATOM 2773 C C . PHE A 1 366 ? -0.621 15.383 7.409 1.00 86.75 366 PHE A C 1
ATOM 2775 O O . PHE A 1 366 ? -1.089 16.043 8.336 1.00 86.75 366 PHE A O 1
ATOM 2782 N N . HIS A 1 367 ? -1.127 14.199 7.049 1.00 83.69 367 HIS A N 1
ATOM 2783 C CA . HIS A 1 367 ? -2.259 13.576 7.746 1.00 83.69 367 HIS A CA 1
ATOM 2784 C C . HIS A 1 367 ? -1.939 13.284 9.216 1.00 83.69 367 HIS A C 1
ATOM 2786 O O . HIS A 1 367 ? -2.717 13.653 10.092 1.00 83.69 367 HIS A O 1
ATOM 2792 N N . ILE A 1 368 ? -0.757 12.727 9.506 1.00 86.12 368 ILE A N 1
ATOM 2793 C CA . ILE A 1 368 ? -0.268 12.537 10.881 1.00 86.12 368 ILE A CA 1
ATOM 2794 C C . ILE A 1 368 ? -0.278 13.860 11.656 1.00 86.12 368 ILE A C 1
ATOM 2796 O O . ILE A 1 368 ? -0.736 13.908 12.796 1.00 86.12 368 ILE A O 1
ATOM 2800 N N . ILE A 1 369 ? 0.240 14.935 11.058 1.00 88.44 369 ILE A N 1
ATOM 2801 C CA . ILE A 1 369 ? 0.303 16.246 11.709 1.00 88.44 369 ILE A CA 1
ATOM 2802 C C . ILE A 1 369 ? -1.105 16.764 12.000 1.00 88.44 369 ILE A C 1
ATOM 2804 O O . ILE A 1 369 ? -1.337 17.243 13.108 1.00 88.44 369 ILE A O 1
ATOM 2808 N N . ILE A 1 370 ? -2.044 16.646 11.055 1.00 85.50 370 ILE A N 1
ATOM 2809 C CA . ILE A 1 370 ? -3.442 17.038 11.272 1.00 85.50 370 ILE A CA 1
ATOM 2810 C C . ILE A 1 370 ? -4.042 16.254 12.438 1.00 85.50 370 ILE A C 1
ATOM 2812 O O . ILE A 1 370 ? -4.587 16.878 13.346 1.00 85.50 370 ILE A O 1
ATOM 2816 N N . ASP A 1 371 ? -3.887 14.932 12.464 1.00 84.50 371 ASP A N 1
ATOM 2817 C CA . ASP A 1 371 ? -4.422 14.087 13.537 1.00 84.50 371 ASP A CA 1
ATOM 2818 C C . ASP A 1 371 ? -3.825 14.447 14.901 1.00 84.50 371 ASP A C 1
ATOM 2820 O O . ASP A 1 371 ? -4.530 14.513 15.910 1.00 84.50 371 ASP A O 1
ATOM 2824 N N . VAL A 1 372 ? -2.519 14.714 14.954 1.00 86.12 372 VAL A N 1
ATOM 2825 C CA . VAL A 1 372 ? -1.837 15.134 16.184 1.00 86.12 372 VAL A CA 1
ATOM 2826 C C . VAL A 1 372 ? -2.329 16.510 16.632 1.00 86.12 372 VAL A C 1
ATOM 2828 O O . VAL A 1 372 ? -2.625 16.697 17.813 1.00 86.12 372 VAL A O 1
ATOM 2831 N N . VAL A 1 373 ? -2.464 17.469 15.713 1.00 87.62 373 VAL A N 1
ATOM 2832 C CA . VAL A 1 373 ? -2.983 18.812 16.013 1.00 87.62 373 VAL A CA 1
ATOM 2833 C C . VAL A 1 373 ? -4.428 18.731 16.502 1.00 87.62 373 VAL A C 1
ATOM 2835 O O . VAL A 1 373 ? -4.751 19.333 17.523 1.00 87.62 373 VAL A O 1
ATOM 2838 N N . GLN A 1 374 ? -5.282 17.944 15.847 1.00 83.94 374 GLN A N 1
ATOM 2839 C CA . GLN A 1 374 ? -6.658 17.704 16.285 1.00 83.94 374 GLN A CA 1
ATOM 2840 C C . GLN A 1 374 ? -6.695 17.049 17.669 1.00 83.94 374 GLN A C 1
ATOM 2842 O O . GLN A 1 374 ? -7.447 17.495 18.533 1.00 83.94 374 GLN A O 1
ATOM 2847 N N . SER A 1 375 ? -5.822 16.076 17.939 1.00 83.44 375 SER A N 1
ATOM 2848 C CA . SER A 1 375 ? -5.726 15.450 19.259 1.00 83.44 375 SER A CA 1
ATOM 2849 C C . SER A 1 375 ? -5.257 16.410 20.358 1.00 83.44 375 SER A C 1
ATOM 2851 O O . SER A 1 375 ? -5.655 16.227 21.512 1.00 83.44 375 SER A O 1
ATOM 2853 N N . ILE A 1 376 ? -4.389 17.379 20.049 1.00 85.88 376 ILE A N 1
ATOM 2854 C CA . ILE A 1 376 ? -3.872 18.355 21.022 1.00 85.88 376 ILE A CA 1
ATOM 2855 C C . ILE A 1 376 ? -4.885 19.486 21.246 1.00 85.88 376 ILE A C 1
ATOM 2857 O O . ILE A 1 376 ? -5.149 19.859 22.388 1.00 85.88 376 ILE A O 1
ATOM 2861 N N . CYS A 1 377 ? -5.466 20.026 20.174 1.00 86.88 377 CYS A N 1
ATOM 2862 C CA . CYS A 1 377 ? -6.383 21.165 20.229 1.00 86.88 377 CYS A CA 1
ATOM 2863 C C . CYS A 1 377 ? -7.822 20.763 20.597 1.00 86.88 377 CYS A C 1
ATOM 2865 O O . CYS A 1 377 ? -8.544 21.537 21.226 1.00 86.88 377 CYS A O 1
ATOM 2867 N N . GLY A 1 378 ? -8.256 19.555 20.237 1.00 74.75 378 GLY A N 1
ATOM 2868 C CA . GLY A 1 378 ? -9.621 19.067 20.417 1.00 74.75 378 GLY A CA 1
ATOM 2869 C C . GLY A 1 378 ? -9.879 18.459 21.793 1.00 74.75 378 GLY A C 1
ATOM 2870 O O . GLY A 1 378 ? -10.138 17.267 21.875 1.00 74.75 378 GLY A O 1
ATOM 2871 N N . GLN A 1 379 ? -9.789 19.234 22.883 1.00 70.44 379 GLN A N 1
ATOM 2872 C CA . GLN A 1 379 ? -10.179 18.848 24.266 1.00 70.44 379 GLN A CA 1
ATOM 2873 C C . GLN A 1 379 ? -9.828 17.397 24.717 1.00 70.44 379 GLN A C 1
ATOM 2875 O O . GLN A 1 379 ? -10.492 16.835 25.585 1.00 70.44 379 GLN A O 1
ATOM 2880 N N . GLY A 1 380 ? -8.798 16.764 24.142 1.00 61.38 380 GLY A N 1
ATOM 2881 C CA . GLY A 1 380 ? -8.409 15.376 24.410 1.00 61.38 380 GLY A CA 1
ATOM 2882 C C . GLY A 1 380 ? -9.345 14.267 23.892 1.00 61.38 380 GLY A C 1
ATOM 2883 O O . GLY A 1 380 ? -9.074 13.101 24.197 1.00 61.38 380 GLY A O 1
ATOM 2884 N N . LYS A 1 381 ? -10.402 14.574 23.120 1.00 63.03 381 LYS A N 1
ATOM 2885 C CA . LYS A 1 381 ? -11.416 13.576 22.710 1.00 63.03 381 LYS A CA 1
ATOM 2886 C C . LYS A 1 381 ? -10.879 12.492 21.761 1.00 63.03 381 LYS A C 1
ATOM 2888 O O . LYS A 1 381 ? -11.284 11.343 21.909 1.00 63.03 381 LYS A O 1
ATOM 2893 N N . ASP A 1 382 ? -9.872 12.795 20.936 1.00 72.75 382 ASP A N 1
ATOM 2894 C CA . ASP A 1 382 ? -9.423 11.876 19.868 1.00 72.75 382 ASP A CA 1
ATOM 2895 C C . ASP A 1 382 ? -8.041 11.236 20.094 1.00 72.75 382 ASP A C 1
ATOM 2897 O O . ASP A 1 382 ? -7.494 10.567 19.219 1.00 72.75 382 ASP A O 1
ATOM 2901 N N . THR A 1 383 ? -7.481 11.354 21.305 1.00 79.44 383 THR A N 1
ATOM 2902 C CA . THR A 1 383 ? -6.130 10.832 21.623 1.00 79.44 383 THR A CA 1
ATOM 2903 C C . THR A 1 383 ? -5.952 9.326 21.377 1.00 79.44 383 THR A C 1
ATOM 2905 O O . THR A 1 383 ? -4.831 8.860 21.175 1.00 79.44 383 THR A O 1
ATOM 2908 N N . VAL A 1 384 ? -7.041 8.556 21.408 1.00 83.75 384 VAL A N 1
ATOM 2909 C CA . VAL A 1 384 ? -7.047 7.103 21.166 1.00 8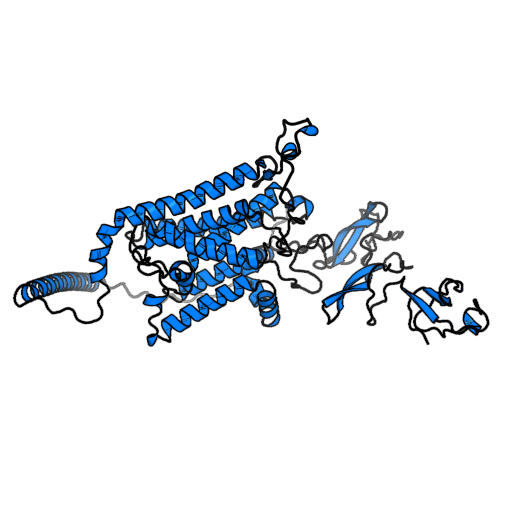3.75 384 VAL A CA 1
ATOM 2910 C C . VAL A 1 384 ? -6.909 6.795 19.682 1.00 83.75 384 VAL A C 1
ATOM 2912 O O . VAL A 1 384 ? -6.142 5.902 19.326 1.00 83.75 384 VAL A O 1
ATOM 2915 N N . GLY A 1 385 ? -7.596 7.563 18.830 1.00 86.81 385 GLY A N 1
ATOM 2916 C CA . GLY A 1 385 ? -7.506 7.433 17.377 1.00 86.81 385 GLY A CA 1
ATOM 2917 C C . GLY A 1 385 ? -6.076 7.665 16.905 1.00 86.81 385 GLY A C 1
ATOM 2918 O O . GLY A 1 385 ? -5.486 6.787 16.284 1.00 86.81 385 GLY A O 1
ATOM 2919 N N . THR A 1 386 ? -5.453 8.766 17.334 1.00 90.38 386 THR A N 1
ATOM 2920 C CA . THR A 1 386 ? -4.062 9.081 16.969 1.00 90.38 386 THR A CA 1
ATOM 2921 C C . THR A 1 386 ? -3.079 7.987 17.398 1.00 90.38 386 THR A C 1
ATOM 2923 O O . THR A 1 386 ? -2.202 7.607 16.626 1.00 90.38 386 THR A O 1
ATOM 2926 N N . MET A 1 387 ? -3.223 7.429 18.607 1.00 91.06 387 MET A N 1
ATOM 2927 C CA . MET A 1 387 ? -2.362 6.328 19.065 1.00 91.06 387 MET A CA 1
ATOM 2928 C C . MET A 1 387 ? -2.578 5.052 18.243 1.00 91.06 387 MET A C 1
ATOM 2930 O O . MET A 1 387 ? -1.603 4.384 17.900 1.00 91.06 387 MET A O 1
ATOM 2934 N N . ALA A 1 388 ? -3.829 4.730 17.897 1.00 93.12 388 ALA A N 1
ATOM 2935 C CA . ALA A 1 388 ? -4.145 3.601 17.027 1.00 93.12 388 ALA A CA 1
ATOM 2936 C C . ALA A 1 388 ? -3.542 3.787 15.626 1.00 93.12 388 ALA A C 1
ATOM 2938 O O . ALA A 1 388 ? -2.995 2.831 15.077 1.00 93.12 388 ALA A O 1
ATOM 2939 N N . HIS A 1 389 ? -3.577 5.003 15.072 1.00 94.19 389 HIS A N 1
ATOM 2940 C CA . HIS A 1 389 ? -2.989 5.334 13.771 1.00 94.19 389 HIS A CA 1
ATOM 2941 C C . HIS A 1 389 ? -1.466 5.140 13.778 1.00 94.19 389 HIS A C 1
ATOM 2943 O O . HIS A 1 389 ? -0.940 4.401 12.947 1.00 94.19 389 HIS A O 1
ATOM 2949 N N . MET A 1 390 ? -0.757 5.699 14.768 1.00 94.19 390 MET A N 1
ATOM 2950 C CA . MET A 1 390 ? 0.702 5.532 14.884 1.00 94.19 390 MET A CA 1
ATOM 2951 C C . MET A 1 390 ? 1.101 4.073 15.092 1.00 94.19 390 MET A C 1
ATOM 2953 O O . MET A 1 390 ? 2.035 3.585 14.457 1.00 94.19 390 MET A O 1
ATOM 2957 N N . ALA A 1 391 ? 0.387 3.364 15.969 1.00 95.88 391 ALA A N 1
ATOM 2958 C CA . ALA A 1 391 ? 0.636 1.952 16.220 1.00 95.88 391 ALA A CA 1
ATOM 2959 C C . ALA A 1 391 ? 0.443 1.119 14.949 1.00 95.88 391 ALA A C 1
ATOM 2961 O O . ALA A 1 391 ? 1.262 0.254 14.651 1.00 95.88 391 ALA A O 1
ATOM 2962 N N . SER A 1 392 ? -0.606 1.416 14.186 1.00 97.12 392 SER A N 1
ATOM 2963 C CA . SER A 1 392 ? -0.914 0.750 12.924 1.00 97.12 392 SER A CA 1
ATOM 2964 C C . SER A 1 392 ? 0.152 0.997 11.863 1.00 97.12 392 SER A C 1
ATOM 2966 O O . SER A 1 392 ? 0.612 0.041 11.243 1.00 97.12 392 SER A O 1
ATOM 2968 N N . LEU A 1 393 ? 0.610 2.244 11.712 1.00 96.69 393 LEU A N 1
ATOM 2969 C CA . LEU A 1 393 ? 1.696 2.605 10.799 1.00 96.69 393 LEU A CA 1
ATOM 2970 C C . LEU A 1 393 ? 2.984 1.849 11.122 1.00 96.69 393 LEU A C 1
ATOM 2972 O O . LEU A 1 393 ? 3.596 1.241 10.242 1.00 96.69 393 LEU A O 1
ATOM 2976 N N . VAL A 1 394 ? 3.363 1.812 12.400 1.00 97.12 394 VAL A N 1
ATOM 2977 C CA . VAL A 1 394 ? 4.519 1.030 12.856 1.00 97.12 394 VAL A CA 1
ATOM 2978 C C . VAL A 1 394 ? 4.300 -0.462 12.606 1.00 97.12 394 VAL A C 1
ATOM 2980 O O . VAL A 1 394 ? 5.233 -1.148 12.186 1.00 97.12 394 VAL A O 1
ATOM 2983 N N . ALA A 1 395 ? 3.084 -0.972 12.815 1.00 98.12 395 ALA A N 1
ATOM 2984 C CA . ALA A 1 395 ? 2.774 -2.378 12.597 1.00 98.12 395 ALA A CA 1
ATOM 2985 C C . ALA A 1 395 ? 2.910 -2.802 11.141 1.00 98.12 395 ALA A C 1
ATOM 2987 O O . ALA A 1 395 ? 3.510 -3.841 10.869 1.00 98.12 395 ALA A O 1
ATOM 2988 N N . GLY A 1 396 ? 2.415 -1.988 10.211 1.00 97.88 396 GLY A N 1
ATOM 2989 C CA . GLY A 1 396 ? 2.558 -2.281 8.795 1.00 97.88 396 GLY A CA 1
ATOM 2990 C C . GLY A 1 396 ? 4.000 -2.207 8.308 1.00 97.88 396 GLY A C 1
ATOM 2991 O O . GLY A 1 396 ? 4.444 -3.083 7.567 1.00 97.88 396 GLY A O 1
ATOM 2992 N N . PHE A 1 397 ? 4.773 -1.242 8.812 1.00 97.56 397 PHE A N 1
ATOM 2993 C CA . PHE A 1 397 ? 6.209 -1.166 8.540 1.00 97.56 397 PHE A CA 1
ATOM 2994 C C . PHE A 1 397 ? 6.949 -2.412 9.062 1.00 97.56 397 PHE A C 1
ATOM 2996 O O . PHE A 1 397 ? 7.732 -3.034 8.343 1.00 97.56 397 PHE A O 1
ATOM 3003 N N . CYS A 1 398 ? 6.658 -2.830 10.300 1.00 97.94 398 CYS A N 1
ATOM 3004 C CA . CYS A 1 398 ? 7.242 -4.029 10.905 1.00 97.94 398 CYS A CA 1
ATOM 3005 C C . CYS A 1 398 ? 6.828 -5.313 10.175 1.00 97.94 398 CYS A C 1
ATOM 3007 O O . CYS A 1 398 ? 7.658 -6.203 10.020 1.00 97.94 398 CYS A O 1
ATOM 3009 N N . TYR A 1 399 ? 5.580 -5.415 9.704 1.00 97.81 399 TYR A N 1
ATOM 3010 C CA . TYR A 1 399 ? 5.093 -6.572 8.948 1.00 97.81 399 TYR A CA 1
ATOM 3011 C C . TYR A 1 399 ? 5.970 -6.855 7.730 1.00 97.81 399 TYR A C 1
ATOM 3013 O O . TYR A 1 399 ? 6.423 -7.983 7.539 1.00 97.81 399 TYR A O 1
ATOM 3021 N N . VAL A 1 400 ? 6.250 -5.816 6.940 1.00 96.44 400 VAL A N 1
ATOM 3022 C CA . VAL A 1 400 ? 7.076 -5.928 5.736 1.00 96.44 400 VAL A CA 1
ATOM 3023 C C . VAL A 1 400 ? 8.488 -6.397 6.080 1.00 96.44 400 VAL A C 1
ATOM 3025 O O . VAL A 1 400 ? 9.019 -7.255 5.385 1.00 96.44 400 VAL A O 1
ATOM 3028 N N . ILE A 1 401 ? 9.076 -5.905 7.174 1.00 96.06 401 ILE A N 1
ATOM 3029 C CA . ILE A 1 401 ? 10.417 -6.320 7.619 1.00 96.06 401 ILE A CA 1
ATOM 3030 C C . ILE A 1 401 ? 10.433 -7.766 8.116 1.00 96.06 401 ILE A C 1
ATOM 3032 O O . ILE A 1 401 ? 11.381 -8.497 7.848 1.00 96.06 401 ILE A O 1
ATOM 3036 N N . ILE A 1 402 ? 9.401 -8.186 8.848 1.00 95.69 402 ILE A N 1
ATOM 3037 C CA . ILE A 1 402 ? 9.313 -9.542 9.402 1.00 95.69 402 ILE A CA 1
ATOM 3038 C C . ILE A 1 402 ? 9.143 -10.556 8.279 1.00 95.69 402 ILE A C 1
ATOM 3040 O O . ILE A 1 402 ? 9.858 -11.553 8.230 1.00 95.69 402 ILE A O 1
ATOM 3044 N N . VAL A 1 403 ? 8.188 -10.299 7.388 1.00 94.00 403 VAL A N 1
ATOM 3045 C CA . VAL A 1 403 ? 7.775 -11.264 6.371 1.00 94.00 403 VAL A CA 1
ATOM 3046 C C . VAL A 1 403 ? 8.671 -11.208 5.139 1.00 94.00 403 VAL A C 1
ATOM 3048 O O . VAL A 1 403 ? 8.844 -12.235 4.490 1.00 94.00 403 VAL A O 1
ATOM 3051 N N . LEU A 1 404 ? 9.242 -10.038 4.827 1.00 91.06 404 LEU A N 1
ATOM 3052 C CA . LEU A 1 404 ? 9.948 -9.762 3.573 1.00 91.06 404 LEU A CA 1
ATOM 3053 C C . LEU A 1 404 ? 9.150 -10.312 2.377 1.00 91.06 404 LEU A C 1
ATOM 3055 O O . LEU A 1 404 ? 9.617 -11.225 1.693 1.00 91.06 404 LEU A O 1
ATOM 3059 N N . PRO A 1 405 ? 7.931 -9.801 2.136 1.00 84.81 405 PRO A N 1
ATOM 3060 C CA . PRO A 1 405 ? 7.085 -10.327 1.080 1.00 84.81 405 PRO A CA 1
ATOM 3061 C C . PRO A 1 405 ? 7.748 -10.121 -0.290 1.00 84.81 405 PRO A C 1
ATOM 3063 O O . PRO A 1 405 ? 8.286 -9.043 -0.554 1.00 84.81 405 PRO A O 1
ATOM 3066 N N . PRO A 1 406 ? 7.709 -11.121 -1.181 1.00 82.88 406 PRO A N 1
ATOM 3067 C CA . PRO A 1 406 ? 8.235 -10.947 -2.526 1.00 82.88 406 PRO A CA 1
ATOM 3068 C C . PRO A 1 406 ? 7.465 -9.846 -3.256 1.00 82.88 406 PRO A C 1
ATOM 3070 O O . PRO A 1 406 ? 6.251 -9.713 -3.109 1.00 82.88 406 PRO A O 1
ATOM 3073 N N . MET A 1 407 ? 8.193 -9.052 -4.040 1.00 80.62 407 MET A N 1
ATOM 3074 C CA . MET A 1 407 ? 7.598 -7.983 -4.837 1.00 80.62 407 MET A CA 1
ATOM 3075 C C . MET A 1 407 ? 7.123 -8.545 -6.177 1.00 80.62 407 MET A C 1
ATOM 3077 O O . MET A 1 407 ? 7.844 -9.299 -6.837 1.00 80.62 407 MET A O 1
ATOM 3081 N N . GLY A 1 408 ? 5.925 -8.138 -6.584 1.00 74.12 408 GLY A N 1
ATOM 3082 C CA . GLY A 1 408 ? 5.356 -8.390 -7.899 1.00 74.12 408 GLY A CA 1
ATOM 3083 C C . GLY A 1 408 ? 4.196 -9.375 -7.876 1.00 74.12 408 GLY A C 1
ATOM 3084 O O . GLY A 1 408 ? 3.088 -9.026 -7.482 1.00 74.12 408 GLY A O 1
ATOM 3085 N N . ASP A 1 409 ? 4.420 -10.614 -8.326 1.00 63.62 409 ASP A N 1
ATOM 3086 C CA . ASP A 1 409 ? 3.343 -11.595 -8.548 1.00 63.62 409 ASP A CA 1
ATOM 3087 C C . ASP A 1 409 ? 2.629 -12.080 -7.273 1.00 63.62 409 ASP A C 1
ATOM 3089 O O . ASP A 1 409 ? 1.646 -12.822 -7.356 1.00 63.62 409 ASP A O 1
ATOM 3093 N N . GLY A 1 410 ? 3.106 -11.661 -6.097 1.00 56.09 410 GLY A N 1
ATOM 3094 C CA . GLY A 1 410 ? 2.501 -12.004 -4.819 1.00 56.09 410 GLY A CA 1
ATOM 3095 C C . GLY A 1 410 ? 2.582 -13.492 -4.484 1.00 56.09 410 GLY A C 1
ATOM 3096 O O . GLY A 1 410 ? 1.805 -13.972 -3.651 1.00 56.09 410 GLY A O 1
ATOM 3097 N N . SER A 1 411 ? 3.460 -14.248 -5.156 1.00 58.62 411 SER A N 1
ATOM 3098 C CA . SER A 1 411 ? 3.701 -15.651 -4.831 1.00 58.62 411 SER A CA 1
ATOM 3099 C C . SER A 1 411 ? 4.264 -15.766 -3.413 1.00 58.62 411 SER A C 1
ATOM 3101 O O . SER A 1 411 ? 5.038 -14.938 -2.976 1.00 58.62 411 SER A O 1
ATOM 3103 N N . LEU A 1 412 ? 3.892 -16.791 -2.646 1.00 51.62 412 LEU A N 1
ATOM 3104 C CA . LEU A 1 412 ? 4.363 -16.942 -1.256 1.00 51.62 412 LEU A CA 1
ATOM 3105 C C . LEU A 1 412 ? 5.855 -17.335 -1.144 1.00 51.62 412 LEU A C 1
ATOM 3107 O O . LEU A 1 412 ? 6.344 -17.538 -0.034 1.00 51.62 412 LEU A O 1
ATOM 3111 N N . PHE A 1 413 ? 6.579 -17.498 -2.261 1.00 43.06 413 PHE A N 1
ATOM 3112 C CA . PHE A 1 413 ? 7.891 -18.150 -2.290 1.00 43.06 413 PHE A CA 1
ATOM 3113 C C . PHE A 1 413 ? 9.018 -17.272 -2.871 1.00 43.06 413 PHE A C 1
ATOM 3115 O O . PHE A 1 413 ? 8.915 -16.705 -3.952 1.00 43.06 413 PHE A O 1
ATOM 3122 N N . HIS A 1 414 ? 10.127 -17.268 -2.123 1.00 46.72 414 HIS A N 1
ATOM 3123 C CA . HIS A 1 414 ? 11.415 -16.548 -2.160 1.00 46.72 414 HIS A CA 1
ATOM 3124 C C . HIS A 1 414 ? 12.068 -16.058 -3.474 1.00 46.72 414 HIS A C 1
ATOM 3126 O O . HIS A 1 414 ? 13.043 -15.311 -3.393 1.00 46.72 414 HIS A O 1
ATOM 3132 N N . ASN A 1 415 ? 11.634 -16.457 -4.671 1.00 52.84 415 ASN A N 1
ATOM 3133 C CA . ASN A 1 415 ? 12.489 -16.319 -5.863 1.00 52.84 415 ASN A CA 1
ATOM 3134 C C . ASN A 1 415 ? 12.595 -14.890 -6.432 1.00 52.84 415 ASN A C 1
ATOM 3136 O O . ASN A 1 415 ? 13.411 -14.654 -7.323 1.00 52.84 415 ASN A O 1
ATOM 3140 N N . THR A 1 416 ? 11.824 -13.927 -5.922 1.00 61.09 416 THR A N 1
ATOM 3141 C CA . THR A 1 416 ? 11.810 -12.537 -6.409 1.00 61.09 416 THR A CA 1
ATOM 3142 C C . THR A 1 416 ? 11.772 -11.525 -5.260 1.00 61.09 416 THR A C 1
ATOM 3144 O O . THR A 1 416 ? 10.880 -10.684 -5.173 1.00 61.09 416 THR A O 1
ATOM 3147 N N . GLN A 1 417 ? 12.764 -11.571 -4.366 1.00 79.44 417 GLN A N 1
ATOM 3148 C CA . GLN A 1 417 ? 13.018 -10.506 -3.382 1.00 79.44 417 GLN A CA 1
ATOM 3149 C C . GLN A 1 417 ? 14.163 -9.600 -3.876 1.00 79.44 417 GLN A C 1
ATOM 3151 O O . GLN A 1 417 ? 15.280 -9.675 -3.363 1.00 79.44 417 GLN A O 1
ATOM 3156 N N . PRO A 1 418 ? 13.933 -8.739 -4.889 1.00 77.81 418 PRO A N 1
ATOM 3157 C CA . PRO A 1 418 ? 14.995 -7.965 -5.539 1.00 77.81 418 PRO A CA 1
ATOM 3158 C C . PRO A 1 418 ? 15.637 -6.920 -4.615 1.00 77.81 418 PRO A C 1
ATOM 3160 O O . PRO A 1 418 ? 16.654 -6.326 -4.965 1.00 77.81 418 PRO A O 1
ATOM 3163 N N . TYR A 1 419 ? 15.025 -6.667 -3.457 1.00 83.38 419 TYR A N 1
ATOM 3164 C CA . TYR A 1 419 ? 15.485 -5.704 -2.467 1.00 83.38 419 TYR A CA 1
ATOM 3165 C C . TYR A 1 419 ? 16.427 -6.304 -1.412 1.00 83.38 419 TYR A C 1
ATOM 3167 O O . TYR A 1 419 ? 17.026 -5.548 -0.644 1.00 83.38 419 TYR A O 1
ATOM 3175 N N . ILE A 1 420 ? 16.578 -7.633 -1.368 1.00 88.31 420 ILE A N 1
ATOM 3176 C CA . ILE A 1 420 ? 17.619 -8.265 -0.560 1.00 88.31 420 ILE A CA 1
ATOM 3177 C C . ILE A 1 420 ? 18.937 -8.093 -1.296 1.00 88.31 420 ILE A C 1
ATOM 3179 O O . ILE A 1 420 ? 19.109 -8.523 -2.437 1.00 88.31 420 ILE A O 1
ATOM 3183 N N . ILE A 1 421 ? 19.866 -7.422 -0.632 1.00 86.81 421 ILE A N 1
ATOM 3184 C CA . ILE A 1 421 ? 21.189 -7.151 -1.165 1.00 86.81 421 ILE A CA 1
ATOM 3185 C C . ILE A 1 421 ? 22.235 -7.780 -0.265 1.00 86.81 421 ILE A C 1
ATOM 3187 O O . ILE A 1 421 ? 22.056 -7.943 0.936 1.00 86.81 421 ILE A O 1
ATOM 3191 N N . ASN A 1 422 ? 23.380 -8.082 -0.850 1.00 84.56 422 ASN A N 1
ATOM 3192 C CA . ASN A 1 422 ? 24.511 -8.570 -0.092 1.00 84.56 422 ASN A CA 1
ATOM 3193 C C . ASN A 1 422 ? 25.084 -7.464 0.815 1.00 84.56 422 ASN A C 1
ATOM 3195 O O . ASN A 1 422 ? 25.387 -6.371 0.319 1.00 84.56 422 ASN A O 1
ATOM 3199 N N . CYS A 1 423 ? 25.274 -7.747 2.108 1.00 78.25 423 CYS A N 1
ATOM 3200 C CA . CYS A 1 423 ? 25.819 -6.791 3.079 1.00 78.25 423 CYS A CA 1
ATOM 3201 C C . CYS A 1 423 ? 27.203 -6.244 2.678 1.00 78.25 423 CYS A C 1
ATOM 3203 O O . CYS A 1 423 ? 27.532 -5.097 2.976 1.00 78.25 423 CYS A O 1
ATOM 3205 N N . GLY A 1 424 ? 28.010 -7.007 1.930 1.00 67.44 424 GLY A N 1
ATOM 3206 C CA . GLY A 1 424 ? 29.302 -6.522 1.428 1.00 67.44 424 GLY A CA 1
ATOM 3207 C C . GLY A 1 424 ? 29.183 -5.310 0.494 1.00 67.44 424 GLY A C 1
ATOM 3208 O O . GLY A 1 424 ? 30.108 -4.511 0.385 1.00 67.44 424 GLY A O 1
ATOM 3209 N N . MET A 1 425 ? 28.023 -5.116 -0.144 1.00 61.28 425 MET A N 1
ATOM 3210 C CA . MET A 1 425 ? 27.771 -3.989 -1.048 1.00 61.28 425 MET A CA 1
ATOM 3211 C C . MET A 1 425 ? 27.342 -2.703 -0.330 1.00 61.28 425 MET A C 1
ATOM 3213 O O . MET A 1 425 ? 27.173 -1.675 -0.991 1.00 61.28 425 MET A O 1
ATOM 3217 N N . THR A 1 426 ? 27.126 -2.741 0.989 1.00 61.06 426 THR A N 1
ATOM 3218 C CA . THR A 1 426 ? 26.561 -1.610 1.740 1.00 61.06 426 THR A CA 1
ATOM 3219 C C . THR A 1 426 ? 27.604 -0.798 2.489 1.00 61.06 426 THR A C 1
ATOM 3221 O O . THR A 1 426 ? 27.308 0.309 2.921 1.00 61.06 426 THR A O 1
ATOM 3224 N N . SER A 1 427 ? 28.843 -1.272 2.615 1.00 58.28 427 SER A N 1
ATOM 3225 C CA . SER A 1 427 ? 29.883 -0.521 3.312 1.00 58.28 427 SER A CA 1
ATOM 3226 C C . SER A 1 427 ? 31.022 -0.113 2.379 1.00 58.28 427 SER A C 1
ATOM 3228 O O . SER A 1 427 ? 31.610 -0.965 1.717 1.00 58.28 427 SER A O 1
ATOM 3230 N N . PRO A 1 428 ? 31.426 1.171 2.372 1.00 57.78 428 PRO A N 1
ATOM 3231 C CA . PRO A 1 428 ? 32.576 1.629 1.595 1.00 57.78 428 PRO A CA 1
ATOM 3232 C C . PRO A 1 428 ? 33.920 1.066 2.100 1.00 57.78 428 PRO A C 1
ATOM 3234 O O . PRO A 1 428 ? 34.949 1.340 1.489 1.00 57.78 428 PRO A O 1
ATOM 3237 N N . LYS A 1 429 ? 33.936 0.327 3.223 1.00 53.12 429 LYS A N 1
ATOM 3238 C CA . LYS A 1 429 ? 35.152 -0.164 3.897 1.00 53.12 429 LYS A CA 1
ATOM 3239 C C . LYS A 1 429 ? 35.429 -1.668 3.769 1.00 53.12 429 LYS A C 1
ATOM 3241 O O . LYS A 1 429 ? 36.504 -2.079 4.193 1.00 53.12 429 LYS A O 1
ATOM 3246 N N . TYR A 1 430 ? 34.523 -2.483 3.226 1.00 50.69 430 TYR A N 1
ATOM 3247 C CA . TYR A 1 430 ? 34.720 -3.939 3.168 1.00 50.69 430 TYR A CA 1
ATOM 3248 C C . TYR A 1 430 ? 35.166 -4.353 1.763 1.00 50.69 430 TYR A C 1
ATOM 3250 O O . TYR A 1 430 ? 34.425 -4.219 0.795 1.00 50.69 430 TYR A O 1
ATOM 3258 N N . THR A 1 431 ? 36.409 -4.821 1.658 1.00 49.16 431 THR A N 1
ATOM 3259 C CA . THR A 1 431 ? 37.065 -5.262 0.414 1.00 49.16 431 THR A CA 1
ATOM 3260 C C . THR A 1 431 ? 37.296 -6.773 0.345 1.00 49.16 431 THR A C 1
ATOM 3262 O O . THR A 1 431 ? 37.901 -7.246 -0.614 1.00 49.16 431 THR A O 1
ATOM 3265 N N . THR A 1 432 ? 36.813 -7.560 1.306 1.00 55.12 432 THR A N 1
ATOM 3266 C CA . THR A 1 432 ? 37.007 -9.016 1.301 1.00 55.12 432 THR A CA 1
ATOM 3267 C C . THR A 1 432 ? 35.713 -9.738 0.934 1.00 55.12 432 THR A C 1
ATOM 3269 O O . THR A 1 432 ? 34.731 -9.734 1.667 1.00 55.12 432 THR A O 1
ATOM 3272 N N . ILE A 1 433 ? 35.735 -10.353 -0.250 1.00 56.16 433 ILE A N 1
ATOM 3273 C CA . ILE A 1 433 ? 34.615 -11.020 -0.936 1.00 56.16 433 ILE A CA 1
ATOM 3274 C C . ILE A 1 433 ? 34.112 -12.267 -0.173 1.00 56.16 433 ILE A C 1
ATOM 3276 O O . ILE A 1 433 ? 33.002 -12.723 -0.416 1.00 56.16 433 ILE A O 1
ATOM 3280 N N . GLU A 1 434 ? 34.886 -12.797 0.779 1.00 55.84 434 GLU A N 1
ATOM 3281 C CA . GLU A 1 434 ? 34.579 -14.059 1.4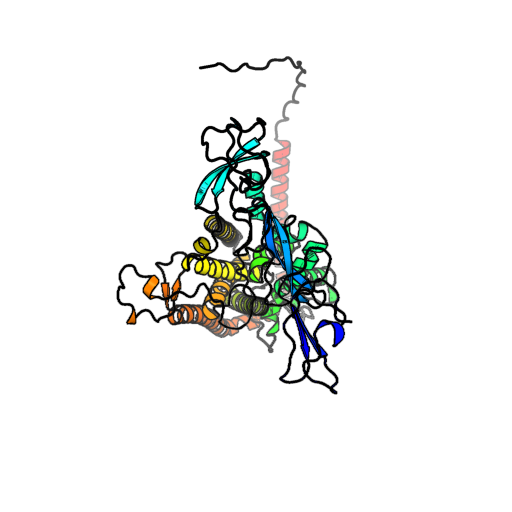74 1.00 55.84 434 GLU A CA 1
ATOM 3282 C C . GLU A 1 434 ? 33.663 -13.921 2.706 1.00 55.84 434 GLU A C 1
ATOM 3284 O O . GLU A 1 434 ? 33.027 -14.898 3.081 1.00 55.84 434 GLU A O 1
ATOM 3289 N N . GLU A 1 435 ? 33.515 -12.726 3.296 1.00 52.44 435 GLU A N 1
ATOM 3290 C CA . GLU A 1 435 ? 32.537 -12.463 4.380 1.00 52.44 435 GLU A CA 1
ATOM 3291 C C . GLU A 1 435 ? 31.233 -11.821 3.868 1.00 52.44 435 GLU A C 1
ATOM 3293 O O . GLU A 1 435 ? 30.273 -11.622 4.612 1.00 52.44 435 GLU A O 1
ATOM 3298 N N . ALA A 1 436 ? 31.170 -11.524 2.570 1.00 56.88 436 ALA A N 1
ATOM 3299 C CA . ALA A 1 436 ? 30.017 -10.952 1.893 1.00 56.88 436 ALA A CA 1
ATOM 3300 C C . ALA A 1 436 ? 29.007 -12.050 1.510 1.00 56.88 436 ALA A C 1
ATOM 3302 O O . ALA A 1 436 ? 28.675 -12.205 0.342 1.00 56.88 436 ALA A O 1
ATOM 3303 N N . THR A 1 437 ? 28.548 -12.868 2.458 1.00 63.28 437 THR A N 1
ATOM 3304 C CA . THR A 1 437 ? 27.458 -13.843 2.227 1.00 63.28 437 THR A CA 1
ATOM 3305 C C . THR A 1 437 ? 26.231 -13.570 3.083 1.00 63.28 437 THR A C 1
ATOM 3307 O O . THR A 1 437 ? 25.261 -14.316 3.008 1.00 63.28 437 THR A O 1
ATOM 3310 N N . THR A 1 438 ? 26.265 -12.538 3.923 1.00 82.31 438 THR A N 1
ATOM 3311 C CA . THR A 1 438 ? 25.120 -12.158 4.743 1.00 82.31 438 THR A CA 1
ATOM 3312 C C . THR A 1 438 ? 24.130 -11.335 3.924 1.00 82.31 438 THR A C 1
ATOM 3314 O O . THR A 1 438 ? 24.497 -10.399 3.201 1.00 82.31 438 THR A O 1
ATOM 3317 N N . ASP A 1 439 ? 22.859 -11.710 4.034 1.00 90.31 439 ASP A N 1
ATOM 3318 C CA . ASP A 1 439 ? 21.756 -11.013 3.389 1.00 90.31 439 ASP A CA 1
ATOM 3319 C C . ASP A 1 439 ? 21.350 -9.788 4.222 1.00 90.31 439 ASP A C 1
ATOM 3321 O O . ASP A 1 439 ? 21.077 -9.868 5.426 1.00 90.31 439 ASP A O 1
ATOM 3325 N N . CYS A 1 440 ? 21.305 -8.636 3.559 1.00 91.19 440 CYS A N 1
ATOM 3326 C CA . CYS A 1 440 ? 20.959 -7.347 4.136 1.00 91.19 440 CYS A CA 1
ATOM 3327 C C . CYS A 1 440 ? 19.732 -6.744 3.453 1.00 91.19 440 CYS A C 1
ATOM 3329 O O . CYS A 1 440 ? 19.508 -6.890 2.249 1.00 91.19 440 CYS A O 1
ATOM 3331 N N . VAL A 1 441 ? 18.997 -5.950 4.224 1.00 92.50 441 VAL A N 1
ATOM 3332 C CA . VAL A 1 441 ? 18.016 -4.990 3.718 1.00 92.50 441 VAL A CA 1
ATOM 3333 C C . VAL A 1 441 ? 18.583 -3.586 3.876 1.00 92.50 441 VAL A C 1
ATOM 3335 O O . VAL A 1 441 ? 19.024 -3.201 4.957 1.00 92.50 441 VAL A O 1
ATOM 3338 N N . ALA A 1 442 ? 18.606 -2.810 2.798 1.00 90.50 442 ALA A N 1
ATOM 3339 C CA . ALA A 1 442 ? 18.976 -1.401 2.858 1.00 90.50 442 ALA A CA 1
ATOM 3340 C C . ALA A 1 442 ? 17.729 -0.537 2.753 1.00 90.50 442 ALA A C 1
ATOM 3342 O O . ALA A 1 442 ? 16.878 -0.781 1.906 1.00 90.50 442 ALA A O 1
ATOM 3343 N N . PHE A 1 443 ? 17.655 0.510 3.569 1.00 91.56 443 PHE A N 1
ATOM 3344 C CA . PHE A 1 443 ? 16.573 1.489 3.517 1.00 91.56 443 PHE A CA 1
ATOM 3345 C C . PHE A 1 443 ? 17.093 2.807 2.949 1.00 91.56 443 PHE A C 1
ATOM 3347 O O . PHE A 1 443 ? 18.094 3.336 3.437 1.00 91.56 443 PHE A O 1
ATOM 3354 N N . PHE A 1 444 ? 16.391 3.362 1.957 1.00 89.69 444 PHE A N 1
ATOM 3355 C CA . PHE A 1 444 ? 16.626 4.657 1.292 1.00 89.69 444 PHE A CA 1
ATOM 3356 C C . PHE A 1 444 ? 17.943 4.791 0.516 1.00 89.69 444 PHE A C 1
ATOM 3358 O O . PHE A 1 444 ? 17.975 5.396 -0.552 1.00 89.69 444 PHE A O 1
ATOM 3365 N N . ARG A 1 445 ? 19.048 4.281 1.060 1.00 87.44 445 ARG A N 1
ATOM 3366 C CA . ARG A 1 445 ? 20.381 4.306 0.469 1.00 87.44 445 ARG A CA 1
ATOM 3367 C C . ARG A 1 445 ? 21.037 2.952 0.651 1.00 87.44 445 ARG A C 1
ATOM 3369 O O . ARG A 1 445 ? 21.051 2.409 1.752 1.00 87.44 445 ARG A O 1
ATOM 3376 N N . ARG A 1 446 ? 21.713 2.497 -0.400 1.00 81.06 446 ARG A N 1
ATOM 3377 C CA . ARG A 1 446 ? 22.492 1.253 -0.405 1.00 81.06 446 ARG A CA 1
ATOM 3378 C C . ARG A 1 446 ? 23.543 1.180 0.703 1.00 81.06 446 ARG A C 1
ATOM 3380 O O . ARG A 1 446 ? 23.864 0.096 1.154 1.00 81.06 446 ARG A O 1
ATOM 3387 N N . GLY A 1 447 ? 24.039 2.329 1.172 1.00 80.38 447 GLY A N 1
ATOM 3388 C CA . GLY A 1 447 ? 25.027 2.422 2.252 1.00 80.38 447 GLY A CA 1
ATOM 3389 C C . GLY A 1 447 ? 24.527 2.032 3.654 1.00 80.38 447 GLY A C 1
ATOM 3390 O O . GLY A 1 447 ? 25.329 1.835 4.558 1.00 80.38 447 GLY A O 1
ATOM 3391 N N . ASN A 1 448 ? 23.209 1.936 3.849 1.00 85.44 448 ASN A N 1
ATOM 3392 C CA . ASN A 1 448 ? 22.581 1.738 5.158 1.00 85.44 448 ASN A CA 1
ATOM 3393 C C . ASN A 1 448 ? 21.946 0.342 5.260 1.00 85.44 448 ASN A C 1
ATOM 3395 O O . ASN A 1 448 ? 20.771 0.211 5.605 1.00 85.44 448 ASN A O 1
ATOM 3399 N N . GLY A 1 449 ? 22.705 -0.690 4.889 1.00 88.12 449 GLY A N 1
ATOM 3400 C CA . GLY A 1 449 ? 22.282 -2.082 5.030 1.00 88.12 449 GLY A CA 1
ATOM 3401 C C . GLY A 1 449 ? 22.196 -2.503 6.493 1.00 88.12 449 GLY A C 1
ATOM 3402 O O . GLY A 1 449 ? 23.105 -2.222 7.272 1.00 88.12 449 GLY A O 1
ATOM 3403 N N . ILE A 1 450 ? 21.118 -3.190 6.852 1.00 92.12 450 ILE A N 1
ATOM 3404 C CA . ILE A 1 450 ? 20.933 -3.864 8.135 1.00 92.12 450 ILE A CA 1
ATOM 3405 C C . ILE A 1 450 ? 20.770 -5.351 7.829 1.00 92.12 450 ILE A C 1
ATOM 3407 O O . ILE A 1 450 ? 20.038 -5.716 6.908 1.00 92.12 450 ILE A O 1
ATOM 3411 N N . GLU A 1 451 ? 21.452 -6.205 8.589 1.00 92.69 451 GLU A N 1
ATOM 3412 C CA . GLU A 1 451 ? 21.282 -7.653 8.476 1.00 92.69 451 GLU A CA 1
ATOM 3413 C C . GLU A 1 451 ? 19.811 -8.026 8.698 1.00 92.69 451 GLU A C 1
ATOM 3415 O O . GLU A 1 451 ? 19.166 -7.520 9.623 1.00 92.69 451 GLU A O 1
ATOM 3420 N N . ILE A 1 452 ? 19.277 -8.914 7.856 1.00 93.50 452 ILE A N 1
ATOM 3421 C CA . ILE A 1 452 ? 17.862 -9.305 7.905 1.00 93.50 452 ILE A CA 1
ATOM 3422 C C . ILE A 1 452 ? 17.468 -9.814 9.293 1.00 93.50 452 ILE A C 1
ATOM 3424 O O . ILE A 1 452 ? 16.451 -9.383 9.835 1.00 93.50 452 ILE A O 1
ATOM 3428 N N . SER A 1 453 ? 18.294 -10.674 9.893 1.00 94.25 453 SER A N 1
ATOM 3429 C CA . SER A 1 453 ? 18.043 -11.261 11.213 1.00 94.25 453 SER A CA 1
ATOM 3430 C C . SER A 1 453 ? 17.868 -10.178 12.290 1.00 94.25 453 SER A C 1
ATOM 3432 O O . SER A 1 453 ? 16.927 -10.214 13.085 1.00 94.25 453 SER A O 1
ATOM 3434 N N . LEU A 1 454 ? 18.733 -9.159 12.279 1.00 94.62 454 LEU A N 1
ATOM 3435 C CA . LEU A 1 454 ? 18.686 -8.030 13.199 1.00 94.62 454 LEU A CA 1
ATOM 3436 C C . LEU A 1 454 ? 17.448 -7.160 12.956 1.00 94.62 454 LEU A C 1
ATOM 3438 O O . LEU A 1 454 ? 16.756 -6.807 13.912 1.00 94.62 454 LEU A O 1
ATOM 3442 N N . ALA A 1 455 ? 17.143 -6.842 11.696 1.00 95.50 455 ALA A N 1
ATOM 3443 C CA . ALA A 1 455 ? 15.967 -6.052 11.338 1.00 95.50 455 ALA A CA 1
ATOM 3444 C C . ALA A 1 455 ? 14.663 -6.750 11.771 1.00 95.50 455 ALA A C 1
ATOM 3446 O O . ALA A 1 455 ? 13.803 -6.125 12.396 1.00 95.50 455 ALA A O 1
ATOM 3447 N N . GLN A 1 456 ? 14.548 -8.057 11.517 1.00 96.50 456 GLN A N 1
ATOM 3448 C CA . GLN A 1 456 ? 13.415 -8.881 11.941 1.00 96.50 456 GLN A CA 1
ATOM 3449 C C . GLN A 1 456 ? 13.287 -8.928 13.466 1.00 96.50 456 GLN A C 1
ATOM 3451 O O . GLN A 1 456 ? 12.193 -8.726 13.989 1.00 96.50 456 GLN A O 1
ATOM 3456 N N . ASN A 1 457 ? 14.390 -9.121 14.193 1.00 97.19 457 ASN A N 1
ATOM 3457 C CA . ASN A 1 457 ? 14.382 -9.134 15.656 1.00 97.19 457 ASN A CA 1
ATOM 3458 C C . ASN A 1 457 ? 13.917 -7.797 16.248 1.00 97.19 457 ASN A C 1
ATOM 3460 O O . ASN A 1 457 ? 13.128 -7.789 17.193 1.00 97.19 457 ASN A O 1
ATOM 3464 N N . ILE A 1 458 ? 14.356 -6.669 15.679 1.00 96.69 458 ILE A N 1
ATOM 3465 C CA . ILE A 1 458 ? 13.894 -5.334 16.088 1.00 96.69 458 ILE A CA 1
ATOM 3466 C C . ILE A 1 458 ? 12.388 -5.196 15.842 1.00 96.69 458 ILE A C 1
ATOM 3468 O O . ILE A 1 458 ? 11.656 -4.784 16.742 1.00 96.69 458 ILE A O 1
ATOM 3472 N N . ALA A 1 459 ? 11.906 -5.580 14.657 1.00 97.38 459 ALA A N 1
ATOM 3473 C CA . ALA A 1 459 ? 10.487 -5.510 14.318 1.00 97.38 459 ALA A CA 1
ATOM 3474 C C . ALA A 1 459 ? 9.625 -6.399 15.239 1.00 97.38 459 ALA A C 1
ATOM 3476 O O . ALA A 1 459 ? 8.605 -5.947 15.761 1.00 97.38 459 ALA A O 1
ATOM 3477 N N . ILE A 1 460 ? 10.064 -7.632 15.518 1.00 97.62 460 ILE A N 1
ATOM 3478 C CA . ILE A 1 460 ? 9.405 -8.546 16.463 1.00 97.62 460 ILE A CA 1
ATOM 3479 C C . ILE A 1 460 ? 9.397 -7.956 17.875 1.00 97.62 460 ILE A C 1
ATOM 3481 O O . ILE A 1 460 ? 8.371 -8.019 18.549 1.00 97.62 460 ILE A O 1
ATOM 3485 N N . ALA A 1 461 ? 10.501 -7.358 18.328 1.00 97.81 461 ALA A N 1
ATOM 3486 C CA . ALA A 1 461 ? 10.580 -6.737 19.648 1.00 97.81 461 ALA A CA 1
ATOM 3487 C C . ALA A 1 461 ? 9.624 -5.541 19.784 1.00 97.81 461 ALA A C 1
ATOM 3489 O O . ALA A 1 461 ? 8.981 -5.395 20.823 1.00 97.81 461 ALA A O 1
ATOM 3490 N N . ILE A 1 462 ? 9.478 -4.722 18.737 1.00 96.94 462 ILE A N 1
ATOM 3491 C CA . ILE A 1 462 ? 8.531 -3.597 18.712 1.00 96.94 462 ILE A CA 1
ATOM 3492 C C . ILE A 1 462 ? 7.088 -4.109 18.819 1.00 96.94 462 ILE A C 1
ATOM 3494 O O . ILE A 1 462 ? 6.350 -3.671 19.705 1.00 96.94 462 ILE A O 1
ATOM 3498 N N . LEU A 1 463 ? 6.694 -5.072 17.976 1.00 97.38 463 LEU A N 1
ATOM 3499 C CA . LEU A 1 463 ? 5.334 -5.625 17.997 1.00 97.38 463 LEU A CA 1
ATOM 3500 C C . LEU A 1 463 ? 5.041 -6.393 19.290 1.00 97.38 463 LEU A C 1
ATOM 3502 O O . LEU A 1 463 ? 4.016 -6.178 19.937 1.00 97.38 463 LEU A O 1
ATOM 3506 N N . GLY A 1 464 ? 5.958 -7.266 19.703 1.00 96.88 464 GLY A N 1
ATOM 3507 C CA . GLY A 1 464 ? 5.847 -8.025 20.945 1.00 96.88 464 GLY A CA 1
ATOM 3508 C C . GLY A 1 464 ? 5.773 -7.109 22.165 1.00 96.88 464 GLY A C 1
ATOM 3509 O O . GLY A 1 464 ? 4.951 -7.335 23.051 1.00 96.88 464 GLY A O 1
ATOM 3510 N N . GLY A 1 465 ? 6.560 -6.030 22.179 1.00 96.56 465 GLY A N 1
ATOM 3511 C CA . GLY A 1 465 ? 6.529 -5.003 23.216 1.00 96.56 465 GLY A CA 1
ATOM 3512 C C . GLY A 1 465 ? 5.182 -4.285 23.291 1.00 96.56 465 GLY A C 1
ATOM 3513 O O . GLY A 1 465 ? 4.608 -4.188 24.375 1.00 96.56 465 GLY A O 1
ATOM 3514 N N . GLY A 1 466 ? 4.629 -3.844 22.157 1.00 94.38 466 GLY A N 1
ATOM 3515 C CA . GLY A 1 466 ? 3.310 -3.202 22.114 1.00 94.38 466 GLY A CA 1
ATOM 3516 C C . GLY A 1 466 ? 2.185 -4.112 22.616 1.00 94.38 466 GLY A C 1
ATOM 3517 O O . GLY A 1 466 ? 1.348 -3.686 23.420 1.00 94.38 466 GLY A O 1
ATOM 3518 N N . VAL A 1 467 ? 2.199 -5.388 22.219 1.00 93.44 467 VAL A N 1
ATOM 3519 C CA . VAL A 1 467 ? 1.236 -6.393 22.697 1.00 93.44 467 VAL A CA 1
ATOM 3520 C C . VAL A 1 467 ? 1.409 -6.656 24.194 1.00 93.44 467 VAL A C 1
ATOM 3522 O O . VAL A 1 467 ? 0.420 -6.659 24.928 1.00 93.44 467 VAL A O 1
ATOM 3525 N N . LEU A 1 468 ? 2.646 -6.823 24.672 1.00 94.25 468 LEU A N 1
ATOM 3526 C CA . LEU A 1 468 ? 2.941 -7.053 26.087 1.00 94.25 468 LEU A CA 1
ATOM 3527 C C . LEU A 1 468 ? 2.481 -5.879 26.956 1.00 94.25 468 LEU A C 1
ATOM 3529 O O . LEU A 1 468 ? 1.812 -6.096 27.964 1.00 94.25 468 LEU A O 1
ATOM 3533 N N . ILE A 1 469 ? 2.779 -4.639 26.556 1.00 92.25 469 ILE A N 1
ATOM 3534 C CA . ILE A 1 469 ? 2.332 -3.435 27.271 1.00 92.25 469 ILE A CA 1
ATOM 3535 C C . ILE A 1 469 ? 0.802 -3.375 27.302 1.00 92.25 469 ILE A C 1
ATOM 3537 O O . ILE A 1 469 ? 0.224 -3.110 28.357 1.00 92.25 469 ILE A O 1
ATOM 3541 N N . SER A 1 470 ? 0.137 -3.666 26.181 1.00 89.06 470 SER A N 1
ATOM 3542 C CA . SER A 1 470 ? -1.330 -3.704 26.106 1.00 89.06 470 SER A CA 1
ATOM 3543 C C . SER A 1 470 ? -1.916 -4.754 27.053 1.00 89.06 470 SER A C 1
ATOM 3545 O O . SER A 1 470 ? -2.862 -4.465 27.785 1.00 89.06 470 SER A O 1
ATOM 3547 N N . ALA A 1 471 ? -1.318 -5.948 27.100 1.00 87.50 471 ALA A N 1
ATOM 3548 C CA . ALA A 1 471 ? -1.732 -7.031 27.985 1.00 87.50 471 ALA A CA 1
ATOM 3549 C C . ALA A 1 471 ? -1.526 -6.678 29.467 1.00 87.50 471 ALA A C 1
ATOM 3551 O O . ALA A 1 471 ? -2.446 -6.835 30.269 1.00 87.50 471 ALA A O 1
ATOM 3552 N N . VAL A 1 472 ? -0.356 -6.145 29.834 1.00 89.12 472 VAL A N 1
ATOM 3553 C CA . VAL A 1 472 ? -0.064 -5.698 31.206 1.00 89.12 472 VAL A CA 1
ATOM 3554 C C . VAL A 1 472 ? -1.033 -4.596 31.626 1.00 89.12 472 VAL A C 1
ATOM 3556 O O . VAL A 1 472 ? -1.630 -4.675 32.697 1.00 89.12 472 VAL A O 1
ATOM 3559 N N . ASN A 1 473 ? -1.257 -3.600 30.768 1.00 85.88 473 ASN A N 1
ATOM 3560 C CA . ASN A 1 473 ? -2.197 -2.517 31.036 1.00 85.88 473 ASN A CA 1
ATOM 3561 C C . ASN A 1 473 ? -3.636 -3.035 31.200 1.00 85.88 473 ASN A C 1
ATOM 3563 O O . ASN A 1 473 ? -4.346 -2.582 32.097 1.00 85.88 473 ASN A O 1
ATOM 3567 N N . ALA A 1 474 ? -4.047 -4.025 30.402 1.00 82.06 474 ALA A N 1
ATOM 3568 C CA . ALA A 1 474 ? -5.348 -4.672 30.542 1.00 82.06 474 ALA A CA 1
ATOM 3569 C C . ALA A 1 474 ? -5.503 -5.432 31.866 1.00 82.06 474 ALA A C 1
ATOM 3571 O O . ALA A 1 474 ? -6.569 -5.384 32.479 1.00 82.06 474 ALA A O 1
ATOM 3572 N N . VAL A 1 475 ? -4.445 -6.096 32.339 1.00 83.62 475 VAL A N 1
ATOM 3573 C CA . VAL A 1 475 ? -4.441 -6.780 33.641 1.00 83.62 475 VAL A CA 1
ATOM 3574 C C . VAL A 1 475 ? -4.490 -5.772 34.791 1.00 83.62 475 VAL A C 1
ATOM 3576 O O . VAL A 1 475 ? -5.305 -5.931 35.696 1.00 83.62 475 VAL A O 1
ATOM 3579 N N . LEU A 1 476 ? -3.675 -4.713 34.742 1.00 85.12 476 LEU A N 1
ATOM 3580 C CA . LEU A 1 476 ? -3.601 -3.703 35.804 1.00 85.12 476 LEU A CA 1
ATOM 3581 C C . LEU A 1 476 ? -4.886 -2.873 35.923 1.00 85.12 476 LEU A C 1
ATOM 3583 O O . LEU A 1 476 ? -5.328 -2.576 37.030 1.00 85.12 476 LEU A O 1
ATOM 3587 N N . LYS A 1 477 ? -5.520 -2.521 34.797 1.00 77.06 477 LYS A N 1
ATOM 3588 C CA . LYS A 1 477 ? -6.763 -1.726 34.775 1.00 77.06 477 LYS A CA 1
ATOM 3589 C C . LYS A 1 477 ? -8.03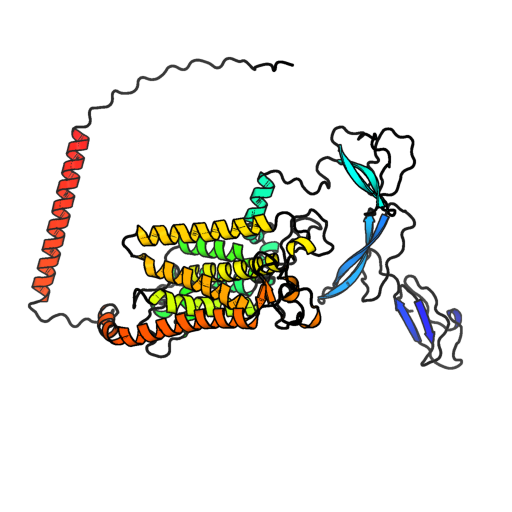8 -2.566 34.899 1.00 77.06 477 LYS A C 1
ATOM 3591 O O . LYS A 1 477 ? -9.133 -2.004 34.915 1.00 77.06 477 LYS A O 1
ATOM 3596 N N . ARG A 1 478 ? -7.922 -3.892 35.044 1.00 66.50 478 ARG A N 1
ATOM 3597 C CA . ARG A 1 478 ? -9.059 -4.823 35.150 1.00 66.50 478 ARG A CA 1
ATOM 3598 C C . ARG A 1 478 ? -10.045 -4.449 36.263 1.00 66.50 478 ARG A C 1
ATOM 3600 O O . ARG A 1 478 ? -11.240 -4.637 36.079 1.00 66.50 478 ARG A O 1
ATOM 3607 N N . HIS A 1 479 ? -9.562 -3.873 37.365 1.00 57.25 479 HIS A N 1
ATOM 3608 C CA . HIS A 1 479 ? -10.391 -3.482 38.511 1.00 57.25 479 HIS A CA 1
ATOM 3609 C C . HIS A 1 479 ? -11.242 -2.222 38.290 1.00 57.25 479 HIS A C 1
ATOM 3611 O O . HIS A 1 479 ? -12.242 -2.055 38.970 1.00 57.25 479 HIS A O 1
ATOM 3617 N N . ILE A 1 480 ? -10.891 -1.361 37.328 1.00 54.25 480 ILE A N 1
ATOM 3618 C CA . ILE A 1 480 ? -11.644 -0.125 37.030 1.00 54.25 480 ILE A CA 1
ATOM 3619 C C . ILE A 1 480 ? -12.839 -0.425 36.102 1.00 54.25 480 ILE A C 1
ATOM 3621 O O . ILE A 1 480 ? -13.815 0.315 36.040 1.00 54.25 480 ILE A O 1
ATOM 3625 N N . SER A 1 481 ? -12.782 -1.544 35.373 1.00 49.19 481 SER A N 1
ATOM 3626 C CA . SER A 1 481 ? -13.774 -1.924 34.364 1.00 49.19 481 SER A CA 1
ATOM 3627 C C . SER A 1 481 ? -15.097 -2.445 34.926 1.00 49.19 481 SER A C 1
ATOM 3629 O O . SER A 1 481 ? -16.058 -2.521 34.155 1.00 49.19 481 SER A O 1
ATOM 3631 N N . ASP A 1 482 ? -15.172 -2.855 36.190 1.00 48.78 482 ASP A N 1
ATOM 3632 C CA . ASP A 1 482 ? -16.432 -3.387 36.721 1.00 48.78 482 ASP A CA 1
ATOM 3633 C C . ASP A 1 482 ? -17.472 -2.268 36.968 1.00 48.78 482 ASP A C 1
ATOM 3635 O O . ASP A 1 482 ? -18.668 -2.545 36.910 1.00 48.78 482 ASP A O 1
ATOM 3639 N N . ASP A 1 483 ? -17.048 -0.997 37.035 1.00 44.38 483 ASP A N 1
ATOM 3640 C CA . ASP A 1 483 ? -17.943 0.175 37.085 1.00 44.38 483 ASP A CA 1
ATOM 3641 C C . ASP A 1 483 ? -18.373 0.675 35.689 1.00 44.38 483 ASP A C 1
ATOM 3643 O O . ASP A 1 483 ? -19.417 1.309 35.526 1.00 44.38 483 ASP A O 1
ATOM 3647 N N . GLY A 1 484 ? -17.626 0.319 34.635 1.00 44.25 484 GLY A N 1
ATOM 3648 C CA . GLY A 1 484 ? -17.989 0.605 33.239 1.00 44.25 484 GLY A CA 1
ATOM 3649 C C . GLY A 1 484 ? -19.219 -0.169 32.743 1.00 44.25 484 GLY A C 1
ATOM 3650 O O . GLY A 1 484 ? -19.757 0.140 31.680 1.00 44.25 484 GLY A O 1
ATOM 3651 N N . LEU A 1 485 ? -19.704 -1.146 33.522 1.00 43.62 485 LEU A N 1
ATOM 3652 C CA . LEU A 1 485 ? -20.965 -1.844 33.262 1.00 43.62 485 LEU A CA 1
ATOM 3653 C C . LEU A 1 485 ? -22.193 -0.927 33.423 1.00 43.62 485 LEU A C 1
ATOM 3655 O O . LEU A 1 485 ? -23.237 -1.209 32.835 1.00 43.62 485 LEU A O 1
ATOM 3659 N N . ALA A 1 486 ? -22.078 0.178 34.169 1.00 40.84 486 ALA A N 1
ATOM 3660 C CA . ALA A 1 486 ? -23.205 1.068 34.452 1.00 40.84 486 ALA A CA 1
ATOM 3661 C C . ALA A 1 486 ? -23.675 1.884 33.230 1.00 40.84 486 ALA A C 1
ATOM 3663 O O . ALA A 1 486 ? -24.826 2.308 33.187 1.00 40.84 486 ALA A O 1
ATOM 3664 N N . LEU A 1 487 ? -22.835 2.052 32.201 1.00 40.06 487 LEU A N 1
ATOM 3665 C CA . LEU A 1 487 ? -23.197 2.764 30.964 1.00 40.06 487 LEU A CA 1
ATOM 3666 C C . LEU A 1 487 ? -23.790 1.860 29.867 1.00 40.06 487 LEU A C 1
ATOM 3668 O O . LEU A 1 487 ? -24.131 2.354 28.797 1.00 40.06 487 LEU A O 1
ATOM 3672 N N . CYS A 1 488 ? -23.938 0.552 30.116 1.00 42.66 488 CYS A N 1
ATOM 3673 C CA . CYS A 1 488 ? -24.463 -0.410 29.134 1.00 42.66 488 CYS A CA 1
ATOM 3674 C C . CYS A 1 488 ? -25.727 -1.173 29.579 1.00 42.66 488 CYS A C 1
ATOM 3676 O O . CYS A 1 488 ? -26.192 -2.039 28.834 1.00 42.66 488 CYS A O 1
ATOM 3678 N N . SER A 1 489 ? -26.339 -0.835 30.721 1.00 37.38 489 SER A N 1
ATOM 3679 C CA . SER A 1 489 ? -27.714 -1.261 31.030 1.00 37.38 489 SER A CA 1
ATOM 3680 C C . SER A 1 489 ? -28.732 -0.334 30.359 1.00 37.38 489 SER A C 1
ATOM 3682 O O . SER A 1 489 ? -29.358 0.511 30.992 1.00 37.38 489 SER A O 1
ATOM 3684 N N . CYS A 1 490 ? -28.933 -0.514 29.054 1.00 42.47 490 CYS A N 1
ATOM 3685 C CA . CYS A 1 490 ? -30.226 -0.207 28.444 1.00 42.47 490 CYS A CA 1
ATOM 3686 C C . CYS A 1 490 ? -31.140 -1.414 28.687 1.00 42.47 490 CYS A C 1
ATOM 3688 O O . CYS A 1 490 ? -31.113 -2.380 27.926 1.00 42.47 490 CYS A O 1
ATOM 3690 N N . GLY A 1 491 ? -31.888 -1.367 29.787 1.00 45.00 491 GLY A N 1
ATOM 3691 C CA . GLY A 1 491 ? -32.822 -2.408 30.206 1.00 45.00 491 GLY A CA 1
ATOM 3692 C C . GLY A 1 491 ? -32.881 -2.464 31.725 1.00 45.00 491 GLY A C 1
ATOM 3693 O O . GLY A 1 491 ? -32.072 -3.147 32.340 1.00 45.00 491 GLY A O 1
ATOM 3694 N N . ASP A 1 492 ? -33.813 -1.696 32.285 1.00 43.84 492 ASP A N 1
ATOM 3695 C CA . ASP A 1 492 ? -34.228 -1.673 33.689 1.00 43.84 492 ASP A CA 1
ATOM 3696 C C . ASP A 1 492 ? -33.146 -1.314 34.717 1.00 43.84 492 ASP A C 1
ATOM 3698 O O . ASP A 1 492 ? -32.544 -2.160 35.376 1.00 43.84 492 ASP A O 1
ATOM 3702 N N . VAL A 1 493 ? -32.973 -0.008 34.932 1.00 40.94 493 VAL A N 1
ATOM 3703 C CA . VAL A 1 493 ? -32.478 0.490 36.219 1.00 40.94 493 VAL A CA 1
ATOM 3704 C C . VAL A 1 493 ? -33.620 0.296 37.228 1.00 40.94 493 VAL A C 1
ATOM 3706 O O . VAL A 1 493 ? -34.673 0.914 37.050 1.00 40.94 493 VAL A O 1
ATOM 3709 N N . PRO A 1 494 ? -33.472 -0.520 38.292 1.00 46.59 494 PRO A N 1
ATOM 3710 C CA . PRO A 1 494 ? -34.373 -0.417 39.426 1.00 46.59 494 PRO A CA 1
ATOM 3711 C C . PRO A 1 494 ? -34.174 0.983 40.000 1.00 46.59 494 PRO A C 1
ATOM 3713 O O . PRO A 1 494 ? -33.075 1.323 40.441 1.00 46.59 494 PRO A O 1
ATOM 3716 N N . GLY A 1 495 ? -35.216 1.810 39.905 1.00 43.28 495 GLY A N 1
ATOM 3717 C CA . GLY A 1 495 ? -35.166 3.211 40.306 1.00 43.28 495 GLY A CA 1
ATOM 3718 C C . GLY A 1 495 ? -34.554 3.387 41.703 1.00 43.28 495 GLY A C 1
ATOM 3719 O O . GLY A 1 495 ? -34.782 2.542 42.579 1.00 43.28 495 GLY A O 1
ATOM 3720 N N . PRO A 1 496 ? -33.785 4.466 41.940 1.00 48.03 496 PRO A N 1
ATOM 3721 C CA . PRO A 1 496 ? -33.275 4.760 43.269 1.00 48.03 496 PRO A CA 1
ATOM 3722 C C . PRO A 1 496 ? -34.462 4.893 44.220 1.00 48.03 496 PRO A C 1
ATOM 3724 O O . PRO A 1 496 ? -35.465 5.538 43.902 1.00 48.03 496 PRO A O 1
ATOM 3727 N N . LYS A 1 497 ? -34.369 4.257 45.385 1.00 52.03 497 LYS A N 1
ATOM 3728 C CA . LYS A 1 497 ? -35.407 4.343 46.408 1.00 52.03 497 LYS A CA 1
ATOM 3729 C C . LYS A 1 497 ? -35.570 5.803 46.859 1.00 52.03 497 LYS A C 1
ATOM 3731 O O . LYS A 1 497 ? -34.747 6.315 47.604 1.00 52.03 497 LYS A O 1
ATOM 3736 N N . GLY A 1 498 ? -36.661 6.430 46.423 1.00 51.97 498 GLY A N 1
ATOM 3737 C CA . GLY A 1 498 ? -37.445 7.441 47.144 1.00 51.97 498 GLY A CA 1
ATOM 3738 C C . GLY A 1 498 ? -36.867 8.848 47.324 1.00 51.97 498 GLY A C 1
ATOM 3739 O O . GLY A 1 498 ? -37.529 9.802 46.929 1.00 51.97 498 GLY A O 1
ATOM 3740 N N . GLU A 1 499 ? -35.684 9.006 47.918 1.00 55.50 499 GLU A N 1
ATOM 3741 C CA . GLU A 1 499 ? -35.234 10.318 48.430 1.00 55.50 499 GLU A CA 1
ATOM 3742 C C . GLU A 1 499 ? -34.030 10.904 47.681 1.00 55.50 499 GLU A C 1
ATOM 3744 O O . GLU A 1 499 ? -34.033 12.093 47.361 1.00 55.50 499 GLU A O 1
ATOM 3749 N N . ASP A 1 500 ? -33.051 10.089 47.286 1.00 54.81 500 ASP A N 1
ATOM 3750 C CA . ASP A 1 500 ? -31.836 10.609 46.637 1.00 54.81 500 ASP A CA 1
ATOM 3751 C C . ASP A 1 500 ? -32.058 11.009 45.166 1.00 54.81 500 ASP A C 1
ATOM 3753 O O . ASP A 1 500 ? -31.404 11.916 44.649 1.00 54.81 500 ASP A O 1
ATOM 3757 N N . ALA A 1 501 ? -33.042 10.397 44.496 1.00 54.38 501 ALA A N 1
ATOM 3758 C CA . ALA A 1 501 ? -33.400 10.725 43.113 1.00 54.38 501 ALA A CA 1
ATOM 3759 C C . ALA A 1 501 ? -34.032 12.120 42.981 1.00 54.38 501 ALA A C 1
ATOM 3761 O O . ALA A 1 501 ? -33.738 12.839 42.029 1.00 54.38 501 ALA A O 1
ATOM 3762 N N . GLN A 1 502 ? -34.858 12.530 43.952 1.00 61.31 502 GLN A N 1
ATOM 3763 C CA . GLN A 1 502 ? -35.501 13.847 43.917 1.00 61.31 502 GLN A CA 1
ATOM 3764 C C . GLN A 1 502 ? -34.496 14.980 44.127 1.00 61.31 502 GLN A C 1
ATOM 3766 O O . GLN A 1 502 ? -34.665 16.061 43.565 1.00 61.31 502 GLN A O 1
ATOM 3771 N N . ASN A 1 503 ? -33.445 14.740 44.912 1.00 67.88 503 ASN A N 1
ATOM 3772 C CA . ASN A 1 503 ? -32.397 15.729 45.144 1.00 67.88 503 ASN A CA 1
ATOM 3773 C C . ASN A 1 503 ? -31.474 15.858 43.925 1.00 67.88 503 ASN A C 1
ATOM 3775 O O . ASN A 1 503 ? -31.207 16.974 43.491 1.00 67.88 503 ASN A O 1
ATOM 3779 N N . ALA A 1 504 ? -31.088 14.741 43.298 1.00 68.50 504 ALA A N 1
ATOM 3780 C CA . ALA A 1 504 ? -30.287 14.769 42.074 1.00 68.50 504 ALA A CA 1
ATOM 3781 C C . ALA A 1 504 ? -31.028 15.428 40.893 1.00 68.50 504 ALA A C 1
ATOM 3783 O O . ALA A 1 504 ? -30.427 16.179 40.124 1.00 68.50 504 ALA A O 1
ATOM 3784 N N . GLU A 1 505 ? -32.337 15.191 40.760 1.00 76.12 505 GLU A N 1
ATOM 3785 C CA . GLU A 1 505 ? -33.160 15.829 39.728 1.00 76.12 505 GLU A CA 1
ATOM 3786 C C . GLU A 1 505 ? -33.338 17.332 39.987 1.00 76.12 505 GLU A C 1
ATOM 3788 O O . GLU A 1 505 ? -33.192 18.135 39.064 1.00 76.12 505 GLU A O 1
ATOM 3793 N N . LYS A 1 506 ? -33.555 17.742 41.245 1.00 76.88 506 LYS A N 1
ATOM 3794 C CA . LYS A 1 506 ? -33.588 19.165 41.627 1.00 76.88 506 LYS A CA 1
ATOM 3795 C C . LYS A 1 506 ? -32.262 19.869 41.353 1.00 76.88 506 LYS A C 1
ATOM 3797 O O . LYS A 1 506 ? -32.276 20.985 40.833 1.00 76.88 506 LYS A O 1
ATOM 3802 N N . ASP A 1 507 ? -31.133 19.223 41.629 1.00 79.69 507 ASP A N 1
ATOM 3803 C CA . ASP A 1 507 ? -29.813 19.793 41.358 1.00 79.69 507 ASP A CA 1
ATOM 3804 C C . ASP A 1 507 ? -29.571 19.956 39.851 1.00 79.69 507 ASP A C 1
ATOM 3806 O O . ASP A 1 507 ? -29.117 21.016 39.412 1.00 79.69 507 ASP A O 1
ATOM 3810 N N . LEU A 1 508 ? -29.964 18.971 39.037 1.00 78.88 508 LEU A N 1
ATOM 3811 C CA . LEU A 1 508 ? -29.893 19.044 37.573 1.00 78.88 508 LEU A CA 1
ATOM 3812 C C . LEU A 1 508 ? -30.799 20.134 36.987 1.00 78.88 508 LEU A C 1
ATOM 3814 O O . LEU A 1 508 ? -30.379 20.862 36.084 1.00 78.88 508 LEU A O 1
ATOM 3818 N N . ILE A 1 509 ? -32.017 20.282 37.514 1.00 84.44 509 ILE A N 1
ATOM 3819 C CA . ILE A 1 509 ? -32.937 21.357 37.123 1.00 84.44 509 ILE A CA 1
ATOM 3820 C C . ILE A 1 509 ? -32.338 22.717 37.499 1.00 84.44 509 ILE A C 1
ATOM 3822 O O . ILE A 1 509 ? -32.294 23.609 36.653 1.00 84.44 509 ILE A O 1
ATOM 3826 N N . SER A 1 510 ? -31.770 22.856 38.701 1.00 87.12 510 SER A N 1
ATOM 3827 C CA . SER A 1 510 ? -31.131 24.103 39.141 1.00 87.12 510 SER A CA 1
ATOM 3828 C C . SER A 1 510 ? -29.914 24.481 38.282 1.00 87.12 510 SER A C 1
ATOM 3830 O O . SER A 1 510 ? -29.697 25.655 37.968 1.00 87.12 510 SER A O 1
ATOM 3832 N N . LEU A 1 511 ? -29.134 23.487 37.838 1.00 87.31 511 LEU A N 1
ATOM 3833 C CA . LEU A 1 511 ? -27.994 23.693 36.949 1.00 87.31 511 LEU A CA 1
ATOM 3834 C C . LEU A 1 511 ? -28.461 24.153 35.562 1.00 87.31 511 LEU A C 1
ATOM 3836 O O . LEU A 1 511 ? -27.892 25.085 34.989 1.00 87.31 511 LEU A O 1
ATOM 3840 N N . ARG A 1 512 ? -29.526 23.532 35.041 1.00 87.56 512 ARG A N 1
ATOM 3841 C CA . ARG A 1 512 ? -30.129 23.896 33.755 1.00 87.56 512 ARG A CA 1
ATOM 3842 C C . ARG A 1 512 ? -30.714 25.305 33.791 1.00 87.56 512 ARG A C 1
ATOM 3844 O O . ARG A 1 512 ? -30.494 26.068 32.857 1.00 87.56 512 ARG A O 1
ATOM 3851 N N . GLU A 1 513 ? -31.397 25.683 34.868 1.00 90.50 513 GLU A N 1
ATOM 3852 C CA . GLU A 1 513 ? -31.929 27.039 35.045 1.00 90.50 513 GLU A CA 1
ATOM 3853 C C . GLU A 1 513 ? -30.818 28.095 35.077 1.00 90.50 513 GLU A C 1
ATOM 3855 O O . GLU A 1 513 ? -30.949 29.137 34.434 1.00 90.50 513 GLU A O 1
ATOM 3860 N N . ARG A 1 514 ? -29.678 27.810 35.727 1.00 87.94 514 ARG A N 1
ATOM 3861 C CA . ARG A 1 514 ? -28.502 28.700 35.690 1.00 87.94 514 ARG A CA 1
ATOM 3862 C C . ARG A 1 514 ? -27.925 28.850 34.283 1.00 87.94 514 ARG A C 1
ATOM 3864 O O . ARG A 1 514 ? -27.594 29.963 33.882 1.00 87.94 514 ARG A O 1
ATOM 3871 N N . GLN A 1 515 ? -27.824 27.757 33.527 1.00 87.31 515 GLN A N 1
ATOM 3872 C CA . GLN A 1 515 ? -27.327 27.796 32.147 1.00 87.31 515 GLN A CA 1
ATOM 3873 C C . GLN A 1 515 ? -28.267 28.573 31.219 1.00 87.31 515 GLN A C 1
ATOM 3875 O O . GLN A 1 515 ? -27.805 29.385 30.422 1.00 87.31 515 GLN A O 1
ATOM 3880 N N . VAL A 1 516 ? -29.581 28.374 31.353 1.00 90.12 516 VAL A N 1
ATOM 3881 C CA . VAL A 1 516 ? -30.592 29.125 30.591 1.00 90.12 516 VAL A CA 1
ATOM 3882 C C . VAL A 1 516 ? -30.572 30.608 30.969 1.00 90.12 516 VAL A C 1
ATOM 3884 O O . VAL A 1 516 ? -30.691 31.460 30.089 1.00 90.12 516 VAL A O 1
ATOM 3887 N N . GLY A 1 517 ? -30.367 30.933 32.249 1.00 90.81 517 GLY A N 1
ATOM 3888 C CA . GLY A 1 517 ? -30.195 32.308 32.718 1.00 90.81 517 GLY A CA 1
ATOM 3889 C C . GLY A 1 517 ? -28.994 33.007 32.075 1.00 90.81 517 GLY A C 1
ATOM 3890 O O . GLY A 1 517 ? -29.154 34.096 31.527 1.00 90.81 517 GLY A O 1
ATOM 3891 N N . ALA A 1 518 ? -27.828 32.352 32.064 1.00 87.12 518 ALA A N 1
ATOM 3892 C CA . ALA A 1 518 ? -26.616 32.881 31.435 1.00 87.12 518 ALA A CA 1
ATOM 3893 C C . ALA A 1 518 ? -26.801 33.110 29.923 1.00 87.12 518 ALA A C 1
ATOM 3895 O O . ALA A 1 518 ? -26.471 34.174 29.405 1.00 87.12 518 ALA A O 1
ATOM 3896 N N . LEU A 1 519 ? -27.428 32.155 29.226 1.00 86.12 519 LEU A N 1
ATOM 3897 C CA . LEU A 1 519 ? -27.737 32.281 27.798 1.00 86.12 519 LEU A CA 1
ATOM 3898 C C . LEU A 1 519 ? -28.688 33.447 27.509 1.00 86.12 519 LEU A C 1
ATOM 3900 O O . LEU A 1 519 ? -28.519 34.167 26.526 1.00 86.12 519 LEU A O 1
ATOM 3904 N N . LYS A 1 520 ? -29.686 33.659 28.371 1.00 92.06 520 LYS A N 1
ATOM 3905 C CA . LYS A 1 520 ? -30.623 34.776 28.234 1.00 92.06 520 LYS A CA 1
ATOM 3906 C C . LYS A 1 520 ? -29.911 36.119 28.399 1.00 92.06 520 LYS A C 1
ATOM 3908 O O . LYS A 1 520 ? -30.206 37.053 27.655 1.00 92.06 520 LYS A O 1
ATOM 3913 N N . GLU A 1 521 ? -28.964 36.220 29.328 1.00 91.44 521 GLU A N 1
ATOM 3914 C CA . GLU A 1 521 ? -28.166 37.432 29.530 1.00 91.44 521 GLU A CA 1
ATOM 3915 C C . GLU A 1 521 ? -27.289 37.749 28.307 1.00 91.44 521 GLU A C 1
ATOM 3917 O O . GLU A 1 521 ? -27.296 38.889 27.834 1.00 91.44 521 GLU A O 1
ATOM 3922 N N . ASP A 1 522 ? -26.640 36.737 27.725 1.00 89.44 522 ASP A N 1
ATOM 3923 C CA . ASP A 1 522 ? -25.835 36.883 26.505 1.00 89.44 522 ASP A CA 1
ATOM 3924 C C . ASP A 1 522 ? -26.672 37.324 25.298 1.00 89.44 522 ASP A C 1
ATOM 3926 O O . ASP A 1 522 ? -26.281 38.245 24.576 1.00 89.44 522 ASP A O 1
ATOM 3930 N N . VAL A 1 523 ? -27.863 36.744 25.110 1.00 91.44 523 VAL A N 1
ATOM 3931 C CA . VAL A 1 523 ? -28.803 37.171 24.058 1.00 91.44 523 VAL A CA 1
ATOM 3932 C C . VAL A 1 523 ? -29.221 38.628 24.264 1.00 91.44 523 VAL A C 1
ATOM 3934 O O . VAL A 1 523 ? -29.176 39.422 23.326 1.00 91.44 523 VAL A O 1
ATOM 3937 N N . THR A 1 524 ? -29.532 39.019 25.503 1.00 90.94 524 THR A N 1
ATOM 3938 C CA . THR A 1 524 ? -29.912 40.407 25.825 1.00 90.94 524 THR A CA 1
ATOM 3939 C C . THR A 1 524 ? -28.754 41.383 25.570 1.00 90.94 524 THR A C 1
ATOM 3941 O O . THR A 1 524 ? -28.959 42.545 25.205 1.00 90.94 524 THR A O 1
ATOM 3944 N N . ARG A 1 525 ? -27.509 40.935 25.770 1.00 90.81 525 ARG A N 1
ATOM 3945 C CA . ARG A 1 525 ? -26.302 41.719 25.485 1.00 90.81 525 ARG A CA 1
ATOM 3946 C C . ARG A 1 525 ? -26.085 41.887 23.982 1.00 90.81 525 ARG A C 1
ATOM 3948 O O . ARG A 1 525 ? -25.729 42.983 23.547 1.00 90.81 525 ARG A O 1
ATOM 3955 N N . LEU A 1 526 ? -26.335 40.836 23.202 1.00 88.94 526 LEU A N 1
ATOM 3956 C CA . LEU A 1 526 ? -26.262 40.870 21.742 1.00 88.94 526 LEU A CA 1
ATOM 3957 C C . LEU A 1 526 ? -27.320 41.810 21.150 1.00 88.94 526 LEU A C 1
ATOM 3959 O O . LEU A 1 526 ? -27.022 42.605 20.263 1.00 88.94 526 LEU A O 1
ATOM 3963 N N . GLU A 1 527 ? -28.534 41.772 21.694 1.00 92.44 527 GLU A N 1
ATOM 3964 C CA . GLU A 1 527 ? -29.640 42.634 21.277 1.00 92.44 527 GLU A CA 1
ATOM 3965 C C . GLU A 1 527 ? -29.335 44.115 21.552 1.00 92.44 527 GLU A C 1
ATOM 3967 O O . GLU A 1 527 ? -29.523 44.964 20.681 1.00 92.44 527 GLU A O 1
ATOM 3972 N N . ARG A 1 528 ? -28.732 44.433 22.710 1.00 91.88 528 ARG A N 1
ATOM 3973 C CA . ARG A 1 528 ? -28.220 45.788 22.992 1.00 91.88 528 ARG A CA 1
ATOM 3974 C C . ARG A 1 528 ? -27.112 46.216 22.031 1.00 91.88 528 ARG A C 1
ATOM 3976 O O . ARG A 1 528 ? -27.065 47.383 21.653 1.00 91.88 528 ARG A O 1
ATOM 3983 N N . LEU A 1 529 ? -26.219 45.308 21.638 1.00 90.31 529 LEU A N 1
ATOM 3984 C CA . LEU A 1 529 ? -25.171 45.596 20.652 1.00 90.31 529 LEU A CA 1
ATO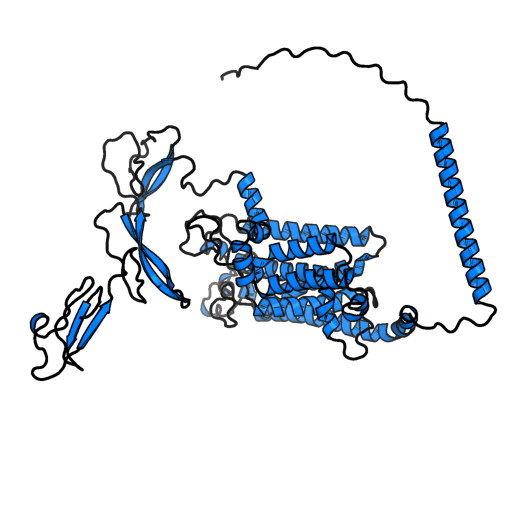M 3985 C C . LEU A 1 529 ? -25.757 45.881 19.267 1.00 90.31 529 LEU A C 1
ATOM 3987 O O . LEU A 1 529 ? -25.324 46.826 18.613 1.00 90.31 529 LEU A O 1
ATOM 3991 N N . MET A 1 530 ? -26.765 45.114 18.848 1.00 86.38 530 MET A N 1
ATOM 3992 C CA . MET A 1 530 ? -27.485 45.371 17.602 1.00 86.38 530 MET A CA 1
ATOM 3993 C C . MET A 1 530 ? -28.216 46.711 17.628 1.00 86.38 530 MET A C 1
ATOM 3995 O O . MET A 1 530 ? -28.163 47.446 16.648 1.00 86.38 530 MET A O 1
ATOM 3999 N N . HIS A 1 531 ? -28.866 47.055 18.741 1.00 87.56 531 HIS A N 1
ATOM 4000 C CA . HIS A 1 531 ? -29.615 48.306 18.836 1.00 87.56 531 HIS A CA 1
ATOM 4001 C C . HIS A 1 531 ? -28.712 49.548 18.899 1.00 87.56 531 HIS A C 1
ATOM 4003 O O . HIS A 1 531 ? -29.104 50.622 18.456 1.00 87.56 531 HIS A O 1
ATOM 4009 N N . ASN A 1 532 ? -27.485 49.390 19.404 1.00 87.75 532 ASN A N 1
ATOM 4010 C CA . ASN A 1 532 ? -26.493 50.462 19.490 1.00 87.75 532 ASN A CA 1
ATOM 4011 C C . ASN A 1 532 ? -25.571 50.554 18.264 1.00 87.75 532 ASN A C 1
ATOM 4013 O O . ASN A 1 532 ? -24.680 51.406 18.251 1.00 87.75 532 ASN A O 1
ATOM 4017 N N . MET A 1 533 ? -25.735 49.701 17.247 1.00 82.81 533 MET A N 1
ATOM 4018 C CA . MET A 1 533 ? -24.952 49.828 16.021 1.00 82.81 533 MET A CA 1
ATOM 4019 C C . MET A 1 533 ? -25.425 51.071 15.248 1.00 82.81 533 MET A C 1
ATOM 4021 O O . MET A 1 533 ? -26.605 51.161 14.906 1.00 82.81 533 MET A O 1
ATOM 4025 N N . PRO A 1 534 ? -24.543 52.050 14.972 1.00 76.56 534 PRO A N 1
ATOM 4026 C CA . PRO A 1 534 ? -24.922 53.227 14.206 1.00 76.56 534 PRO A CA 1
ATOM 4027 C C . PRO A 1 534 ? -25.348 52.803 12.799 1.00 76.56 534 PRO A C 1
ATOM 4029 O O . PRO A 1 534 ? -24.645 52.037 12.141 1.00 76.56 534 PRO A O 1
ATOM 4032 N N . ASN A 1 535 ? -26.501 53.306 12.346 1.00 72.69 535 ASN A N 1
ATOM 4033 C CA . ASN A 1 535 ? -26.998 53.071 10.993 1.00 72.69 535 ASN A CA 1
ATOM 4034 C C . ASN A 1 535 ? -25.911 53.456 9.984 1.00 72.69 535 ASN A C 1
ATOM 4036 O O . ASN A 1 535 ? -25.573 54.633 9.842 1.00 72.69 535 ASN A O 1
ATOM 4040 N N . LEU A 1 536 ? -25.354 52.451 9.306 1.00 68.19 536 LEU A N 1
ATOM 4041 C CA . LEU A 1 536 ? -24.412 52.649 8.213 1.00 68.19 536 LEU A CA 1
ATOM 4042 C C . LEU A 1 536 ? -25.092 53.530 7.152 1.00 68.19 536 LEU A C 1
ATOM 4044 O O . LEU A 1 536 ? -26.198 53.196 6.716 1.00 68.19 536 LEU A O 1
ATOM 4048 N N . PRO A 1 537 ? -24.483 54.660 6.753 1.00 60.06 537 PRO A N 1
ATOM 4049 C CA . PRO A 1 537 ? -25.067 55.520 5.738 1.00 60.06 537 PRO A CA 1
ATOM 4050 C C . PRO A 1 537 ? -25.213 54.726 4.440 1.00 60.06 537 PRO A C 1
ATOM 4052 O O . PRO A 1 537 ? -24.265 54.088 3.978 1.00 60.06 537 PRO A O 1
ATOM 4055 N N . ALA A 1 538 ? -26.427 54.744 3.890 1.00 56.19 538 ALA A N 1
ATOM 4056 C CA . ALA A 1 538 ? -26.766 54.078 2.644 1.00 56.19 538 ALA A CA 1
ATOM 4057 C C . ALA A 1 538 ? -25.768 54.489 1.553 1.00 56.19 538 ALA A C 1
ATOM 4059 O O . ALA A 1 538 ? -25.621 55.673 1.245 1.00 56.19 538 ALA A O 1
ATOM 4060 N N . ALA A 1 539 ? -25.059 53.501 1.006 1.00 54.66 539 ALA A N 1
ATOM 4061 C CA . ALA A 1 539 ? -24.110 53.706 -0.073 1.00 54.66 539 ALA A CA 1
ATOM 4062 C C . ALA A 1 539 ? -24.834 54.325 -1.277 1.00 54.66 539 ALA A C 1
ATOM 4064 O O . ALA A 1 539 ? -25.796 53.757 -1.797 1.00 54.66 539 ALA A O 1
ATOM 4065 N N . ALA A 1 540 ? -24.380 55.508 -1.688 1.00 57.28 540 ALA A N 1
ATOM 4066 C CA . ALA A 1 540 ? -24.862 56.169 -2.890 1.00 57.28 540 ALA A CA 1
ATOM 4067 C C . ALA A 1 540 ? -24.511 55.327 -4.136 1.00 57.28 540 ALA A C 1
ATOM 4069 O O . ALA A 1 540 ? -23.434 54.724 -4.178 1.00 57.28 540 ALA A O 1
ATOM 4070 N N . PRO A 1 541 ? -25.395 55.272 -5.147 1.00 57.00 541 PRO A N 1
ATOM 4071 C CA . PRO A 1 541 ? -25.151 54.514 -6.366 1.00 57.00 541 PRO A CA 1
ATOM 4072 C C . PRO A 1 541 ? -24.005 55.152 -7.162 1.00 57.00 541 PRO A C 1
ATOM 4074 O O . PRO A 1 541 ? -24.039 56.341 -7.469 1.00 57.00 541 PRO A O 1
ATOM 4077 N N . SER A 1 542 ? -22.977 54.360 -7.472 1.00 55.28 542 SER A N 1
ATOM 4078 C CA . SER A 1 542 ? -21.861 54.773 -8.322 1.00 55.28 542 SER A CA 1
ATOM 4079 C C . SER A 1 542 ? -22.274 54.735 -9.792 1.00 55.28 542 SER A C 1
ATOM 4081 O O . SER A 1 542 ? -22.596 53.666 -10.318 1.00 55.28 542 SER A O 1
ATOM 4083 N N . ASP A 1 543 ? -22.226 55.894 -10.440 1.00 49.19 543 ASP A N 1
ATOM 4084 C CA . ASP A 1 543 ? -22.423 56.055 -11.875 1.00 49.19 543 ASP A CA 1
ATOM 4085 C C . ASP A 1 543 ? -21.408 55.242 -12.693 1.00 49.19 543 ASP A C 1
ATOM 4087 O O . ASP A 1 543 ? -20.203 55.223 -12.426 1.00 49.19 543 ASP A O 1
ATOM 4091 N N . ALA A 1 544 ? -21.928 54.569 -13.718 1.00 54.78 544 ALA A N 1
ATOM 4092 C CA . ALA A 1 544 ? -21.167 53.835 -14.714 1.00 54.78 544 ALA A CA 1
ATOM 4093 C C . ALA A 1 544 ? -20.449 54.796 -15.677 1.00 54.78 544 ALA A C 1
ATOM 4095 O O . ALA A 1 544 ? -21.062 55.708 -16.230 1.00 54.78 544 ALA A O 1
ATOM 4096 N N . ALA A 1 545 ? -19.169 54.533 -15.945 1.00 46.66 545 ALA A N 1
ATOM 4097 C CA . ALA A 1 545 ? -18.400 55.165 -17.016 1.00 46.66 545 ALA A CA 1
ATOM 4098 C C . ALA A 1 545 ? -17.664 54.103 -17.863 1.00 46.66 545 ALA A C 1
ATOM 4100 O O . ALA A 1 545 ? -17.398 53.004 -17.370 1.00 46.66 545 ALA A O 1
ATOM 4101 N N . PRO A 1 546 ? -17.397 54.386 -19.154 1.00 56.00 546 PRO A N 1
ATOM 4102 C CA . PRO A 1 546 ? -17.421 53.375 -20.206 1.00 56.00 546 PRO A CA 1
ATOM 4103 C C . PRO A 1 546 ? -16.045 52.807 -20.579 1.00 56.00 546 PRO A C 1
ATOM 4105 O O . PRO A 1 546 ? -14.999 53.416 -20.367 1.00 56.00 546 PRO A O 1
ATOM 4108 N N . ALA A 1 547 ? -16.088 51.629 -21.205 1.00 47.91 547 ALA A N 1
ATOM 4109 C CA . ALA A 1 547 ? -14.951 50.907 -21.756 1.00 47.91 547 ALA A CA 1
ATOM 4110 C C . ALA A 1 547 ? -14.289 51.656 -22.929 1.00 47.91 547 ALA A C 1
ATOM 4112 O O . ALA A 1 547 ? -14.949 52.002 -23.909 1.00 47.91 547 ALA A O 1
ATOM 4113 N N . GLY A 1 548 ? -12.967 51.832 -22.853 1.00 45.47 548 GLY A N 1
ATOM 4114 C CA . GLY A 1 548 ? -12.130 52.377 -23.919 1.00 45.47 548 GLY A CA 1
ATOM 4115 C C . GLY A 1 548 ? -10.722 51.770 -23.908 1.00 45.47 548 GLY A C 1
ATOM 4116 O O . GLY A 1 548 ? -9.985 51.921 -22.943 1.00 45.47 548 GLY A O 1
ATOM 4117 N N . ALA A 1 549 ? -10.422 51.059 -24.997 1.00 46.41 549 ALA A N 1
ATOM 4118 C CA . ALA A 1 549 ? -9.154 50.568 -25.551 1.00 46.41 549 ALA A CA 1
ATOM 4119 C C . ALA A 1 549 ? -7.799 51.044 -24.969 1.00 46.41 549 ALA A C 1
ATOM 4121 O O . ALA A 1 549 ? -7.581 52.238 -24.804 1.00 46.41 549 ALA A O 1
ATOM 4122 N N . ALA A 1 550 ? -6.827 50.119 -24.877 1.00 41.09 550 ALA A N 1
ATOM 4123 C CA . ALA A 1 550 ? -5.585 50.119 -25.683 1.00 41.09 550 ALA A CA 1
ATOM 4124 C C . ALA A 1 550 ? -4.591 49.026 -25.220 1.00 41.09 550 ALA A C 1
ATOM 4126 O O . ALA A 1 550 ? -4.369 48.826 -24.029 1.00 41.09 550 ALA A O 1
ATOM 4127 N N . ALA A 1 551 ? -3.981 48.334 -26.186 1.00 50.19 551 ALA A N 1
ATOM 4128 C CA . ALA A 1 551 ? -2.892 47.368 -26.010 1.00 50.19 551 ALA A CA 1
ATOM 4129 C C . ALA A 1 551 ? -1.532 48.060 -25.772 1.00 50.19 551 ALA A C 1
ATOM 4131 O O . ALA A 1 551 ? -1.339 49.165 -26.284 1.00 50.19 551 ALA A O 1
ATOM 4132 N N . PRO A 1 552 ? -0.542 47.409 -25.127 1.00 56.38 552 PRO A N 1
ATOM 4133 C CA . PRO A 1 552 ? 0.840 47.861 -25.177 1.00 56.38 552 PRO A CA 1
ATOM 4134 C C . PRO A 1 552 ? 1.695 47.016 -26.131 1.00 56.38 552 PRO A C 1
ATOM 4136 O O . PRO A 1 552 ? 1.714 45.786 -26.085 1.00 56.38 552 PRO A O 1
ATOM 4139 N N . ALA A 1 553 ? 2.433 47.732 -26.976 1.00 52.91 553 ALA A N 1
ATOM 4140 C CA . ALA A 1 553 ? 3.525 47.233 -27.793 1.00 52.91 553 ALA A CA 1
ATOM 4141 C C . ALA A 1 553 ? 4.760 46.895 -26.937 1.00 52.91 553 ALA A C 1
ATOM 4143 O O . ALA A 1 553 ? 5.098 47.594 -25.983 1.00 52.91 553 ALA A O 1
ATOM 4144 N N . THR A 1 554 ? 5.453 45.831 -27.331 1.00 50.28 554 THR A N 1
ATOM 4145 C CA . THR A 1 554 ? 6.788 45.419 -26.877 1.00 50.28 554 THR A CA 1
ATOM 4146 C C . THR A 1 554 ? 7.886 46.361 -27.383 1.00 50.28 554 THR A C 1
ATOM 4148 O O . THR A 1 554 ? 7.837 46.731 -28.560 1.00 50.28 554 THR A O 1
ATOM 4151 N N . PRO A 1 555 ? 8.939 46.649 -26.596 1.00 61.12 555 PRO A N 1
ATOM 4152 C CA . PRO A 1 555 ? 10.182 47.183 -27.125 1.00 61.12 555 PRO A CA 1
ATOM 4153 C C . PRO A 1 555 ? 11.227 46.079 -27.339 1.00 61.12 555 PRO A C 1
ATOM 4155 O O . PRO A 1 555 ? 11.421 45.185 -26.517 1.00 61.12 555 PRO A O 1
ATOM 4158 N N . SER A 1 556 ? 11.905 46.193 -28.472 1.00 50.94 556 SER A N 1
ATOM 4159 C CA . SER A 1 556 ? 13.146 45.524 -28.843 1.00 50.94 556 SER A CA 1
ATOM 4160 C C . SER A 1 556 ? 14.355 46.105 -28.101 1.00 50.94 556 SER A C 1
ATOM 4162 O O . SER A 1 556 ? 14.540 47.324 -28.130 1.00 50.94 556 SER A O 1
ATOM 4164 N N . ALA A 1 557 ? 15.202 45.231 -27.555 1.00 51.25 557 ALA A N 1
ATOM 4165 C CA . ALA A 1 557 ? 16.659 45.368 -27.470 1.00 51.25 557 ALA A CA 1
ATOM 4166 C C . ALA A 1 557 ? 17.278 43.978 -27.272 1.00 51.25 557 ALA A C 1
ATOM 4168 O O . ALA A 1 557 ? 16.776 43.249 -26.385 1.00 51.25 557 ALA A O 1
#

Organism: NCBI:txid1333877

Radius of gyration: 35.26 Å; chains: 1; bounding box: 74×107×101 Å

Foldseek 3Di:
DDFEQAWKWKADDPFIFDTDGDDTDDDRDCVVRNDRDPPDDIDMDYDHAEAAAPPDDFADPDYDHDADPDQQKGWDWDWDADPVRDITTHTDIDGDQAADEDPDPDLAFAADGRHWYLDPRRHHPDPQWDKDWGAHPVRRITIHIYGVPPDDLPPDDVVSVVVLLLVLLCQVPLDPPVSVVLLCVQLVQLVVLLVLLVVLDCCVPPVVVVVVLVLQKDALLPVPPVSCCNLQRQASDDPDPVLSVVLSSLSSSLSLQQWDGQDASDDQRTQEQDLPHDLRRAHDDQQYLHNVLLVVLSSQQSNLLSLLLCLVPHGDIDHHNLSVSLLSLLLVLLSLQLCLLLVVCVVSVNPCSVVSSVVSVVVSVVVLVVLVCCCVVVPNNCSSVSRSSVRSSLSSNLSCLQQVRATHPNDSDDPHSSSWDFPQQQDPPRDDPVVRPFTWGGGNHNNRTDGSVVSNVVSCCSSVVSNVSSVVSSVVCNVVCVVVVVVPPPDDDPDDPDDPVVVVVVVVVVVVVVVVVVVVVVVVVVVVVVVPPPPDPPDDDDDDDDDDDDDDDDDDD

Secondary structure (DSSP, 8-state):
-EEEEEEEEEEETTEEPPPEEEEEEE---HHHH--SSTTS--EEEEEE-BPPPSSS--BPSS-BPPPPSSTTEEEEEEEEE-TTS-EEEEEEEEE-SSBEE-----SBPP-STTEEBS-TT-B-SSTTEEEEEEEBTT--EEEEEEETTSSSS----HHHHHHHHTHHHHHHHHTTTHHHHHHHHHSHHHHHHHHHHHHHHHHHHH-GGG-HHHHH-EEGGG-TTS-TTHHHHGGG--SSHHHHHHHHHHHHHTGGGT-----EEETTEESB--TTS-BTB--B------HHHHHHHHHHHHHHHHHHHTSSSTT-EE-SSHHHHHHHHHHHHHHHHHHHHTTHHHHHT-TTHHHHHHHHHHHHHHHHHHHHHHHHHSTTTTHHHHHHHHHHHHHHHHHHHHH-PPSSS--SSSTT-TTEEEGGGT-TT---TTSTT-EEEE-SSTT-EEEHHHHHHHHHHHHHHHHHHHHHHHHHGGGTTTGGGGGS--S------TTHHHHHHHHHHHHHHHHHHHHHHHHHHHHHHHHTS--PPPPPPPPP------PPPPPP-